Protein AF-0000000085120329 (afdb_homodimer)

Nearest PDB structures (foldseek):
  2om6-assembly1_B  TM=6.936E-01  e=6.995E-10  Pyrococcus horikoshii OT3
  3k1z-assembly1_A  TM=6.853E-01  e=3.406E-09  Homo sapiens
  2b0c-assembly1_A  TM=6.893E-01  e=9.785E-09  Escherichia coli K-12
  4rn3-assembly1_A  TM=6.408E-01  e=1.312E-08  Geobacter sulfurreducens PCA
  2mu1-assembly1_A  TM=8.321E-01  e=1.230E-04  Streptococcus pneumoniae TIGR4

Secondary structure (DSSP, 8-state):
---EEEEEE-TBTTTEEE-TTHHHHHHHHHHHHHHHTT----HHHHHHHHTT--S-SSB---HHHHHHHHHHHTT----HHHHHHHHHHHHHHHHHTEEEPTTHHHHHHHHHHTT-EEEEEE--S-HHHHHHHHHHTT-GGG-SEEEEHHHHSB-TTSHHHHHHHHHHTTEEEEEEEEEESSHHHHHHHHHTT-SEEEE--SS-GGGGHHHHHHHHHT-/---EEEEEE-TBTTTEEE-TTHHHHHHHHHHHHHHHTT----HHHHHHHHTT--S-SSB---HHHHHHHHHHHTT----HHHHHHHHHHHHHHHHHTEEEPTTHHHHHHHHHHTT-EEEEEE--S-HHHHHHHHHHTT-GGG-SEEEEHHHHSB-TTSHHHHHHHHHHTTEEEEEEEEEESSHHHHHHHHHTT-SEEEE--SS-GGGGHHHHHHHHHT-

Structure (mmCIF, N/CA/C/O backbone):
data_AF-0000000085120329-model_v1
#
loop_
_entity.id
_entity.type
_entity.pdbx_description
1 polymer 'HAD-superfamily hydrolase, subfamily IA, variant 3'
#
loop_
_atom_site.group_PDB
_atom_site.id
_atom_site.type_symbol
_atom_site.label_atom_id
_atom_site.label_alt_id
_atom_site.label_comp_id
_atom_site.label_asym_id
_atom_site.label_entity_id
_atom_site.label_seq_id
_atom_site.pdbx_PDB_ins_code
_atom_site.Cartn_x
_atom_site.Cartn_y
_atom_site.Cartn_z
_atom_site.occupancy
_atom_site.B_iso_or_equiv
_atom_site.auth_seq_id
_atom_site.auth_comp_id
_atom_site.auth_asym_id
_atom_site.auth_atom_id
_atom_site.pdbx_PDB_model_num
ATOM 1 N N . MET A 1 1 ? 16.156 -18.688 -20.391 1 40.5 1 MET A N 1
ATOM 2 C CA . MET A 1 1 ? 15.805 -19.328 -19.125 1 40.5 1 MET A CA 1
ATOM 3 C C . MET A 1 1 ? 14.461 -20.047 -19.219 1 40.5 1 MET A C 1
ATOM 5 O O . MET A 1 1 ? 13.555 -19.578 -19.938 1 40.5 1 MET A O 1
ATOM 9 N N . PRO A 1 2 ? 14.539 -21.297 -18.922 1 48.72 2 PRO A N 1
ATOM 10 C CA . PRO A 1 2 ? 13.32 -22.047 -19.25 1 48.72 2 PRO A CA 1
ATOM 11 C C . PRO A 1 2 ? 12.055 -21.359 -18.734 1 48.72 2 PRO A C 1
ATOM 13 O O . PRO A 1 2 ? 12.086 -20.703 -17.688 1 48.72 2 PRO A O 1
ATOM 16 N N . ARG A 1 3 ? 11.336 -20.703 -19.531 1 63.19 3 ARG A N 1
ATOM 17 C CA . ARG A 1 3 ? 10.078 -20.031 -19.219 1 63.19 3 ARG A CA 1
ATOM 18 C C . ARG A 1 3 ? 9.078 -21 -18.609 1 63.19 3 ARG A C 1
ATOM 20 O O . ARG A 1 3 ? 8.906 -22.125 -19.094 1 63.19 3 ARG A O 1
ATOM 27 N N . ASN A 1 4 ? 8.734 -20.859 -17.281 1 83.81 4 ASN A N 1
ATOM 28 C CA . ASN A 1 4 ? 7.957 -21.688 -16.375 1 83.81 4 ASN A CA 1
ATOM 29 C C . ASN A 1 4 ? 6.469 -21.641 -16.703 1 83.81 4 ASN A C 1
ATOM 31 O O . ASN A 1 4 ? 5.91 -20.562 -16.938 1 83.81 4 ASN A O 1
ATOM 35 N N . PRO A 1 5 ? 5.953 -22.891 -17.031 1 93.69 5 PRO A N 1
ATOM 36 C CA . PRO A 1 5 ? 4.488 -22.859 -17.047 1 93.69 5 PRO A CA 1
ATOM 37 C C . PRO A 1 5 ? 3.891 -22.172 -15.828 1 93.69 5 PRO A C 1
ATOM 39 O O . PRO A 1 5 ? 4.352 -22.391 -14.703 1 93.69 5 PRO A O 1
ATOM 42 N N . THR A 1 6 ? 2.998 -21.25 -16.062 1 98.12 6 THR A N 1
ATOM 43 C CA . THR A 1 6 ? 2.494 -20.406 -14.992 1 98.12 6 THR A CA 1
ATOM 44 C C . THR A 1 6 ? 0.972 -20.312 -15.047 1 98.12 6 THR A C 1
ATOM 46 O O . THR A 1 6 ? 0.391 -20.219 -16.141 1 98.12 6 THR A O 1
ATOM 49 N N . LEU A 1 7 ? 0.375 -20.438 -13.906 1 98.81 7 LEU A N 1
ATOM 50 C CA . LEU A 1 7 ? -1.057 -20.234 -13.727 1 98.81 7 LEU A CA 1
ATOM 51 C C . LEU A 1 7 ? -1.32 -19.031 -12.812 1 98.81 7 LEU A C 1
ATOM 53 O O . LEU A 1 7 ? -0.962 -19.062 -11.633 1 98.81 7 LEU A O 1
ATOM 57 N N . LEU A 1 8 ? -1.875 -17.984 -13.383 1 98.94 8 LEU A N 1
ATOM 58 C C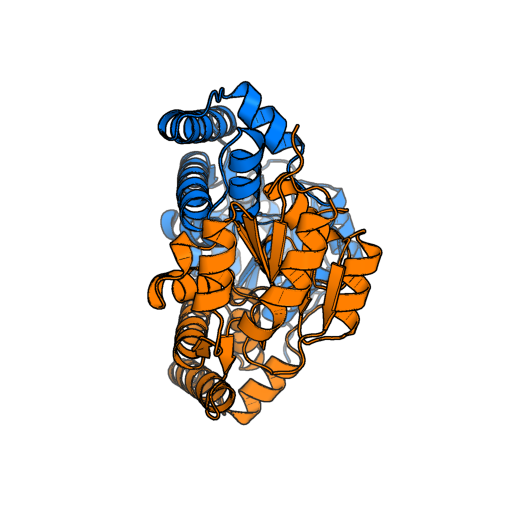A . LEU A 1 8 ? -2.318 -16.828 -12.602 1 98.94 8 LEU A CA 1
ATOM 59 C C . LEU A 1 8 ? -3.805 -16.938 -12.281 1 98.94 8 LEU A C 1
ATOM 61 O O . LEU A 1 8 ? -4.598 -17.375 -13.117 1 98.94 8 LEU A O 1
ATOM 65 N N . LEU A 1 9 ? -4.18 -16.547 -11.062 1 98.94 9 LEU A N 1
ATOM 66 C CA . LEU A 1 9 ? -5.562 -16.625 -10.594 1 98.94 9 LEU A CA 1
ATOM 67 C C . LEU A 1 9 ? -5.98 -15.32 -9.93 1 98.94 9 LEU A C 1
ATOM 69 O O . LEU A 1 9 ? -5.207 -14.727 -9.172 1 98.94 9 LEU A O 1
ATOM 73 N N . ASP A 1 10 ? -7.188 -14.867 -10.281 1 98.88 10 ASP A N 1
ATOM 74 C CA . ASP A 1 10 ? -7.828 -13.867 -9.43 1 98.88 10 ASP A CA 1
ATOM 75 C C . ASP A 1 10 ? -8.133 -14.438 -8.047 1 98.88 10 ASP A C 1
ATOM 77 O O . ASP A 1 10 ? -8.07 -15.648 -7.844 1 98.88 10 ASP A O 1
ATOM 81 N N . LEU A 1 11 ? -8.391 -13.547 -7.113 1 98.69 11 LEU A N 1
ATOM 82 C CA . LEU A 1 11 ? -8.672 -13.961 -5.742 1 98.69 11 LEU A CA 1
ATOM 83 C C . LEU A 1 11 ? -10.18 -13.969 -5.48 1 98.69 11 LEU A C 1
ATOM 85 O O . LEU A 1 11 ? -10.781 -15.031 -5.336 1 98.69 11 LEU A O 1
ATOM 89 N N . GLY A 1 12 ? -10.742 -12.75 -5.48 1 97.88 12 GLY A N 1
ATOM 90 C CA . GLY A 1 12 ? -12.156 -12.617 -5.168 1 97.88 12 GLY A CA 1
ATOM 91 C C . GLY A 1 12 ? -13.062 -13.195 -6.234 1 97.88 12 GLY A C 1
ATOM 92 O O . GLY A 1 12 ? -12.953 -12.844 -7.41 1 97.88 12 GLY A O 1
ATOM 93 N N . GLY A 1 13 ? -14 -14.023 -5.844 1 97.88 13 GLY A N 1
ATOM 94 C CA . GLY A 1 13 ? -14.922 -14.656 -6.777 1 97.88 13 GLY A CA 1
ATOM 95 C C . GLY A 1 13 ? -14.32 -15.859 -7.473 1 97.88 13 GLY A C 1
ATOM 96 O O . GLY A 1 13 ? -15.008 -16.547 -8.234 1 97.88 13 GLY A O 1
ATOM 97 N N . VAL A 1 14 ? -13.031 -16.125 -7.242 1 98.75 14 VAL A N 1
ATOM 98 C CA . VAL A 1 14 ? -12.336 -17.234 -7.895 1 98.75 14 VAL A CA 1
ATOM 99 C C . VAL A 1 14 ? -11.758 -18.172 -6.836 1 98.75 14 VAL A C 1
ATOM 101 O O . VAL A 1 14 ? -12.32 -19.234 -6.574 1 98.75 14 VAL A O 1
ATOM 104 N N . ILE A 1 15 ? -10.781 -17.75 -6.008 1 98.75 15 ILE A N 1
ATOM 105 C CA . ILE A 1 15 ? -10.188 -18.562 -4.957 1 98.75 15 ILE A CA 1
ATOM 106 C C . ILE A 1 15 ? -11.016 -18.453 -3.682 1 98.75 15 ILE A C 1
ATOM 108 O O . ILE A 1 15 ? -11.148 -19.422 -2.932 1 98.75 15 ILE A O 1
ATOM 112 N N . TYR A 1 16 ? -11.484 -17.234 -3.482 1 98.56 16 TYR A N 1
ATOM 113 C CA . TYR A 1 16 ? -12.312 -16.984 -2.305 1 98.56 16 TYR A CA 1
ATOM 114 C C . TYR A 1 16 ? -13.688 -16.453 -2.703 1 98.56 16 TYR A C 1
ATOM 116 O O . TYR A 1 16 ? -13.805 -15.648 -3.625 1 98.56 16 TYR A O 1
ATOM 124 N N . LEU A 1 17 ? -14.664 -16.859 -2.02 1 98.12 17 LEU A N 1
ATOM 125 C CA . LEU A 1 17 ? -16.031 -16.344 -2.094 1 98.12 17 LEU A CA 1
ATOM 126 C C . LEU A 1 17 ? -16.391 -15.602 -0.812 1 98.12 17 LEU A C 1
ATOM 128 O O . LEU A 1 17 ? -15.742 -15.773 0.22 1 98.12 17 LEU A O 1
ATOM 132 N N . THR A 1 18 ? -17.359 -14.758 -0.905 1 96.44 18 THR A N 1
ATOM 133 C CA . THR A 1 18 ? -17.828 -14.016 0.262 1 96.44 18 THR A CA 1
ATOM 134 C C . THR A 1 18 ? -19.109 -14.641 0.815 1 96.44 18 THR A C 1
ATOM 136 O O . THR A 1 18 ? -19.953 -15.125 0.055 1 96.44 18 THR A O 1
ATOM 139 N N . ASN A 1 19 ? -19.25 -14.633 2.098 1 95.38 19 ASN A N 1
ATOM 140 C CA . ASN A 1 19 ? -20.5 -15.094 2.689 1 95.38 19 ASN A CA 1
ATOM 141 C C . ASN A 1 19 ? -21.578 -14.016 2.617 1 95.38 19 ASN A C 1
ATOM 143 O O . ASN A 1 19 ? -21.312 -12.891 2.205 1 95.38 19 ASN A O 1
ATOM 147 N N . GLU A 1 20 ? -22.781 -14.359 2.945 1 93.75 20 GLU A N 1
ATOM 148 C CA . GLU A 1 20 ? -23.938 -13.469 2.766 1 93.75 20 GLU A CA 1
ATOM 149 C C . GLU A 1 20 ? -23.875 -12.289 3.729 1 93.75 20 GLU A C 1
ATOM 151 O O . GLU A 1 20 ? -24.562 -11.281 3.529 1 93.75 20 GLU A O 1
ATOM 156 N N . TRP A 1 21 ? -23.094 -12.344 4.734 1 93.44 21 TRP A N 1
ATOM 157 C CA . TRP A 1 21 ? -23.062 -11.312 5.766 1 93.44 21 TRP A CA 1
ATOM 158 C C . TRP A 1 21 ? -21.844 -10.422 5.602 1 93.44 21 TRP A C 1
ATOM 160 O O . TRP A 1 21 ? -21.609 -9.516 6.41 1 93.44 21 TRP A O 1
ATOM 170 N N . TYR A 1 22 ? -21.109 -10.609 4.578 1 94.94 22 TYR A N 1
ATOM 171 C CA . TYR A 1 22 ? -19.812 -9.961 4.406 1 94.94 22 TYR A CA 1
ATOM 172 C C . TYR A 1 22 ? -19.938 -8.445 4.516 1 94.94 22 TYR A C 1
ATOM 174 O O . TYR A 1 22 ? -19.328 -7.82 5.383 1 94.94 22 TYR A O 1
ATOM 182 N N . GLU A 1 23 ? -20.75 -7.832 3.668 1 94.44 23 GLU A N 1
ATOM 183 C CA . GLU A 1 23 ? -20.875 -6.379 3.625 1 94.44 23 GLU A CA 1
ATOM 184 C C . GLU A 1 23 ? -21.469 -5.84 4.93 1 94.44 23 GLU A C 1
ATOM 186 O O . GLU A 1 23 ? -20.953 -4.855 5.477 1 94.44 23 GLU A O 1
ATOM 191 N N . GLU A 1 24 ? -22.5 -6.477 5.387 1 94.19 24 GLU A N 1
ATOM 192 C CA . GLU A 1 24 ? -23.141 -6.043 6.625 1 94.19 24 GLU A CA 1
ATOM 193 C C . GLU A 1 24 ? -22.156 -6.055 7.789 1 94.19 24 GLU A C 1
ATOM 195 O O . GLU A 1 24 ? -22.109 -5.117 8.586 1 94.19 24 GLU A O 1
ATOM 200 N N . THR A 1 25 ? -21.391 -7.105 7.855 1 95.81 25 THR A N 1
ATOM 201 C CA . THR A 1 25 ? -20.406 -7.23 8.93 1 95.81 25 THR A CA 1
ATOM 202 C C . THR A 1 25 ? -19.328 -6.156 8.805 1 95.81 25 THR A C 1
ATOM 204 O O . THR A 1 25 ? -18.953 -5.543 9.797 1 95.81 25 THR A O 1
ATOM 207 N N . LEU A 1 26 ? -18.875 -5.949 7.605 1 97.19 26 LEU A N 1
ATOM 208 C CA . LEU A 1 26 ? -17.844 -4.941 7.352 1 97.19 26 LEU A CA 1
ATOM 209 C C . LEU A 1 26 ? -18.328 -3.559 7.773 1 97.19 26 LEU A C 1
ATOM 211 O O . LEU A 1 26 ? -17.641 -2.865 8.531 1 97.19 26 LEU A O 1
ATOM 215 N N . TYR A 1 27 ? -19.516 -3.154 7.336 1 97.94 27 TYR A N 1
ATOM 216 C CA . TYR A 1 27 ? -20.031 -1.817 7.59 1 97.94 27 TYR A CA 1
ATOM 217 C C . TYR A 1 27 ? -20.391 -1.645 9.062 1 97.94 27 TYR A C 1
ATOM 219 O O . TYR A 1 27 ? -20.125 -0.596 9.656 1 97.94 27 TYR A O 1
ATOM 227 N N . GLU A 1 28 ? -20.953 -2.674 9.633 1 97.88 28 GLU A N 1
ATOM 228 C CA . GLU A 1 28 ? -21.328 -2.592 11.039 1 97.88 28 GLU A CA 1
ATOM 229 C C . GLU A 1 28 ? -20.094 -2.488 11.938 1 97.88 28 GLU A C 1
ATOM 231 O O . GLU A 1 28 ? -20.094 -1.715 12.898 1 97.88 28 GLU A O 1
ATOM 236 N N . THR A 1 29 ? -19.141 -3.266 11.672 1 98.06 29 THR A N 1
ATOM 237 C CA . THR A 1 29 ? -17.922 -3.248 12.477 1 98.06 29 THR A CA 1
ATOM 238 C C . THR A 1 29 ? -17.219 -1.895 12.375 1 98.06 29 THR A C 1
ATOM 240 O O . THR A 1 29 ? -16.766 -1.351 13.383 1 98.06 29 THR A O 1
ATOM 243 N N . ALA A 1 30 ? -17.156 -1.364 11.188 1 98.56 30 ALA A N 1
ATOM 244 C CA . ALA A 1 30 ? -16.562 -0.042 11 1 98.56 30 ALA A CA 1
ATOM 245 C C . ALA A 1 30 ? -17.359 1.027 11.742 1 98.56 30 ALA A C 1
ATOM 247 O O . ALA A 1 30 ? -16.781 1.871 12.43 1 98.56 30 ALA A O 1
ATOM 248 N N . ALA A 1 31 ? -18.688 0.964 11.641 1 98.81 31 ALA A N 1
ATOM 249 C CA . ALA A 1 31 ? -19.562 1.938 12.297 1 98.81 31 ALA A CA 1
ATOM 250 C C . ALA A 1 31 ? -19.391 1.894 13.812 1 98.81 31 ALA A C 1
ATOM 252 O O . ALA A 1 31 ? -19.312 2.938 14.461 1 98.81 31 ALA A O 1
ATOM 253 N N . ARG A 1 32 ? -19.328 0.718 14.328 1 98.75 32 ARG A N 1
ATOM 254 C CA . ARG A 1 32 ? -19.156 0.542 15.766 1 98.75 32 ARG A CA 1
ATOM 255 C C . ARG A 1 32 ? -17.859 1.174 16.25 1 98.75 32 ARG A C 1
ATOM 257 O O . ARG A 1 32 ? -17.828 1.844 17.281 1 98.75 32 ARG A O 1
ATOM 264 N N . HIS A 1 33 ? -16.812 0.949 15.484 1 98.81 33 HIS A N 1
ATOM 265 C CA . HIS A 1 33 ? -15.516 1.532 15.836 1 98.81 33 HIS A CA 1
ATOM 266 C C . HIS A 1 33 ? -15.578 3.057 15.812 1 98.81 33 HIS A C 1
ATOM 268 O O . HIS A 1 33 ? -15.062 3.713 16.719 1 98.81 33 HIS A O 1
ATOM 274 N N . LEU A 1 34 ? -16.188 3.604 14.781 1 98.88 34 LEU A N 1
ATOM 275 C CA . LEU A 1 34 ? -16.297 5.051 14.633 1 98.88 34 LEU A CA 1
ATOM 276 C C . LEU A 1 34 ? -17.141 5.641 15.766 1 98.88 34 LEU A C 1
ATOM 278 O O . LEU A 1 34 ? -16.797 6.691 16.312 1 98.88 34 LEU A O 1
ATOM 282 N N . ARG A 1 35 ? -18.203 4.973 16.172 1 98.81 35 ARG A N 1
ATOM 283 C CA . ARG A 1 35 ? -19.047 5.422 17.281 1 98.81 35 ARG A CA 1
ATOM 284 C C . ARG A 1 35 ? -18.266 5.422 18.594 1 98.81 35 ARG A C 1
ATOM 286 O O . ARG A 1 35 ? -18.438 6.312 19.422 1 98.81 35 ARG A O 1
ATOM 293 N N . ALA A 1 36 ? -17.422 4.449 18.719 1 98.75 36 ALA A N 1
ATOM 294 C CA . ALA A 1 36 ? -16.609 4.367 19.922 1 98.75 36 ALA A CA 1
ATOM 295 C C . ALA A 1 36 ? -15.664 5.562 20.031 1 98.75 36 ALA A C 1
ATOM 297 O O . ALA A 1 36 ? -15.227 5.918 21.125 1 98.75 36 ALA A O 1
ATOM 298 N N . LEU A 1 37 ? -15.375 6.168 18.938 1 98.31 37 LEU A N 1
ATOM 299 C CA . LEU A 1 37 ? -14.492 7.332 18.906 1 98.31 37 LEU A CA 1
ATOM 300 C C . LEU A 1 37 ? -15.297 8.625 18.984 1 98.31 37 LEU A C 1
ATOM 302 O O . LEU A 1 37 ? -14.742 9.719 18.875 1 98.31 37 LEU A O 1
ATOM 306 N N . GLY A 1 38 ? -16.594 8.516 19.062 1 98.12 38 GLY A N 1
ATOM 307 C CA . GLY A 1 38 ? -17.438 9.672 19.281 1 98.12 38 GLY A CA 1
ATOM 308 C C . GLY A 1 38 ? -18.156 10.141 18.031 1 98.12 38 GLY A C 1
ATOM 309 O O . GLY A 1 38 ? -18.812 11.18 18.031 1 98.12 38 GLY A O 1
ATOM 310 N N . ALA A 1 39 ? -18.047 9.422 16.922 1 98.38 39 ALA A N 1
ATOM 311 C CA . ALA A 1 39 ? -18.703 9.812 15.672 1 98.38 39 ALA A CA 1
ATOM 312 C C . ALA A 1 39 ? -20.125 9.289 15.609 1 98.38 39 ALA A C 1
ATOM 314 O O . ALA A 1 39 ? -20.469 8.305 16.281 1 98.38 39 ALA A O 1
ATOM 315 N N . ASP A 1 40 ? -20.953 9.984 14.875 1 97.94 40 ASP A N 1
ATOM 316 C CA . ASP A 1 40 ? -22.281 9.492 14.555 1 97.94 40 ASP A CA 1
ATOM 317 C C . ASP A 1 40 ? -22.266 8.641 13.281 1 97.94 40 ASP A C 1
ATOM 319 O O . ASP A 1 40 ? -22.594 9.125 12.203 1 97.94 40 ASP A O 1
ATOM 323 N N . ALA A 1 41 ? -21.906 7.418 13.438 1 98.56 41 ALA A N 1
ATOM 324 C CA . ALA A 1 41 ? -21.734 6.539 12.281 1 98.56 41 ALA A CA 1
ATOM 325 C C . ALA A 1 41 ? -22.766 5.418 12.281 1 98.56 41 ALA A C 1
ATOM 327 O O . ALA A 1 41 ? -23.062 4.836 13.328 1 98.56 41 ALA A O 1
ATOM 328 N N . THR A 1 42 ? -23.359 5.125 11.117 1 98.56 42 THR A N 1
ATOM 329 C CA . THR A 1 42 ? -24.234 3.988 10.859 1 98.56 42 THR A CA 1
ATOM 330 C C . THR A 1 42 ? -23.672 3.121 9.734 1 98.56 42 THR A C 1
ATOM 332 O O . THR A 1 42 ? -22.812 3.562 8.969 1 98.56 42 THR A O 1
ATOM 335 N N . PRO A 1 43 ? -24.125 1.906 9.734 1 98.19 43 PRO A N 1
ATOM 336 C CA . PRO A 1 43 ? -23.703 1.088 8.594 1 98.19 43 PRO A CA 1
ATOM 337 C C . PRO A 1 43 ? -24 1.75 7.254 1 98.19 43 PRO A C 1
ATOM 339 O O . PRO A 1 43 ? -23.188 1.656 6.324 1 98.19 43 PRO A O 1
ATOM 342 N N . ASP A 1 44 ? -25.047 2.5 7.176 1 98.06 44 ASP A N 1
ATOM 343 C CA . ASP A 1 44 ? -25.422 3.176 5.938 1 98.06 44 ASP A CA 1
ATOM 344 C C . ASP A 1 44 ? -24.438 4.309 5.617 1 98.06 44 ASP A C 1
ATOM 346 O O . ASP A 1 44 ? -24.078 4.508 4.461 1 98.06 44 ASP A O 1
ATOM 350 N N . SER A 1 45 ? -24.078 5.039 6.641 1 98.12 45 SER A N 1
ATOM 351 C CA . SER A 1 45 ? -23.125 6.117 6.402 1 98.12 45 SER A CA 1
ATOM 352 C C . SER A 1 45 ? -21.766 5.57 5.996 1 98.12 45 SER A C 1
ATOM 354 O O . SER A 1 45 ? -21.078 6.164 5.16 1 98.12 45 SER A O 1
ATOM 356 N N . VAL A 1 46 ? -21.359 4.473 6.578 1 98.44 46 VAL A N 1
ATOM 357 C CA . VAL A 1 46 ? -20.109 3.818 6.207 1 98.44 46 VAL A CA 1
ATOM 358 C C . VAL A 1 46 ? -20.188 3.34 4.762 1 98.44 46 VAL A C 1
ATOM 360 O O . VAL A 1 46 ? -19.266 3.576 3.973 1 98.44 46 VAL A O 1
ATOM 363 N N . ARG A 1 47 ? -21.25 2.678 4.387 1 97.75 47 ARG A N 1
ATOM 364 C CA . ARG A 1 47 ? -21.438 2.188 3.027 1 97.75 47 ARG A CA 1
ATOM 365 C C . ARG A 1 47 ? -21.328 3.32 2.014 1 97.75 47 ARG A C 1
ATOM 367 O O . ARG A 1 47 ? -20.688 3.16 0.967 1 97.75 47 ARG A O 1
ATOM 374 N N . ARG A 1 48 ? -21.938 4.477 2.314 1 97.06 48 ARG A N 1
ATOM 375 C CA . ARG A 1 48 ? -21.875 5.629 1.418 1 97.06 48 ARG A CA 1
ATOM 376 C C . ARG A 1 48 ? -20.438 6.062 1.161 1 97.06 48 ARG A C 1
ATOM 378 O O . ARG A 1 48 ? -20.078 6.355 0.023 1 97.06 48 ARG A O 1
ATOM 385 N N . VAL A 1 49 ? -19.656 6.07 2.221 1 96.62 49 VAL A N 1
ATOM 386 C CA . VAL A 1 49 ? -18.266 6.453 2.09 1 96.62 49 VAL A CA 1
ATOM 387 C C . VAL A 1 49 ? -17.5 5.391 1.297 1 96.62 49 VAL A C 1
ATOM 389 O O . VAL A 1 49 ? -16.734 5.715 0.394 1 96.62 49 VAL A O 1
ATOM 392 N N . MET A 1 50 ? -17.781 4.117 1.603 1 95 50 MET A N 1
ATOM 393 C CA . MET A 1 50 ? -17.078 3.01 0.973 1 95 50 MET A CA 1
ATOM 394 C C . MET A 1 50 ? -17.375 2.945 -0.521 1 95 50 MET A C 1
ATOM 396 O O . MET A 1 50 ? -16.547 2.477 -1.306 1 95 50 MET A O 1
ATOM 400 N N . ASP A 1 51 ? -18.453 3.498 -0.931 1 92.75 51 ASP A N 1
ATOM 401 C CA . ASP A 1 51 ? -18.844 3.512 -2.338 1 92.75 51 ASP A CA 1
ATOM 402 C C . ASP A 1 51 ? -18.125 4.633 -3.092 1 92.75 51 ASP A C 1
ATOM 404 O O . ASP A 1 51 ? -18.078 4.625 -4.324 1 92.75 51 ASP A O 1
ATOM 408 N N . THR A 1 52 ? -17.438 5.629 -2.305 1 89.31 52 THR A N 1
ATOM 409 C CA . THR A 1 52 ? -16.953 6.824 -2.975 1 89.31 52 THR A CA 1
ATOM 410 C C . THR A 1 52 ? -15.539 7.172 -2.492 1 89.31 52 THR A C 1
ATOM 412 O O . THR A 1 52 ? -15.008 8.234 -2.826 1 89.31 52 THR A O 1
ATOM 415 N N . TRP A 1 53 ? -14.898 6.289 -1.749 1 86.62 53 TRP A N 1
ATOM 416 C CA . TRP A 1 53 ? -13.672 6.625 -1.035 1 86.62 53 TRP A CA 1
ATOM 417 C C . TRP A 1 53 ? -12.492 6.703 -1.992 1 86.62 53 TRP A C 1
ATOM 419 O O . TRP A 1 53 ? -11.469 7.312 -1.676 1 86.62 53 TRP A O 1
ATOM 429 N N . ARG A 1 54 ? -12.586 6.16 -3.119 1 86.56 54 ARG A N 1
ATOM 430 C CA . ARG A 1 54 ? -11.461 6.062 -4.039 1 86.56 54 ARG A CA 1
ATOM 431 C C . ARG A 1 54 ? -11.203 7.395 -4.734 1 86.56 54 ARG A C 1
ATOM 433 O O . ARG A 1 54 ? -12.141 8.039 -5.211 1 86.56 54 ARG A O 1
ATOM 440 N N . LEU A 1 55 ? -9.93 7.719 -4.785 1 83.31 55 LEU A N 1
ATOM 441 C CA . LEU A 1 55 ? -9.5 8.93 -5.48 1 83.31 55 LEU A CA 1
ATOM 442 C C . LEU A 1 55 ? -9.594 8.742 -6.992 1 83.31 55 LEU A C 1
ATOM 444 O O . LEU A 1 55 ? -9.844 9.711 -7.719 1 83.31 55 LEU A O 1
ATOM 448 N N . ASP A 1 56 ? -9.359 7.551 -7.473 1 82.88 56 ASP A N 1
ATOM 449 C CA . ASP A 1 56 ? -9.297 7.141 -8.875 1 82.88 56 ASP A CA 1
ATOM 450 C C . ASP A 1 56 ? -9.5 5.633 -9.008 1 82.88 56 ASP A C 1
ATOM 452 O O . ASP A 1 56 ? -8.945 4.852 -8.234 1 82.88 56 ASP A O 1
ATOM 456 N N . VAL A 1 57 ? -10.156 5.297 -9.992 1 79.12 57 VAL A N 1
ATOM 457 C CA . VAL A 1 57 ? -10.508 3.889 -10.133 1 79.12 57 VAL A CA 1
ATOM 458 C C . VAL A 1 57 ? -9.336 3.123 -10.742 1 79.12 57 VAL A C 1
ATOM 460 O O . VAL A 1 57 ? -9.258 1.897 -10.625 1 79.12 57 VAL A O 1
ATOM 463 N N . SER A 1 58 ? -8.484 3.812 -11.398 1 81.81 58 SER A N 1
ATOM 464 C CA . SER A 1 58 ? -7.391 3.152 -12.109 1 81.81 58 SER A CA 1
ATOM 465 C C . SER A 1 58 ? -6.215 2.877 -11.18 1 81.81 58 SER A C 1
ATOM 467 O O . SER A 1 58 ? -5.32 2.094 -11.508 1 81.81 58 SER A O 1
ATOM 469 N N . VAL A 1 59 ? -6.211 3.588 -10.062 1 86.38 59 VAL A N 1
ATOM 470 C CA . VAL A 1 59 ? -5.133 3.447 -9.086 1 86.38 59 VAL A CA 1
ATOM 471 C C . VAL A 1 59 ? -5.703 2.967 -7.754 1 86.38 59 VAL A C 1
ATOM 473 O O . VAL A 1 59 ? -6.715 3.486 -7.281 1 86.38 59 VAL A O 1
ATOM 476 N N . GLN A 1 60 ? -5.027 2.041 -7.227 1 90.38 60 GLN A N 1
ATOM 477 C CA . GLN A 1 60 ? -5.562 1.438 -6.012 1 90.38 60 GLN A CA 1
ATOM 478 C C . GLN A 1 60 ? -5.125 2.217 -4.773 1 90.38 60 GLN A C 1
ATOM 480 O O . GLN A 1 60 ? -3.938 2.48 -4.586 1 90.38 60 GLN A O 1
ATOM 485 N N . GLN A 1 61 ? -6.105 2.527 -3.977 1 95.06 61 GLN A N 1
ATOM 486 C CA . GLN A 1 61 ? -5.824 3.025 -2.633 1 95.06 61 GLN A CA 1
ATOM 487 C C . GLN A 1 61 ? -5.895 1.899 -1.604 1 95.06 61 GLN A C 1
ATOM 489 O O . GLN A 1 61 ? -6.66 0.95 -1.767 1 95.06 61 GLN A O 1
ATOM 494 N N . SER A 1 62 ? -5.164 1.95 -0.582 1 97.19 62 SER A N 1
ATOM 495 C CA . SER A 1 62 ? -5.035 0.879 0.402 1 97.19 62 SER A CA 1
ATOM 496 C C . SER A 1 62 ? -6.16 0.937 1.431 1 97.19 62 SER A C 1
ATOM 498 O O . SER A 1 62 ? -6.891 1.929 1.506 1 97.19 62 SER A O 1
ATOM 500 N N . ILE A 1 63 ? -6.152 -0.038 2.25 1 97.56 63 ILE A N 1
ATOM 501 C CA . ILE A 1 63 ? -7.129 -0.15 3.326 1 97.56 63 ILE A CA 1
ATOM 502 C C . ILE A 1 63 ? -6.879 0.94 4.367 1 97.56 63 ILE A C 1
ATOM 504 O O . ILE A 1 63 ? -7.82 1.447 4.984 1 97.56 63 ILE A O 1
ATOM 508 N N . VAL A 1 64 ? -5.645 1.36 4.539 1 98.06 64 VAL A N 1
ATOM 509 C CA . VAL A 1 64 ? -5.316 2.41 5.5 1 98.06 64 VAL A CA 1
ATOM 510 C C . VAL A 1 64 ? -5.867 3.748 5.008 1 98.06 64 VAL A C 1
ATOM 512 O O . VAL A 1 64 ? -6.395 4.535 5.797 1 98.06 64 VAL A O 1
ATOM 515 N N . TYR A 1 65 ? -5.727 3.963 3.768 1 97.94 65 TYR A N 1
ATOM 516 C CA . TYR A 1 65 ? -6.305 5.184 3.217 1 97.94 65 TYR A CA 1
ATOM 517 C C . TYR A 1 65 ? -7.824 5.172 3.34 1 97.94 65 TYR A C 1
ATOM 519 O O . TYR A 1 65 ? -8.43 6.18 3.703 1 97.94 65 TYR A O 1
ATOM 527 N N . ALA A 1 66 ? -8.414 4.055 3.021 1 97.56 66 ALA A N 1
ATOM 528 C CA . ALA A 1 66 ? -9.859 3.928 3.189 1 97.56 66 ALA A CA 1
ATOM 529 C C . ALA A 1 66 ? -10.273 4.242 4.625 1 97.56 66 ALA A C 1
ATOM 531 O O . ALA A 1 66 ? -11.266 4.941 4.852 1 97.56 66 ALA A O 1
ATOM 532 N N . ALA A 1 67 ? -9.516 3.732 5.551 1 98.56 67 ALA A N 1
ATOM 533 C CA . ALA A 1 67 ? -9.781 3.979 6.969 1 98.56 67 ALA A CA 1
ATOM 534 C C . ALA A 1 67 ? -9.68 5.465 7.297 1 98.56 67 ALA A C 1
ATOM 536 O O . ALA A 1 67 ? -10.531 6.008 8.008 1 98.56 67 ALA A O 1
ATOM 537 N N . ALA A 1 68 ? -8.672 6.082 6.754 1 98.56 68 ALA A N 1
ATOM 538 C CA . ALA A 1 68 ? -8.492 7.516 6.977 1 98.56 68 ALA A CA 1
ATOM 539 C C . ALA A 1 68 ? -9.664 8.312 6.418 1 98.56 68 ALA A C 1
ATOM 541 O O . ALA A 1 68 ? -10.148 9.25 7.055 1 98.56 68 ALA A O 1
ATOM 542 N N . VAL A 1 69 ? -10.125 7.938 5.273 1 98.31 69 VAL A N 1
ATOM 543 C CA . VAL A 1 69 ? -11.258 8.609 4.641 1 98.31 69 VAL A CA 1
ATOM 544 C C . VAL A 1 69 ? -12.516 8.422 5.492 1 98.31 69 VAL A C 1
ATOM 546 O O . VAL A 1 69 ? -13.273 9.367 5.703 1 98.31 69 VAL A O 1
ATOM 549 N N . LEU A 1 70 ? -12.711 7.23 5.949 1 98.69 70 LEU A N 1
ATOM 550 C CA . LEU A 1 70 ? -13.859 6.953 6.797 1 98.69 70 LEU A CA 1
ATOM 551 C C . LEU A 1 70 ? -13.844 7.836 8.039 1 98.69 70 LEU A C 1
ATOM 553 O O . LEU A 1 70 ? -14.867 8.406 8.422 1 98.69 70 LEU A O 1
ATOM 557 N N . LEU A 1 71 ? -12.703 7.949 8.664 1 98.69 71 LEU A N 1
ATOM 558 C CA . LEU A 1 71 ? -12.562 8.805 9.836 1 98.69 71 LEU A CA 1
ATOM 559 C C . LEU A 1 71 ? -12.906 10.25 9.5 1 98.69 71 LEU A C 1
ATOM 561 O O . LEU A 1 71 ? -13.758 10.859 10.156 1 98.69 71 LEU A O 1
ATOM 565 N N . ALA A 1 72 ? -12.305 10.75 8.469 1 98.06 72 ALA A N 1
ATOM 566 C CA . ALA A 1 72 ? -12.469 12.148 8.078 1 98.06 72 ALA A CA 1
ATOM 567 C C . ALA A 1 72 ? -13.93 12.453 7.746 1 98.06 72 ALA A C 1
ATOM 569 O O . ALA A 1 72 ? -14.477 13.461 8.188 1 98.06 72 ALA A O 1
ATOM 570 N N . GLU A 1 73 ? -14.547 11.578 7.016 1 97.75 73 GLU A N 1
ATOM 571 C CA . GLU A 1 73 ? -15.922 11.773 6.566 1 97.75 73 GLU A CA 1
ATOM 572 C C . GLU A 1 73 ? -16.906 11.703 7.734 1 97.75 73 GLU A C 1
ATOM 574 O O . GLU A 1 73 ? -18.047 12.156 7.617 1 97.75 73 GLU A O 1
ATOM 579 N N . HIS A 1 74 ? -16.469 11.18 8.805 1 98.38 74 HIS A N 1
ATOM 580 C CA . HIS A 1 74 ? -17.344 11.109 9.977 1 98.38 74 HIS A CA 1
ATOM 581 C C . HIS A 1 74 ? -16.891 12.094 11.055 1 98.38 74 HIS A C 1
ATOM 583 O O . HIS A 1 74 ? -17.188 11.914 12.234 1 98.38 74 HIS A O 1
ATOM 589 N N . GLY A 1 75 ? -16.078 13.031 10.656 1 96.75 75 GLY A N 1
ATOM 590 C CA . GLY A 1 75 ? -15.773 14.172 11.5 1 96.75 75 GLY A CA 1
ATOM 591 C C . GLY A 1 75 ? -14.625 13.922 12.461 1 96.75 75 GLY A C 1
ATOM 592 O O . GLY A 1 75 ? -14.438 14.672 13.422 1 96.75 75 GLY A O 1
ATOM 593 N N . LEU A 1 76 ? -13.906 12.852 12.281 1 98 76 LEU A N 1
ATOM 594 C CA . LEU A 1 76 ? -12.766 12.523 13.133 1 98 76 LEU A CA 1
ATOM 595 C C . LEU A 1 76 ? -11.453 12.859 12.438 1 98 76 LEU A C 1
ATOM 597 O O . LEU A 1 76 ? -11.312 12.656 11.227 1 98 76 LEU A O 1
ATOM 601 N N . THR A 1 77 ? -10.453 13.414 13.18 1 96.94 77 THR A N 1
ATOM 602 C CA . THR A 1 77 ? -9.125 13.625 12.625 1 96.94 77 THR A CA 1
ATOM 603 C C . THR A 1 77 ? -8.438 12.289 12.328 1 96.94 77 THR A C 1
ATOM 605 O O . THR A 1 77 ? -8.289 11.453 13.227 1 96.94 77 THR A O 1
ATOM 608 N N . PRO A 1 78 ? -8.039 12.094 11.133 1 98.25 78 PRO A N 1
ATOM 609 C CA . PRO A 1 78 ? -7.473 10.797 10.758 1 98.25 78 PRO A CA 1
ATOM 610 C C . PRO A 1 78 ? -5.984 10.688 11.086 1 98.25 78 PRO A C 1
ATOM 612 O O . PRO A 1 78 ? -5.168 10.461 10.195 1 98.25 78 PRO A O 1
ATOM 615 N N . THR A 1 79 ? -5.648 10.703 12.359 1 97.88 79 THR A N 1
ATOM 616 C CA . THR A 1 79 ? -4.266 10.492 12.773 1 97.88 79 THR A CA 1
ATOM 617 C C . THR A 1 79 ? -3.781 9.109 12.344 1 97.88 79 THR A C 1
ATOM 619 O O . THR A 1 79 ? -4.59 8.211 12.102 1 97.88 79 THR A O 1
ATOM 622 N N . PRO A 1 80 ? -2.498 8.953 12.258 1 96.62 80 PRO A N 1
ATOM 623 C CA . PRO A 1 80 ? -1.978 7.641 11.844 1 96.62 80 PRO A CA 1
ATOM 624 C C . PRO A 1 80 ? -2.436 6.512 12.766 1 96.62 80 PRO A C 1
ATOM 626 O O . PRO A 1 80 ? -2.764 5.422 12.297 1 96.62 80 PRO A O 1
ATOM 629 N N . SER A 1 81 ? -2.506 6.777 14.031 1 96.75 81 SER A N 1
ATOM 630 C CA . SER A 1 81 ? -2.918 5.75 14.984 1 96.75 81 SER A CA 1
ATOM 631 C C . SER A 1 81 ? -4.383 5.371 14.781 1 96.75 81 SER A C 1
ATOM 633 O O . SER A 1 81 ? -4.734 4.188 14.82 1 96.75 81 SER A O 1
ATOM 635 N N . ARG A 1 82 ? -5.227 6.355 14.57 1 98.12 82 ARG A N 1
ATOM 636 C CA . ARG A 1 82 ? -6.645 6.078 14.367 1 98.12 82 ARG A CA 1
ATOM 637 C C . ARG A 1 82 ? -6.871 5.324 13.062 1 98.12 82 ARG A C 1
ATOM 639 O O . ARG A 1 82 ? -7.656 4.375 13.016 1 98.12 82 ARG A O 1
ATOM 646 N N . ALA A 1 83 ? -6.195 5.777 12.016 1 98.44 83 ALA A N 1
ATOM 647 C CA . ALA A 1 83 ? -6.344 5.137 10.711 1 98.44 83 ALA A CA 1
ATOM 648 C C . ALA A 1 83 ? -5.895 3.682 10.758 1 98.44 83 ALA A C 1
ATOM 650 O O . ALA A 1 83 ? -6.574 2.797 10.234 1 98.44 83 ALA A O 1
ATOM 651 N N . GLU A 1 84 ? -4.766 3.453 11.375 1 98 84 GLU A N 1
ATOM 652 C CA . GLU A 1 84 ? -4.254 2.092 11.508 1 98 84 GLU A CA 1
ATOM 653 C C . GLU A 1 84 ? -5.219 1.212 12.297 1 98 84 GLU A C 1
ATOM 655 O O . GLU A 1 84 ? -5.453 0.058 11.93 1 98 84 GLU A O 1
ATOM 660 N N . ALA A 1 85 ? -5.703 1.728 13.391 1 98.38 85 ALA A N 1
ATOM 661 C CA . ALA A 1 85 ? -6.625 0.96 14.227 1 98.38 85 ALA A CA 1
ATOM 662 C C . ALA A 1 85 ? -7.883 0.584 13.438 1 98.38 85 ALA A C 1
ATOM 664 O O . ALA A 1 85 ? -8.336 -0.562 13.492 1 98.38 85 ALA A O 1
ATOM 665 N N . LEU A 1 86 ? -8.414 1.555 12.734 1 98.75 86 LEU A N 1
ATOM 666 C CA . LEU A 1 86 ? -9.617 1.269 11.953 1 98.75 86 LEU A CA 1
ATOM 667 C C . LEU A 1 86 ? -9.297 0.317 10.805 1 98.75 86 LEU A C 1
ATOM 669 O O . LEU A 1 86 ? -10.109 -0.55 10.469 1 98.75 86 LEU A O 1
ATOM 673 N N . ALA A 1 87 ? -8.164 0.476 10.172 1 98.5 87 ALA A N 1
ATOM 674 C CA . ALA A 1 87 ? -7.738 -0.45 9.125 1 98.5 87 ALA A CA 1
ATOM 675 C C . ALA A 1 87 ? -7.695 -1.885 9.641 1 98.5 87 ALA A C 1
ATOM 677 O O . ALA A 1 87 ? -8.109 -2.814 8.953 1 98.5 87 ALA A O 1
ATOM 678 N N . ARG A 1 88 ? -7.199 -2.082 10.844 1 98.06 88 ARG A N 1
ATOM 679 C CA . ARG A 1 88 ? -7.137 -3.41 11.445 1 98.06 88 ARG A CA 1
ATOM 680 C C . ARG A 1 88 ? -8.531 -3.977 11.68 1 98.06 88 ARG A C 1
ATOM 682 O O . ARG A 1 88 ? -8.758 -5.176 11.516 1 98.06 88 ARG A O 1
ATOM 689 N N . VAL A 1 89 ? -9.367 -3.127 12.086 1 98.12 89 VAL A N 1
ATOM 690 C CA . VAL A 1 89 ? -10.758 -3.521 12.281 1 98.12 89 VAL A CA 1
ATOM 691 C C . VAL A 1 89 ? -11.352 -3.99 10.953 1 98.12 89 VAL A C 1
ATOM 693 O O . VAL A 1 89 ? -11.992 -5.039 10.891 1 98.12 89 VAL A O 1
ATOM 696 N N . LEU A 1 90 ? -11.156 -3.246 9.953 1 97.94 90 LEU A N 1
ATOM 697 C CA . LEU A 1 90 ? -11.641 -3.602 8.625 1 97.94 90 LEU A CA 1
ATOM 698 C C . LEU A 1 90 ? -11.016 -4.91 8.156 1 97.94 90 LEU A C 1
ATOM 700 O O . LEU A 1 90 ? -11.703 -5.762 7.586 1 97.94 90 LEU A O 1
ATOM 704 N N . GLN A 1 91 ? -9.734 -5.055 8.336 1 97.62 91 GLN A N 1
ATOM 705 C CA . GLN A 1 91 ? -9.031 -6.277 7.98 1 97.62 91 GLN A CA 1
ATOM 706 C C . GLN A 1 91 ? -9.68 -7.5 8.625 1 97.62 91 GLN A C 1
ATOM 708 O O . GLN A 1 91 ? -9.922 -8.508 7.961 1 97.62 91 GLN A O 1
ATOM 713 N N . SER A 1 92 ? -9.93 -7.391 9.914 1 97.06 92 SER A N 1
ATOM 714 C CA . SER A 1 92 ? -10.539 -8.492 10.656 1 97.06 92 SER A CA 1
ATOM 715 C C . SER A 1 92 ? -11.906 -8.852 10.086 1 97.06 92 SER A C 1
ATOM 717 O O . SER A 1 92 ? -12.258 -10.031 9.984 1 97.06 92 SER A O 1
ATOM 719 N N . ALA A 1 93 ? -12.641 -7.844 9.734 1 95.88 93 ALA A N 1
ATOM 720 C CA . ALA A 1 93 ? -13.961 -8.062 9.156 1 95.88 93 ALA A CA 1
ATOM 721 C C . ALA A 1 93 ? -13.867 -8.781 7.816 1 95.88 93 ALA A C 1
ATOM 723 O O . ALA A 1 93 ? -14.641 -9.703 7.539 1 95.88 93 ALA A O 1
ATOM 724 N N . VAL A 1 94 ? -12.922 -8.406 7.012 1 94.94 94 VAL A N 1
ATOM 725 C CA . VAL A 1 94 ? -12.711 -9.031 5.707 1 94.94 94 VAL A CA 1
ATOM 726 C C . VAL A 1 94 ? -12.367 -10.508 5.891 1 94.94 94 VAL A C 1
ATOM 728 O O . VAL A 1 94 ? -12.945 -11.375 5.23 1 94.94 94 VAL A O 1
ATOM 731 N N . LEU A 1 95 ? -11.461 -10.812 6.773 1 95.62 95 LEU A N 1
ATOM 732 C CA . LEU A 1 95 ? -10.977 -12.172 7.004 1 95.62 95 LEU A CA 1
ATOM 733 C C . LEU A 1 95 ? -12.117 -13.078 7.453 1 95.62 95 LEU A C 1
ATOM 735 O O . LEU A 1 95 ? -12.148 -14.258 7.105 1 95.62 95 LEU A O 1
ATOM 739 N N . SER A 1 96 ? -13.047 -12.508 8.148 1 94.88 96 SER A N 1
ATOM 740 C CA . SER A 1 96 ? -14.117 -13.312 8.719 1 94.88 96 SER A CA 1
ATOM 741 C C . SER A 1 96 ? -15.227 -13.555 7.695 1 94.88 96 SER A C 1
ATOM 743 O O . SER A 1 96 ? -16.078 -14.438 7.887 1 94.88 96 SER A O 1
ATOM 745 N N . GLY A 1 97 ? -15.211 -12.883 6.621 1 95.62 97 GLY A N 1
ATOM 746 C CA . GLY A 1 97 ? -16.359 -12.898 5.727 1 95.62 97 GLY A CA 1
ATOM 747 C C . GLY A 1 97 ? -16.094 -13.664 4.438 1 95.62 97 GLY A C 1
ATOM 748 O O . GLY A 1 97 ? -16.922 -13.656 3.529 1 95.62 97 GLY A O 1
ATOM 749 N N . VAL A 1 98 ? -14.953 -14.344 4.379 1 97.44 98 VAL A N 1
ATOM 750 C CA . VAL A 1 98 ? -14.633 -15.016 3.125 1 97.44 98 VAL A CA 1
ATOM 751 C C . VAL A 1 98 ? -14.297 -16.484 3.395 1 97.44 98 VAL A C 1
ATOM 753 O O . VAL A 1 98 ? -13.914 -16.844 4.512 1 97.44 98 VAL A O 1
ATOM 756 N N . TYR A 1 99 ? -14.5 -17.344 2.414 1 97.62 99 TYR A N 1
ATOM 757 C CA . TYR A 1 99 ? -14.18 -18.766 2.506 1 97.62 99 TYR A CA 1
ATOM 758 C C . TYR A 1 99 ? -13.648 -19.297 1.179 1 97.62 99 TYR A C 1
ATOM 760 O O . TYR A 1 99 ? -13.859 -18.672 0.13 1 97.62 99 TYR A O 1
ATOM 768 N N . VAL A 1 100 ? -12.953 -20.422 1.187 1 98.69 100 VAL A N 1
ATOM 769 C CA . VAL A 1 100 ? -12.289 -20.984 0.013 1 98.69 100 VAL A CA 1
ATOM 770 C C . VAL A 1 100 ? -13.328 -21.531 -0.957 1 98.69 100 VAL A C 1
ATOM 772 O O . VAL A 1 100 ? -14.219 -22.297 -0.556 1 98.69 100 VAL A O 1
ATOM 775 N N . ALA A 1 101 ? -13.203 -21.156 -2.195 1 98.69 101 ALA A N 1
ATOM 776 C CA . ALA A 1 101 ? -14.117 -21.609 -3.236 1 98.69 101 ALA A CA 1
ATOM 777 C C . ALA A 1 101 ? -13.914 -23.109 -3.518 1 98.69 101 ALA A C 1
ATOM 779 O O . ALA A 1 101 ? -12.797 -23.609 -3.426 1 98.69 101 ALA A O 1
ATOM 780 N N . PRO A 1 102 ? -14.977 -23.781 -3.932 1 98.5 102 PRO A N 1
ATOM 781 C CA . PRO A 1 102 ? -14.852 -25.203 -4.27 1 98.5 102 PRO A CA 1
ATOM 782 C C . PRO A 1 102 ? -13.836 -25.469 -5.375 1 98.5 102 PRO A C 1
ATOM 784 O O . PRO A 1 102 ? -13.734 -24.688 -6.328 1 98.5 102 PRO A O 1
ATOM 787 N N . GLY A 1 103 ? -13.047 -26.531 -5.219 1 98.81 103 GLY A N 1
ATOM 788 C CA . GLY A 1 103 ? -12.117 -26.953 -6.254 1 98.81 103 GLY A CA 1
ATOM 789 C C . GLY A 1 103 ? -10.773 -26.25 -6.172 1 98.81 103 GLY A C 1
ATOM 790 O O . GLY A 1 103 ? -9.844 -26.578 -6.914 1 98.81 103 GLY A O 1
ATOM 791 N N . THR A 1 104 ? -10.633 -25.25 -5.277 1 98.88 104 THR A N 1
ATOM 792 C CA . THR A 1 104 ? -9.406 -24.469 -5.164 1 98.88 104 THR A CA 1
ATOM 793 C C . THR A 1 104 ? -8.227 -25.359 -4.777 1 98.88 104 THR A C 1
ATOM 795 O O . THR A 1 104 ? -7.188 -25.344 -5.434 1 98.88 104 THR A O 1
ATOM 798 N N . TYR A 1 105 ? -8.414 -26.156 -3.748 1 98.81 105 TYR A N 1
ATOM 799 C CA . TYR A 1 105 ? -7.344 -27.031 -3.289 1 98.81 105 TYR A CA 1
ATOM 800 C C . TYR A 1 105 ? -6.93 -28.016 -4.383 1 98.81 105 TYR A C 1
ATOM 802 O O . TYR A 1 105 ? -5.738 -28.219 -4.629 1 98.81 105 TYR A O 1
ATOM 810 N N . GLU A 1 106 ? -7.918 -28.594 -5.047 1 98.81 106 GLU A N 1
ATOM 811 C CA . GLU A 1 106 ? -7.664 -29.562 -6.105 1 98.81 106 GLU A CA 1
ATOM 812 C C . GLU A 1 106 ? -6.863 -28.938 -7.246 1 98.81 106 GLU A C 1
ATOM 814 O O . GLU A 1 106 ? -5.879 -29.516 -7.711 1 98.81 106 GLU A O 1
ATOM 819 N N . LEU A 1 107 ? -7.219 -27.75 -7.66 1 98.88 107 LEU A N 1
ATOM 820 C CA . LEU A 1 107 ? -6.531 -27.094 -8.758 1 98.88 107 LEU A CA 1
ATOM 821 C C . LEU A 1 107 ? -5.102 -26.734 -8.367 1 98.88 107 LEU A C 1
ATOM 823 O O . LEU A 1 107 ? -4.164 -26.953 -9.133 1 98.88 107 LEU A O 1
ATOM 827 N N . LEU A 1 108 ? -4.945 -26.172 -7.199 1 98.88 108 LEU A N 1
ATOM 828 C CA . LEU A 1 108 ? -3.627 -25.703 -6.781 1 98.88 108 LEU A CA 1
ATOM 829 C C . LEU A 1 108 ? -2.691 -26.891 -6.543 1 98.88 108 LEU A C 1
ATOM 831 O O . LEU A 1 108 ? -1.502 -26.812 -6.863 1 98.88 108 LEU A O 1
ATOM 835 N N . ARG A 1 109 ? -3.193 -27.953 -5.965 1 98.75 109 ARG A N 1
ATOM 836 C CA . ARG A 1 109 ? -2.385 -29.156 -5.773 1 98.75 109 ARG A CA 1
ATOM 837 C C . ARG A 1 109 ? -1.991 -29.766 -7.117 1 98.75 109 ARG A C 1
ATOM 839 O O . ARG A 1 109 ? -0.865 -30.234 -7.281 1 98.75 109 ARG A O 1
ATOM 846 N N . TRP A 1 110 ? -2.936 -29.781 -8.031 1 98.62 110 TRP A N 1
ATOM 847 C CA . TRP A 1 110 ? -2.637 -30.25 -9.375 1 98.62 110 TRP A CA 1
ATOM 848 C C . TRP A 1 110 ? -1.507 -29.438 -10 1 98.62 110 TRP A C 1
ATOM 850 O O . TRP A 1 110 ? -0.569 -30 -10.57 1 98.62 110 TRP A O 1
ATOM 860 N N . ALA A 1 111 ? -1.586 -28.109 -9.914 1 98.44 111 ALA A N 1
ATOM 861 C CA . ALA A 1 111 ? -0.545 -27.25 -10.461 1 98.44 111 ALA A CA 1
ATOM 862 C C . ALA A 1 111 ? 0.817 -27.578 -9.852 1 98.44 111 ALA A C 1
ATOM 864 O O . ALA A 1 111 ? 1.806 -27.719 -10.578 1 98.44 111 ALA A O 1
ATOM 865 N N . LYS A 1 112 ? 0.812 -27.688 -8.539 1 97.56 112 LYS A N 1
ATOM 866 C CA . LYS A 1 112 ? 2.051 -28 -7.832 1 97.56 112 LYS A CA 1
ATOM 867 C C . LYS A 1 112 ? 2.635 -29.328 -8.305 1 97.56 112 LYS A C 1
ATOM 869 O O . LYS A 1 112 ? 3.832 -29.438 -8.578 1 97.56 112 LYS A O 1
ATOM 874 N N . ARG A 1 113 ? 1.822 -30.328 -8.453 1 97.25 113 ARG A N 1
ATOM 875 C CA . ARG A 1 113 ? 2.254 -31.656 -8.859 1 97.25 113 ARG A CA 1
ATOM 876 C C . ARG A 1 113 ? 2.832 -31.641 -10.266 1 97.25 113 ARG A C 1
ATOM 878 O O . ARG A 1 113 ? 3.715 -32.438 -10.594 1 97.25 113 ARG A O 1
ATOM 885 N N . ASN A 1 114 ? 2.398 -30.734 -11.055 1 96.5 114 ASN A N 1
ATOM 886 C CA . ASN A 1 114 ? 2.814 -30.703 -12.453 1 96.5 114 ASN A CA 1
ATOM 887 C C . ASN A 1 114 ? 3.883 -29.656 -12.703 1 96.5 114 ASN A C 1
ATOM 889 O O . ASN A 1 114 ? 4.168 -29.312 -13.852 1 96.5 114 ASN A O 1
ATOM 893 N N . GLY A 1 115 ? 4.387 -29.062 -11.609 1 95.44 115 GLY A N 1
ATOM 894 C CA . GLY A 1 115 ? 5.48 -28.109 -11.727 1 95.44 115 GLY A CA 1
ATOM 895 C C . GLY A 1 115 ? 5.055 -26.766 -12.297 1 95.44 115 GLY A C 1
ATOM 896 O O . GLY A 1 115 ? 5.863 -26.047 -12.891 1 95.44 115 GLY A O 1
ATOM 897 N N . ILE A 1 116 ? 3.762 -26.453 -12.258 1 97.12 116 ILE A N 1
ATOM 898 C CA . ILE A 1 116 ? 3.223 -25.188 -12.727 1 97.12 116 ILE A CA 1
ATOM 899 C C . ILE A 1 116 ? 3.289 -24.141 -11.609 1 97.12 116 ILE A C 1
ATOM 901 O O . ILE A 1 116 ? 2.775 -24.375 -10.508 1 97.12 116 ILE A O 1
ATOM 905 N N . LEU A 1 117 ? 3.916 -23 -11.82 1 97.94 117 LEU A N 1
ATOM 906 C CA . LEU A 1 117 ? 3.967 -21.922 -10.828 1 97.94 117 LEU A CA 1
ATOM 907 C C . LEU A 1 117 ? 2.621 -21.219 -10.734 1 97.94 117 LEU A C 1
ATOM 909 O O . LEU A 1 117 ? 1.968 -20.969 -11.75 1 97.94 117 LEU A O 1
ATOM 913 N N . VAL A 1 118 ? 2.264 -20.938 -9.523 1 98.75 118 VAL A N 1
ATOM 914 C CA . VAL A 1 118 ? 0.966 -20.312 -9.289 1 98.75 118 VAL A CA 1
ATOM 915 C C . VAL A 1 118 ? 1.16 -18.891 -8.758 1 98.75 118 VAL A C 1
ATOM 917 O O . VAL A 1 118 ? 1.883 -18.688 -7.777 1 98.75 118 VAL A O 1
ATOM 920 N N . GLY A 1 119 ? 0.548 -17.938 -9.375 1 98.81 119 GLY A N 1
ATOM 921 C CA . GLY A 1 119 ? 0.483 -16.562 -8.898 1 98.81 119 GLY A CA 1
ATOM 922 C C . GLY A 1 119 ? -0.937 -16.062 -8.695 1 98.81 119 GLY A C 1
ATOM 923 O O . GLY A 1 119 ? -1.83 -16.391 -9.484 1 98.81 119 GLY A O 1
ATOM 924 N N . ILE A 1 120 ? -1.132 -15.305 -7.684 1 98.88 120 ILE A N 1
ATOM 925 C CA . ILE A 1 120 ? -2.396 -14.609 -7.473 1 98.88 120 ILE A CA 1
ATOM 926 C C . ILE A 1 120 ? -2.279 -13.164 -7.949 1 98.88 120 ILE A C 1
ATOM 928 O O . ILE A 1 120 ? -1.311 -12.469 -7.625 1 98.88 120 ILE A O 1
ATOM 932 N N . VAL A 1 121 ? -3.201 -12.711 -8.75 1 98.81 121 VAL A N 1
ATOM 933 C CA . VAL A 1 121 ? -3.307 -11.336 -9.234 1 98.81 121 VAL A CA 1
ATOM 934 C C . VAL A 1 121 ? -4.684 -10.773 -8.891 1 98.81 121 VAL A C 1
ATOM 936 O O . VAL A 1 121 ? -5.695 -11.195 -9.453 1 98.81 121 VAL A O 1
ATOM 939 N N . SER A 1 122 ? -4.723 -9.773 -8.023 1 98.38 122 SER A N 1
ATOM 940 C CA . SER A 1 122 ? -6.016 -9.367 -7.488 1 98.38 122 SER A CA 1
ATOM 941 C C . SER A 1 122 ? -6.086 -7.852 -7.309 1 98.38 122 SER A C 1
ATOM 943 O O . SER A 1 122 ? -5.137 -7.234 -6.82 1 98.38 122 SER A O 1
ATOM 945 N N . ASN A 1 123 ? -7.164 -7.227 -7.871 1 97.12 123 ASN A N 1
ATOM 946 C CA . ASN A 1 123 ? -7.508 -5.914 -7.34 1 97.12 123 ASN A CA 1
ATOM 947 C C . ASN A 1 123 ? -7.902 -5.988 -5.867 1 97.12 123 ASN A C 1
ATOM 949 O O . ASN A 1 123 ? -8.93 -6.578 -5.527 1 97.12 123 ASN A O 1
ATOM 953 N N . ASN A 1 124 ? -7.051 -5.488 -5.051 1 96.88 124 ASN A N 1
ATOM 954 C CA . ASN A 1 124 ? -7.227 -5.637 -3.609 1 96.88 124 ASN A CA 1
ATOM 955 C C . ASN A 1 124 ? -6.547 -4.504 -2.844 1 96.88 124 ASN A C 1
ATOM 957 O O . ASN A 1 124 ? -5.414 -4.133 -3.154 1 96.88 124 ASN A O 1
ATOM 961 N N . TRP A 1 125 ? -7.23 -4.008 -1.862 1 96.12 125 TRP A N 1
ATOM 962 C CA . TRP A 1 125 ? -6.738 -2.852 -1.12 1 96.12 125 TRP A CA 1
ATOM 963 C C . TRP A 1 125 ? -5.895 -3.289 0.072 1 96.12 125 TRP A C 1
ATOM 965 O O . TRP A 1 125 ? -5.457 -2.457 0.87 1 96.12 125 TRP A O 1
ATOM 975 N N . CYS A 1 126 ? -5.664 -4.586 0.238 1 97.19 126 CYS A N 1
ATOM 976 C CA . CYS A 1 126 ? -4.965 -5.086 1.418 1 97.19 126 CYS A CA 1
ATOM 977 C C . CYS A 1 126 ? -4.203 -6.367 1.099 1 97.19 126 CYS A C 1
ATOM 979 O O . CYS A 1 126 ? -4.73 -7.469 1.269 1 97.19 126 CYS A O 1
ATOM 981 N N . TYR A 1 127 ? -2.945 -6.246 0.738 1 97.88 127 TYR A N 1
ATOM 982 C CA . TYR A 1 127 ? -2.07 -7.387 0.489 1 97.88 127 TYR A CA 1
ATOM 983 C C . TYR A 1 127 ? -1.991 -8.289 1.713 1 97.88 127 TYR A C 1
ATOM 985 O O . TYR A 1 127 ? -2.033 -9.516 1.591 1 97.88 127 TYR A O 1
ATOM 993 N N . GLU A 1 128 ? -1.899 -7.695 2.895 1 96.69 128 GLU A N 1
ATOM 994 C CA . GLU A 1 128 ? -1.77 -8.445 4.145 1 96.69 128 GLU A CA 1
ATOM 995 C C . GLU A 1 128 ? -2.984 -9.336 4.383 1 96.69 128 GLU A C 1
ATOM 997 O O . GLU A 1 128 ? -2.855 -10.438 4.922 1 96.69 128 GLU A O 1
ATOM 1002 N N . CYS A 1 129 ? -4.145 -8.883 3.994 1 97.44 129 CYS A N 1
ATOM 1003 C CA . CYS A 1 129 ? -5.336 -9.719 4.102 1 97.44 129 CYS A CA 1
ATOM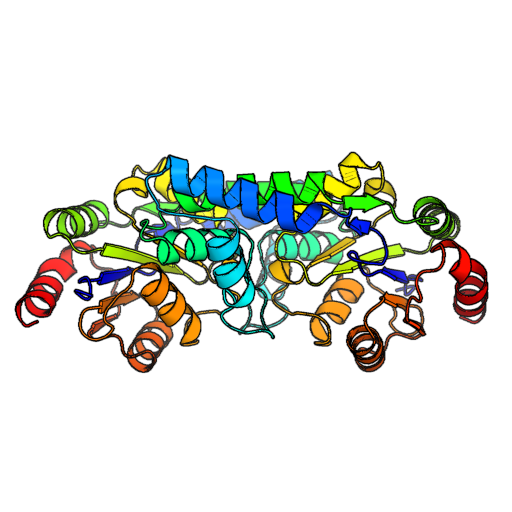 1004 C C . CYS A 1 129 ? -5.18 -10.992 3.289 1 97.44 129 CYS A C 1
ATOM 1006 O O . CYS A 1 129 ? -5.527 -12.078 3.76 1 97.44 129 CYS A O 1
ATOM 1008 N N . VAL A 1 130 ? -4.633 -10.828 2.102 1 98.25 130 VAL A N 1
ATOM 1009 C CA . VAL A 1 130 ? -4.477 -11.977 1.205 1 98.25 130 VAL A CA 1
ATOM 1010 C C . VAL A 1 130 ? -3.484 -12.969 1.802 1 98.25 130 VAL A C 1
ATOM 1012 O O . VAL A 1 130 ? -3.754 -14.172 1.85 1 98.25 130 VAL A O 1
ATOM 1015 N N . ARG A 1 131 ? -2.387 -12.461 2.244 1 97.44 131 ARG A N 1
ATOM 1016 C CA . ARG A 1 131 ? -1.372 -13.312 2.859 1 97.44 131 ARG A CA 1
ATOM 1017 C C . ARG A 1 131 ? -1.95 -14.094 4.035 1 97.44 131 ARG A C 1
ATOM 1019 O O . ARG A 1 131 ? -1.768 -15.305 4.133 1 97.44 131 ARG A O 1
ATOM 1026 N N . LEU A 1 132 ? -2.666 -13.43 4.883 1 97.31 132 LEU A N 1
ATOM 1027 C CA . LEU A 1 132 ? -3.232 -14.039 6.082 1 97.31 132 LEU A CA 1
ATOM 1028 C C . LEU A 1 132 ? -4.281 -15.086 5.719 1 97.31 132 LEU A C 1
ATOM 1030 O O . LEU A 1 132 ? -4.363 -16.141 6.359 1 97.31 132 LEU A O 1
ATOM 1034 N N . LEU A 1 133 ? -5.062 -14.797 4.727 1 98.19 133 LEU A N 1
ATOM 1035 C CA . LEU A 1 133 ? -6.07 -15.75 4.27 1 98.19 133 LEU A CA 1
ATOM 1036 C C . LEU A 1 133 ? -5.414 -17.031 3.775 1 98.19 133 LEU A C 1
ATOM 1038 O O . LEU A 1 133 ? -5.859 -18.141 4.109 1 98.19 133 LEU A O 1
ATOM 1042 N N . LEU A 1 134 ? -4.379 -16.891 2.979 1 98.44 134 LEU A N 1
ATOM 1043 C CA . LEU A 1 134 ? -3.678 -18.047 2.441 1 98.44 134 LEU A CA 1
ATOM 1044 C C . LEU A 1 134 ? -3.092 -18.891 3.566 1 98.44 134 LEU A C 1
ATOM 1046 O O . LEU A 1 134 ? -3.121 -20.125 3.5 1 98.44 134 LEU A O 1
ATOM 1050 N N . GLU A 1 135 ? -2.566 -18.234 4.59 1 97.56 135 GLU A N 1
ATOM 1051 C CA . GLU A 1 135 ? -2.027 -18.953 5.742 1 97.56 135 GLU A CA 1
ATOM 1052 C C . GLU A 1 135 ? -3.135 -19.641 6.531 1 97.56 135 GLU A C 1
ATOM 1054 O O . GLU A 1 135 ? -3.018 -20.828 6.871 1 97.56 135 GLU A O 1
ATOM 1059 N N . ARG A 1 136 ? -4.148 -18.922 6.766 1 97.44 136 ARG A N 1
ATOM 1060 C CA . ARG A 1 136 ? -5.281 -19.438 7.523 1 97.44 136 ARG A CA 1
ATOM 1061 C C . ARG A 1 136 ? -5.836 -20.703 6.887 1 97.44 136 ARG A C 1
ATOM 1063 O O . ARG A 1 136 ? -6.176 -21.656 7.586 1 97.44 136 ARG A O 1
ATOM 1070 N N . ASP A 1 137 ? -5.91 -20.734 5.586 1 98.31 137 ASP A N 1
ATOM 1071 C CA . ASP A 1 137 ? -6.613 -21.797 4.883 1 98.31 137 ASP A CA 1
ATOM 1072 C C . ASP A 1 137 ? -5.629 -22.812 4.297 1 98.31 137 ASP A C 1
ATOM 1074 O O . ASP A 1 137 ? -5.992 -23.609 3.422 1 98.31 137 ASP A O 1
ATOM 1078 N N . ASP A 1 138 ? -4.293 -22.75 4.73 1 98.12 138 ASP A N 1
ATOM 1079 C CA . ASP A 1 138 ? -3.238 -23.688 4.352 1 98.12 138 ASP A CA 1
ATOM 1080 C C . ASP A 1 138 ? -3.039 -23.703 2.836 1 98.12 138 ASP A C 1
ATOM 1082 O O . ASP A 1 138 ? -2.955 -24.766 2.229 1 98.12 138 ASP A O 1
ATOM 1086 N N . LEU A 1 139 ? -3.082 -22.516 2.232 1 98.5 139 LEU A N 1
ATOM 1087 C CA . LEU A 1 139 ? -2.887 -22.391 0.792 1 98.5 139 LEU A CA 1
ATOM 1088 C C . LEU A 1 139 ? -1.54 -21.75 0.485 1 98.5 139 LEU A C 1
ATOM 1090 O O . LEU A 1 139 ? -1.083 -21.766 -0.66 1 98.5 139 LEU A O 1
ATOM 1094 N N . ALA A 1 140 ? -0.875 -21.203 1.491 1 97.94 140 ALA A N 1
ATOM 1095 C CA . ALA A 1 140 ? 0.324 -20.391 1.315 1 97.94 140 ALA A CA 1
ATOM 1096 C C . ALA A 1 140 ? 1.418 -21.172 0.593 1 97.94 140 A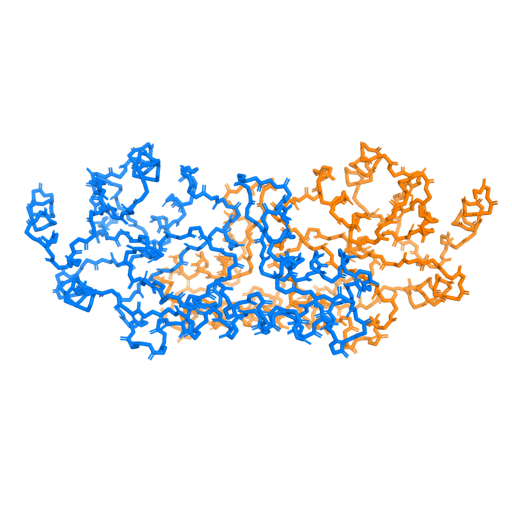LA A C 1
ATOM 1098 O O . ALA A 1 140 ? 2.123 -20.625 -0.258 1 97.94 140 ALA A O 1
ATOM 1099 N N . HIS A 1 141 ? 1.551 -22.453 0.869 1 97.12 141 HIS A N 1
ATOM 1100 C CA . HIS A 1 141 ? 2.625 -23.281 0.313 1 97.12 141 HIS A CA 1
ATOM 1101 C C . HIS A 1 141 ? 2.332 -23.656 -1.132 1 97.12 141 HIS A C 1
ATOM 1103 O O . HIS A 1 141 ? 3.209 -24.172 -1.833 1 97.12 141 HIS A O 1
ATOM 1109 N N . LEU A 1 142 ? 1.132 -23.375 -1.604 1 98.25 142 LEU A N 1
ATOM 1110 C CA . LEU A 1 142 ? 0.727 -23.734 -2.959 1 98.25 142 LEU A CA 1
ATOM 1111 C C . LEU A 1 142 ? 0.806 -22.531 -3.889 1 98.25 142 LEU A C 1
ATOM 1113 O O . LEU A 1 142 ? 0.588 -22.656 -5.098 1 98.25 142 LEU A O 1
ATOM 1117 N N . VAL A 1 143 ? 1.13 -21.359 -3.344 1 98.69 143 VAL A N 1
ATOM 1118 C CA . VAL A 1 143 ? 1.159 -20.109 -4.105 1 98.69 143 VAL A CA 1
ATOM 1119 C C . VAL A 1 143 ? 2.592 -19.594 -4.184 1 98.69 143 VAL A C 1
ATOM 1121 O O . VAL A 1 143 ? 3.266 -19.453 -3.158 1 98.69 143 VAL A O 1
ATOM 1124 N N . ASP A 1 144 ? 2.996 -19.234 -5.34 1 98.5 144 ASP A N 1
ATOM 1125 C CA . ASP A 1 144 ? 4.395 -18.875 -5.555 1 98.5 144 ASP A CA 1
ATOM 1126 C C . ASP A 1 144 ? 4.582 -17.359 -5.504 1 98.5 144 ASP A C 1
ATOM 1128 O O . ASP A 1 144 ? 5.691 -16.875 -5.277 1 98.5 144 ASP A O 1
ATOM 1132 N N . THR A 1 145 ? 3.545 -16.594 -5.781 1 98.56 145 THR A N 1
ATOM 1133 C CA . THR A 1 145 ? 3.598 -15.148 -5.633 1 98.56 145 THR A CA 1
ATOM 1134 C C . THR A 1 145 ? 2.193 -14.57 -5.496 1 98.56 145 THR A C 1
ATOM 1136 O O . THR A 1 145 ? 1.213 -15.195 -5.902 1 98.56 145 THR A O 1
ATOM 1139 N N . VAL A 1 146 ? 2.098 -13.461 -4.852 1 98.81 146 VAL A N 1
ATOM 1140 C CA . VAL A 1 146 ? 0.87 -12.68 -4.738 1 98.81 146 VAL A CA 1
ATOM 1141 C C . VAL A 1 146 ? 1.126 -11.25 -5.199 1 98.81 146 VAL A C 1
ATOM 1143 O O . VAL A 1 146 ? 2.039 -10.586 -4.699 1 98.81 146 VAL A O 1
ATOM 1146 N N . VAL A 1 147 ? 0.369 -10.859 -6.129 1 98.38 147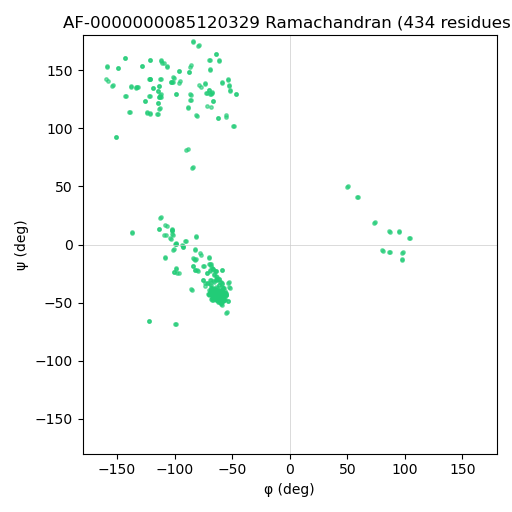 VAL A N 1
ATOM 1147 C CA . VAL A 1 147 ? 0.388 -9.477 -6.605 1 98.38 147 VAL A CA 1
ATOM 1148 C C . VAL A 1 147 ? -1 -8.859 -6.453 1 98.38 147 VAL A C 1
ATOM 1150 O O . VAL A 1 147 ? -1.951 -9.281 -7.113 1 98.38 147 VAL A O 1
ATOM 1153 N N . THR A 1 148 ? -1.064 -7.879 -5.566 1 98.31 148 THR A N 1
ATOM 1154 C CA . THR A 1 148 ? -2.297 -7.113 -5.418 1 98.31 148 THR A CA 1
ATOM 1155 C C . THR A 1 148 ? -2.109 -5.688 -5.922 1 98.31 148 THR A C 1
ATOM 1157 O O . THR A 1 148 ? -0.985 -5.184 -5.977 1 98.31 148 THR A O 1
ATOM 1160 N N . SER A 1 149 ? -3.207 -5.09 -6.293 1 97.25 149 SER A N 1
ATOM 1161 C CA . SER A 1 149 ? -3.156 -3.738 -6.848 1 97.25 149 SER A CA 1
ATOM 1162 C C . SER A 1 149 ? -2.588 -2.748 -5.836 1 97.25 149 SER A C 1
ATOM 1164 O O . SER A 1 149 ? -1.937 -1.772 -6.215 1 97.25 149 SER A O 1
ATOM 1166 N N . ASP A 1 150 ? -2.762 -2.973 -4.555 1 96.06 150 ASP A N 1
ATOM 1167 C CA . ASP A 1 150 ? -2.305 -2.008 -3.559 1 96.06 150 ASP A CA 1
ATOM 1168 C C . ASP A 1 150 ? -0.781 -2.004 -3.457 1 96.06 150 ASP A C 1
ATOM 1170 O O . ASP A 1 150 ? -0.181 -0.994 -3.084 1 96.06 150 ASP A O 1
ATOM 1174 N N . ILE A 1 151 ? -0.139 -3.127 -3.844 1 96.31 151 ILE A N 1
ATOM 1175 C CA . ILE A 1 151 ? 1.308 -3.111 -3.65 1 96.31 151 ILE A CA 1
ATOM 1176 C C . ILE A 1 151 ? 2 -2.77 -4.969 1 96.31 151 ILE A C 1
ATOM 1178 O O . ILE A 1 151 ? 3.125 -2.266 -4.973 1 96.31 151 ILE A O 1
ATOM 1182 N N . VAL A 1 152 ? 1.294 -2.967 -6.117 1 95.81 152 VAL A N 1
ATOM 1183 C CA . VAL A 1 152 ? 1.944 -2.674 -7.391 1 95.81 152 VAL A CA 1
ATOM 1184 C C . VAL A 1 152 ? 1.474 -1.316 -7.91 1 95.81 152 VAL A C 1
ATOM 1186 O O . VAL A 1 152 ? 2.105 -0.729 -8.789 1 95.81 152 VAL A O 1
ATOM 1189 N N . GLY A 1 153 ? 0.285 -0.896 -7.461 1 93.19 153 GLY A N 1
ATOM 1190 C CA . GLY A 1 153 ? -0.218 0.423 -7.809 1 93.19 153 GLY A CA 1
ATOM 1191 C C . GLY A 1 153 ? -1.188 0.404 -8.977 1 93.19 153 GLY A C 1
ATOM 1192 O O . GLY A 1 153 ? -1.921 1.37 -9.195 1 93.19 153 GLY A O 1
ATOM 1193 N N . PHE A 1 154 ? -1.268 -0.679 -9.711 1 93.31 154 PHE A N 1
ATOM 1194 C CA . PHE A 1 154 ? -2.135 -0.794 -10.883 1 93.31 154 PHE A CA 1
ATOM 1195 C C . PHE A 1 154 ? -3.26 -1.789 -10.617 1 93.31 154 PHE A C 1
ATOM 1197 O O . PHE A 1 154 ? -3.047 -2.826 -9.992 1 93.31 154 PHE A O 1
ATOM 1204 N N . CYS A 1 155 ? -4.406 -1.442 -11.148 1 95.81 155 CYS A N 1
ATOM 1205 C CA . CYS A 1 155 ? -5.559 -2.332 -11.062 1 95.81 155 CYS A CA 1
ATOM 1206 C C . CYS A 1 155 ? -5.797 -3.049 -12.391 1 95.81 155 CYS A C 1
ATOM 1208 O O . CYS A 1 155 ? -5.625 -2.459 -13.461 1 95.81 155 CYS A O 1
ATOM 1210 N N . LYS A 1 156 ? -6.168 -4.391 -12.219 1 97.5 156 LYS A N 1
ATOM 1211 C CA . LYS A 1 156 ? -6.773 -5.004 -13.398 1 97.5 156 LYS A CA 1
ATOM 1212 C C . LYS A 1 156 ? -7.926 -4.156 -13.93 1 97.5 156 LYS A C 1
ATOM 1214 O O . LYS A 1 156 ? -8.695 -3.586 -13.156 1 97.5 156 LYS A O 1
ATOM 1219 N N . PRO A 1 157 ? -7.988 -3.891 -15.273 1 97.5 157 PRO A N 1
ATOM 1220 C CA . PRO A 1 157 ? -7.344 -4.668 -16.328 1 97.5 157 PRO A CA 1
ATOM 1221 C C . PRO A 1 157 ? -6.074 -4.008 -16.859 1 97.5 157 PRO A C 1
ATOM 1223 O O . PRO A 1 157 ? -5.59 -4.363 -17.938 1 97.5 157 PRO A O 1
ATOM 1226 N N . HIS A 1 158 ? -5.566 -3 -16.188 1 95.38 158 HIS A N 1
ATOM 1227 C CA . HIS A 1 158 ? -4.309 -2.439 -16.672 1 95.38 158 HIS A CA 1
ATOM 1228 C C . HIS A 1 158 ? -3.252 -3.527 -16.844 1 95.38 158 HIS A C 1
ATOM 1230 O O . HIS A 1 158 ? -3.047 -4.348 -15.945 1 95.38 158 HIS A O 1
ATOM 1236 N N . THR A 1 159 ? -2.48 -3.529 -17.922 1 96.56 159 THR A N 1
ATOM 1237 C CA . THR A 1 159 ? -1.622 -4.648 -18.297 1 96.56 159 THR A CA 1
ATOM 1238 C C . THR A 1 159 ? -0.456 -4.785 -17.312 1 96.56 159 THR A C 1
ATOM 1240 O O . THR A 1 159 ? 0.068 -5.879 -17.125 1 96.56 159 THR A O 1
ATOM 1243 N N . LYS A 1 160 ? -0.132 -3.77 -16.656 1 95.31 160 LYS A N 1
ATOM 1244 C CA . LYS A 1 160 ? 1.063 -3.738 -15.812 1 95.31 160 LYS A CA 1
ATOM 1245 C C . LYS A 1 160 ? 0.933 -4.699 -14.641 1 95.31 160 LYS A C 1
ATOM 1247 O O . LYS A 1 160 ? 1.927 -5.266 -14.18 1 95.31 160 LYS A O 1
ATOM 1252 N N . ILE A 1 161 ? -0.262 -4.883 -14.172 1 97.12 161 ILE A N 1
ATOM 1253 C CA . ILE A 1 161 ? -0.412 -5.746 -13.008 1 97.12 161 ILE A CA 1
ATOM 1254 C C . ILE A 1 161 ? -0.177 -7.203 -13.406 1 97.12 161 ILE A C 1
ATOM 1256 O O . ILE A 1 161 ? 0.416 -7.973 -12.648 1 97.12 161 ILE A O 1
ATOM 1260 N N . TYR A 1 162 ? -0.542 -7.57 -14.625 1 98.12 162 TYR A N 1
ATOM 1261 C CA . TYR A 1 162 ? -0.255 -8.906 -15.133 1 98.12 162 TYR A CA 1
ATOM 1262 C C . TYR A 1 162 ? 1.235 -9.086 -15.391 1 98.12 162 TYR A C 1
ATOM 1264 O O . TYR A 1 162 ? 1.818 -10.109 -15.039 1 98.12 162 TYR A O 1
ATOM 1272 N N . GLU A 1 163 ? 1.796 -8.078 -15.977 1 97.19 163 GLU A N 1
ATOM 1273 C CA . GLU A 1 163 ? 3.225 -8.078 -16.281 1 97.19 163 GLU A CA 1
ATOM 1274 C C . GLU A 1 163 ? 4.055 -8.227 -15 1 97.19 163 GLU A C 1
ATOM 1276 O O . GLU A 1 163 ? 5.051 -8.953 -14.984 1 97.19 163 GLU A O 1
ATOM 1281 N N . ALA A 1 164 ? 3.654 -7.551 -13.992 1 97.31 164 ALA A N 1
ATOM 1282 C CA . ALA A 1 164 ? 4.348 -7.629 -12.711 1 97.31 164 ALA A CA 1
ATOM 1283 C C . ALA A 1 164 ? 4.383 -9.062 -12.195 1 97.31 164 ALA A C 1
ATOM 1285 O O . ALA A 1 164 ? 5.438 -9.555 -11.773 1 97.31 164 ALA A O 1
ATOM 1286 N N . ALA A 1 165 ? 3.227 -9.703 -12.219 1 98.12 165 ALA A N 1
ATOM 1287 C CA . ALA A 1 165 ? 3.146 -11.078 -11.734 1 98.12 165 ALA A CA 1
ATOM 1288 C C . ALA A 1 165 ? 4.02 -12 -12.57 1 98.12 165 ALA A C 1
ATOM 1290 O O . ALA A 1 165 ? 4.738 -12.844 -12.031 1 98.12 165 ALA A O 1
ATOM 1291 N N . MET A 1 166 ? 3.975 -11.812 -13.875 1 97.38 166 MET A N 1
ATOM 1292 C CA . MET A 1 166 ? 4.758 -12.656 -14.773 1 97.38 166 MET A CA 1
ATOM 1293 C C . MET A 1 166 ? 6.25 -12.422 -14.578 1 97.38 166 MET A C 1
ATOM 1295 O O . MET A 1 166 ? 7.043 -13.367 -14.609 1 97.38 166 MET A O 1
ATOM 1299 N N . GLN A 1 167 ? 6.633 -11.203 -14.367 1 95.81 167 GLN A N 1
ATOM 1300 C CA . GLN A 1 167 ? 8.031 -10.883 -14.117 1 95.81 167 GLN A CA 1
ATOM 1301 C C . GLN A 1 167 ? 8.531 -11.531 -12.828 1 95.81 167 GLN A C 1
ATOM 1303 O O . GLN A 1 167 ? 9.617 -12.109 -12.805 1 95.81 167 GLN A O 1
ATOM 1308 N N . LEU A 1 168 ? 7.742 -11.492 -11.805 1 97.5 168 LEU A N 1
ATOM 1309 C CA . LEU A 1 168 ? 8.125 -12.062 -10.516 1 97.5 168 LEU A CA 1
ATOM 1310 C C . LEU A 1 168 ? 8.328 -13.57 -10.625 1 97.5 168 LEU A C 1
ATOM 1312 O O . LEU A 1 168 ? 9.164 -14.141 -9.922 1 97.5 168 LEU A O 1
ATOM 1316 N N . LEU A 1 169 ? 7.562 -14.164 -11.539 1 97.44 169 LEU A N 1
ATOM 1317 C CA . LEU A 1 169 ? 7.629 -15.617 -11.688 1 97.44 169 LEU A CA 1
ATOM 1318 C C . LEU A 1 169 ? 8.523 -16 -12.859 1 97.44 169 LEU A C 1
ATOM 1320 O O . LEU A 1 169 ? 8.633 -17.188 -13.195 1 97.44 169 LEU A O 1
ATOM 1324 N N . ARG A 1 170 ? 9.094 -15.055 -13.508 1 95.19 170 ARG A N 1
ATOM 1325 C CA . ARG A 1 170 ? 9.859 -15.297 -14.727 1 95.19 170 ARG A CA 1
ATOM 1326 C C . ARG A 1 170 ? 9.078 -16.156 -15.711 1 95.19 170 ARG A C 1
ATOM 1328 O O . ARG A 1 170 ? 9.602 -17.125 -16.25 1 95.19 170 ARG A O 1
ATOM 1335 N N . ALA A 1 171 ? 7.867 -15.734 -15.922 1 95.88 171 ALA A N 1
ATOM 1336 C CA . ALA A 1 171 ? 6.922 -16.5 -16.734 1 95.88 171 ALA A CA 1
ATOM 1337 C C . ALA A 1 171 ? 7.055 -16.156 -18.203 1 95.88 171 ALA A C 1
ATOM 1339 O O . ALA A 1 171 ? 7.434 -15.031 -18.562 1 95.88 171 ALA A O 1
ATOM 1340 N N . ASP A 1 172 ? 6.781 -17.141 -19.062 1 94.25 172 ASP A N 1
ATOM 1341 C CA . ASP A 1 172 ? 6.531 -16.922 -20.484 1 94.25 172 ASP A CA 1
ATOM 1342 C C . ASP A 1 172 ? 5.055 -16.656 -20.734 1 94.25 172 ASP A C 1
ATOM 1344 O O . ASP A 1 172 ? 4.199 -17.5 -20.484 1 94.25 172 ASP A O 1
ATOM 1348 N N . PRO A 1 173 ? 4.793 -15.461 -21.25 1 96.06 173 PRO A N 1
ATOM 1349 C CA . PRO A 1 173 ? 3.379 -15.148 -21.484 1 96.06 173 PRO A CA 1
ATOM 1350 C C . PRO A 1 173 ? 2.66 -16.219 -22.297 1 96.06 173 PRO A C 1
ATOM 1352 O O . PRO A 1 173 ? 1.502 -16.547 -22.016 1 96.06 173 PRO A O 1
ATOM 1355 N N . ALA A 1 174 ? 3.32 -16.797 -23.266 1 94.88 174 ALA A N 1
ATOM 1356 C CA . ALA A 1 174 ? 2.719 -17.812 -24.141 1 94.88 174 ALA A CA 1
ATOM 1357 C C . ALA A 1 174 ? 2.408 -19.078 -23.359 1 94.88 174 ALA A C 1
ATOM 1359 O O . ALA A 1 174 ? 1.581 -19.891 -23.781 1 94.88 174 ALA A O 1
ATOM 1360 N N . LYS A 1 175 ? 3.039 -19.312 -22.219 1 96.44 175 LYS A N 1
ATOM 1361 C CA . LYS A 1 175 ? 2.834 -20.469 -21.359 1 96.44 175 LYS A CA 1
ATOM 1362 C C . LYS A 1 175 ? 2.18 -20.078 -20.047 1 96.44 175 LYS A C 1
ATOM 1364 O O . LYS A 1 175 ? 2.412 -20.719 -19.016 1 96.44 175 LYS A O 1
ATOM 1369 N N . THR A 1 176 ? 1.503 -19 -20.031 1 98.06 176 THR A N 1
ATOM 1370 C CA . THR A 1 176 ? 0.787 -18.516 -18.859 1 98.06 176 THR A CA 1
ATOM 1371 C C . THR A 1 176 ? -0.721 -18.562 -19.094 1 98.06 176 THR A C 1
ATOM 1373 O O . THR A 1 176 ? -1.205 -18.172 -20.156 1 98.06 176 THR A O 1
ATOM 1376 N N . ALA A 1 177 ? -1.412 -19.156 -18.172 1 98.75 177 ALA A N 1
ATOM 1377 C CA . ALA A 1 177 ? -2.871 -19.094 -18.125 1 98.75 177 ALA A CA 1
ATOM 1378 C C . ALA A 1 177 ? -3.354 -18.188 -17 1 98.75 177 ALA A C 1
ATOM 1380 O O . ALA A 1 177 ? -2.643 -17.969 -16.016 1 98.75 177 ALA A O 1
ATOM 1381 N N . PHE A 1 178 ? -4.543 -17.656 -17.266 1 98.88 178 PHE A N 1
ATOM 1382 C CA . PHE A 1 178 ? -5.156 -16.766 -16.281 1 98.88 178 PHE A CA 1
ATOM 1383 C C . PHE A 1 178 ? -6.645 -17.062 -16.141 1 98.88 178 PHE A C 1
ATOM 1385 O O . PHE A 1 178 ? -7.336 -17.266 -17.141 1 98.88 178 PHE A O 1
ATOM 1392 N N . ILE A 1 179 ? -7.113 -17.094 -14.836 1 98.94 179 ILE A N 1
ATOM 1393 C CA . ILE A 1 179 ? -8.531 -17.312 -14.562 1 98.94 179 ILE A CA 1
ATOM 1394 C C . ILE A 1 179 ? -9.078 -16.141 -13.742 1 98.94 179 ILE A C 1
ATOM 1396 O O . ILE A 1 179 ? -8.508 -15.781 -12.711 1 98.94 179 ILE A O 1
ATOM 1400 N N . ASP A 1 180 ? -10.117 -15.555 -14.164 1 98.88 180 ASP A N 1
ATOM 1401 C CA . ASP A 1 180 ? -10.781 -14.43 -13.516 1 98.88 180 ASP A CA 1
ATOM 1402 C C . ASP A 1 180 ? -12.289 -14.453 -13.781 1 98.88 180 ASP A C 1
ATOM 1404 O O . ASP A 1 180 ? -12.727 -14.875 -14.852 1 98.88 180 ASP A O 1
ATOM 1408 N N . ASP A 1 181 ? -13.094 -13.906 -12.875 1 98.62 181 ASP A N 1
ATOM 1409 C CA . ASP A 1 181 ? -14.547 -13.977 -13.039 1 98.62 181 ASP A CA 1
ATOM 1410 C C . ASP A 1 181 ? -15.102 -12.68 -13.617 1 98.62 181 ASP A C 1
ATOM 1412 O O . ASP A 1 181 ? -16.312 -12.523 -13.742 1 98.62 181 ASP A O 1
ATOM 1416 N N . TYR A 1 182 ? -14.234 -11.703 -13.891 1 98.19 182 TYR A N 1
ATOM 1417 C CA . TYR A 1 182 ? -14.641 -10.43 -14.477 1 98.19 182 TYR A CA 1
ATOM 1418 C C . TYR A 1 182 ? -14.086 -10.273 -15.883 1 98.19 182 TYR A C 1
ATOM 1420 O O . TYR A 1 182 ? -12.867 -10.18 -16.078 1 98.19 182 TYR A O 1
ATOM 1428 N N . GLU A 1 183 ? -14.914 -10.18 -16.891 1 98.12 183 GLU A N 1
ATOM 1429 C CA . GLU A 1 183 ? -14.555 -10.258 -18.297 1 98.12 183 GLU A CA 1
ATOM 1430 C C . GLU A 1 183 ? -13.531 -9.188 -18.672 1 98.12 183 GLU A C 1
ATOM 1432 O O . GLU A 1 183 ? -12.562 -9.469 -19.375 1 98.12 183 GLU A O 1
ATOM 1437 N N . PRO A 1 184 ? -13.719 -8 -18.203 1 97.94 184 PRO A N 1
ATOM 1438 C CA . PRO A 1 184 ? -12.703 -6.996 -18.531 1 97.94 184 PRO A CA 1
ATOM 1439 C C . PRO A 1 184 ? -11.305 -7.395 -18.047 1 97.94 184 PRO A C 1
ATOM 1441 O O . PRO A 1 184 ? -10.312 -7.074 -18.703 1 97.94 184 PRO A O 1
ATOM 1444 N N . ASN A 1 185 ? -11.227 -8.062 -16.953 1 98.56 185 ASN A N 1
ATOM 1445 C CA . ASN A 1 185 ? -9.938 -8.547 -16.484 1 98.56 185 ASN A CA 1
ATOM 1446 C C . ASN A 1 185 ? -9.375 -9.641 -17.391 1 98.56 185 ASN A C 1
ATOM 1448 O O . ASN A 1 185 ? -8.164 -9.703 -17.609 1 98.56 185 ASN A O 1
ATOM 1452 N N . VAL A 1 186 ? -10.227 -10.453 -17.875 1 98.81 186 VAL A N 1
ATOM 1453 C CA . VAL A 1 186 ? -9.836 -11.5 -18.812 1 98.81 186 VAL A CA 1
ATOM 1454 C C . VAL A 1 186 ? -9.289 -10.867 -20.094 1 98.81 186 VAL A C 1
ATOM 1456 O O . VAL A 1 186 ? -8.234 -11.273 -20.594 1 98.81 186 VAL A O 1
ATOM 1459 N N . GLU A 1 187 ? -9.961 -9.867 -20.547 1 98.5 187 GLU A N 1
ATOM 1460 C CA . GLU A 1 187 ? -9.508 -9.156 -21.734 1 98.5 187 GLU A CA 1
ATOM 1461 C C . GLU A 1 187 ? -8.164 -8.469 -21.484 1 98.5 187 GLU A C 1
ATOM 1463 O O . GLU A 1 187 ? -7.309 -8.43 -22.375 1 98.5 187 GLU A O 1
ATOM 1468 N N . GLY A 1 188 ? -8.023 -7.898 -20.266 1 98.38 188 GLY A N 1
ATOM 1469 C CA . GLY A 1 188 ? -6.746 -7.305 -19.891 1 98.38 188 GLY A CA 1
ATOM 1470 C C . GLY A 1 188 ? -5.598 -8.289 -19.938 1 98.38 188 GLY A C 1
ATOM 1471 O O . GLY A 1 188 ? -4.496 -7.953 -20.375 1 98.38 188 GLY A O 1
ATOM 1472 N N . ALA A 1 189 ? -5.883 -9.484 -19.516 1 98.69 189 ALA A N 1
ATOM 1473 C CA . ALA A 1 189 ? -4.871 -10.531 -19.547 1 98.69 189 ALA A CA 1
ATOM 1474 C C . ALA A 1 189 ? -4.465 -10.867 -20.969 1 98.69 189 ALA A C 1
ATOM 1476 O O . ALA A 1 189 ? -3.279 -11.062 -21.25 1 98.69 189 ALA A O 1
ATOM 1477 N N . ARG A 1 190 ? -5.402 -10.898 -21.859 1 98.44 190 ARG A N 1
ATOM 1478 C CA . ARG A 1 190 ? -5.109 -11.141 -23.266 1 98.44 190 ARG A CA 1
ATOM 1479 C C . ARG A 1 190 ? -4.238 -10.031 -23.844 1 98.44 190 ARG A C 1
ATOM 1481 O O . ARG A 1 190 ? -3.281 -10.297 -24.562 1 98.44 190 ARG A O 1
ATOM 1488 N N . ARG A 1 191 ? -4.566 -8.836 -23.469 1 98.38 191 ARG A N 1
ATOM 1489 C CA . ARG A 1 191 ? -3.795 -7.691 -23.938 1 98.38 191 ARG A CA 1
ATOM 1490 C C . ARG A 1 191 ? -2.371 -7.727 -23.391 1 98.38 191 ARG A C 1
ATOM 1492 O O . ARG A 1 191 ? -1.449 -7.191 -24.016 1 98.38 191 ARG A O 1
ATOM 1499 N N . ALA A 1 192 ? -2.215 -8.352 -22.297 1 97.88 192 ALA A N 1
ATOM 1500 C CA . ALA A 1 192 ? -0.899 -8.469 -21.672 1 97.88 192 ALA A CA 1
ATOM 1501 C C . ALA A 1 192 ? -0.09 -9.602 -22.297 1 97.88 192 ALA A C 1
ATOM 1503 O O . ALA A 1 192 ? 1.048 -9.852 -21.891 1 97.88 192 ALA A O 1
ATOM 1504 N N . GLY A 1 193 ? -0.699 -10.344 -23.219 1 97.75 193 GLY A N 1
ATOM 1505 C CA . GLY A 1 193 ? 0.021 -11.375 -23.953 1 97.75 193 GLY A CA 1
ATOM 1506 C C . GLY A 1 193 ? -0.122 -12.758 -23.328 1 97.75 193 GLY A C 1
ATOM 1507 O O . GLY A 1 193 ? 0.573 -13.695 -23.719 1 97.75 193 GLY A O 1
ATOM 1508 N N . ILE A 1 194 ? -0.991 -12.945 -22.406 1 98.12 194 ILE A N 1
ATOM 1509 C CA . ILE A 1 194 ? -1.187 -14.227 -21.734 1 98.12 194 ILE A CA 1
ATOM 1510 C C . ILE A 1 194 ? -1.818 -15.227 -22.703 1 98.12 194 ILE A C 1
ATOM 1512 O O . ILE A 1 194 ? -2.801 -14.906 -23.375 1 98.12 194 ILE A O 1
ATOM 1516 N N . GLY A 1 195 ? -1.288 -16.359 -22.75 1 97.44 195 GLY A N 1
ATOM 1517 C CA . GLY A 1 195 ? -1.601 -17.344 -23.781 1 97.44 195 GLY A CA 1
ATOM 1518 C C . GLY A 1 195 ? -3.008 -17.891 -23.656 1 97.44 195 GLY A C 1
ATOM 1519 O O . GLY A 1 195 ? -3.631 -18.234 -24.672 1 97.44 195 GLY A O 1
ATOM 1520 N N . LEU A 1 196 ? -3.494 -18.047 -22.422 1 98.31 196 LEU A N 1
ATOM 1521 C CA . LEU A 1 196 ? -4.84 -18.547 -22.172 1 98.31 196 LEU A CA 1
ATOM 1522 C C . LEU A 1 196 ? -5.52 -17.781 -21.047 1 98.31 196 LEU A C 1
ATOM 1524 O O . LEU A 1 196 ? -5.082 -17.828 -19.906 1 98.31 196 LEU A O 1
ATOM 1528 N N . ALA A 1 197 ? -6.527 -17.094 -21.375 1 98.69 197 ALA A N 1
ATOM 1529 C CA . ALA A 1 197 ? -7.324 -16.359 -20.391 1 98.69 197 ALA A CA 1
ATOM 1530 C C . ALA A 1 197 ? -8.734 -16.922 -20.297 1 98.69 197 ALA A C 1
ATOM 1532 O O . ALA A 1 197 ? -9.477 -16.938 -21.281 1 98.69 197 ALA A O 1
ATOM 1533 N N . ILE A 1 198 ? -9.102 -17.344 -19.125 1 98.69 198 ILE A N 1
ATOM 1534 C CA . ILE A 1 198 ? -10.352 -18.047 -18.906 1 98.69 198 ILE A CA 1
ATOM 1535 C C . ILE A 1 198 ? -11.297 -17.188 -18.078 1 98.69 198 ILE A C 1
ATOM 1537 O O . ILE A 1 198 ? -10.906 -16.688 -17.016 1 98.69 198 ILE A O 1
ATOM 1541 N N . HIS A 1 199 ? -12.484 -17 -18.578 1 98.56 199 HIS A N 1
ATOM 1542 C CA . HIS A 1 199 ? -13.539 -16.375 -17.766 1 98.56 199 HIS A CA 1
ATOM 1543 C C . HIS A 1 199 ? -14.188 -17.406 -16.844 1 98.56 199 HIS A C 1
ATOM 1545 O O . HIS A 1 199 ? -14.844 -18.344 -17.297 1 98.56 199 HIS A O 1
ATOM 1551 N N . HIS A 1 200 ? -13.93 -17.219 -15.547 1 98 200 HIS A N 1
ATOM 1552 C CA . HIS A 1 200 ? -14.484 -18.109 -14.547 1 98 200 HIS A CA 1
ATOM 1553 C C . HIS A 1 200 ? -16 -17.969 -14.453 1 98 200 HIS A C 1
ATOM 1555 O O . HIS A 1 200 ? -16.516 -16.859 -14.281 1 98 200 HIS A O 1
ATOM 1561 N N . ASP A 1 201 ? -16.734 -19.062 -14.484 1 96.06 201 ASP A N 1
ATOM 1562 C CA . ASP A 1 201 ? -18.188 -19 -14.609 1 96.06 201 ASP A CA 1
ATOM 1563 C C . ASP A 1 201 ? -18.859 -19.516 -13.336 1 96.06 201 ASP A C 1
ATOM 1565 O O . ASP A 1 201 ? -20.062 -19.812 -13.344 1 96.06 201 ASP A O 1
ATOM 1569 N N . GLY A 1 202 ? -18.141 -19.656 -12.312 1 95.81 202 GLY A N 1
ATOM 1570 C CA . GLY A 1 202 ? -18.75 -20.016 -11.039 1 95.81 202 GLY A CA 1
ATOM 1571 C C . GLY A 1 202 ? -18.656 -21.5 -10.734 1 95.81 202 GLY A C 1
ATOM 1572 O O . GLY A 1 202 ? -18.953 -21.938 -9.625 1 95.81 202 GLY A O 1
ATOM 1573 N N . LYS A 1 203 ? -18.172 -22.391 -11.664 1 96.94 203 LYS A N 1
ATOM 1574 C CA . LYS A 1 203 ? -17.938 -23.812 -11.414 1 96.94 203 LYS A CA 1
ATOM 1575 C C . LYS A 1 203 ? -16.766 -24.016 -10.461 1 96.94 203 LYS A C 1
ATOM 1577 O O . LYS A 1 203 ? -15.953 -23.109 -10.266 1 96.94 203 LYS A O 1
ATOM 1582 N N . PRO A 1 204 ? -16.812 -25.234 -9.859 1 98.31 204 PRO A N 1
ATOM 1583 C CA . PRO A 1 204 ? -15.609 -25.516 -9.07 1 98.31 204 PRO A CA 1
ATOM 1584 C C . PRO A 1 204 ? -14.328 -25.359 -9.875 1 98.31 204 PRO A C 1
ATOM 1586 O O . PRO A 1 204 ? -14.289 -25.688 -11.062 1 98.31 204 PRO A O 1
ATOM 1589 N N . LEU A 1 205 ? -13.289 -24.828 -9.25 1 98.44 205 LEU A N 1
ATOM 1590 C CA . LEU A 1 205 ? -12.094 -24.406 -9.961 1 98.44 205 LEU A CA 1
ATOM 1591 C C . LEU A 1 205 ? -11.406 -25.594 -10.633 1 98.44 205 LEU A C 1
ATOM 1593 O O . LEU A 1 205 ? -10.766 -25.422 -11.672 1 98.44 205 LEU A O 1
ATOM 1597 N N . ASP A 1 206 ? -11.547 -26.75 -10.047 1 98.31 206 ASP A N 1
ATOM 1598 C CA . ASP A 1 206 ? -10.883 -27.922 -10.617 1 98.31 206 ASP A CA 1
ATOM 1599 C C . ASP A 1 206 ? -11.539 -28.328 -11.93 1 98.31 206 ASP A C 1
ATOM 1601 O O . ASP A 1 206 ? -10.992 -29.156 -12.672 1 98.31 206 ASP A O 1
ATOM 1605 N N . HIS A 1 207 ? -12.68 -27.766 -12.234 1 98.31 207 HIS A N 1
ATOM 1606 C CA . HIS A 1 207 ? -13.336 -27.984 -13.516 1 98.31 207 HIS A CA 1
ATOM 1607 C C . HIS A 1 207 ? -12.445 -27.562 -14.672 1 98.31 207 HIS A C 1
ATOM 1609 O O . HIS A 1 207 ? -12.578 -28.078 -15.789 1 98.31 207 HIS A O 1
ATOM 1615 N N . TYR A 1 208 ? -11.477 -26.703 -14.461 1 98.5 208 TYR A N 1
ATOM 1616 C CA . TYR A 1 208 ? -10.672 -26.125 -15.531 1 98.5 208 TYR A CA 1
ATOM 1617 C C . TYR A 1 208 ? -9.406 -26.938 -15.766 1 98.5 208 TYR A C 1
ATOM 1619 O O . TYR A 1 208 ? -8.641 -26.656 -16.688 1 98.5 208 TYR A O 1
ATOM 1627 N N . ILE A 1 209 ? -9.156 -28 -14.992 1 98.56 209 ILE A N 1
ATOM 1628 C CA . ILE A 1 209 ? -7.922 -28.766 -15.07 1 98.56 209 ILE A CA 1
ATOM 1629 C C . ILE A 1 209 ? -7.773 -29.375 -16.469 1 98.56 209 ILE A C 1
ATOM 1631 O O . ILE A 1 209 ? -6.715 -29.266 -17.094 1 98.56 209 ILE A O 1
ATOM 1635 N N . PRO A 1 210 ? -8.867 -29.953 -17.094 1 98.25 210 PRO A N 1
ATOM 1636 C CA . PRO A 1 210 ? -8.695 -30.531 -18.438 1 98.25 210 PRO A CA 1
ATOM 1637 C C . PRO A 1 210 ? -8.281 -29.5 -19.469 1 98.25 210 PRO A C 1
ATOM 1639 O O . PRO A 1 210 ? -7.434 -29.781 -20.328 1 98.25 210 PRO A O 1
ATOM 1642 N N . VAL A 1 211 ? -8.844 -28.328 -19.438 1 97.94 211 VAL A N 1
ATOM 1643 C CA . VAL A 1 211 ? -8.5 -27.281 -20.391 1 97.94 211 VAL A CA 1
ATOM 1644 C C . VAL A 1 211 ? -7.059 -26.828 -20.156 1 97.94 211 VAL A C 1
ATOM 1646 O O . VAL A 1 211 ? -6.316 -26.578 -21.109 1 97.94 211 VAL A O 1
ATOM 1649 N N . LEU A 1 212 ? -6.641 -26.703 -18.922 1 98.31 212 LEU A N 1
ATOM 1650 C CA . LEU A 1 212 ? -5.277 -26.312 -18.578 1 98.31 212 LEU A CA 1
ATOM 1651 C C . LEU A 1 212 ? -4.277 -27.391 -19 1 98.31 212 LEU A C 1
ATOM 1653 O O . LEU A 1 212 ? -3.193 -27.062 -19.484 1 98.31 212 LEU A O 1
ATOM 1657 N N . GLU A 1 213 ? -4.645 -28.656 -18.844 1 97.44 213 GLU A N 1
ATOM 1658 C CA . GLU A 1 213 ? -3.791 -29.75 -19.281 1 97.44 213 GLU A CA 1
ATOM 1659 C C . GLU A 1 213 ? -3.521 -29.672 -20.781 1 97.44 213 GLU A C 1
ATOM 1661 O O . GLU A 1 213 ? -2.383 -29.828 -21.234 1 97.44 213 GLU A O 1
ATOM 1666 N N . ARG A 1 214 ? -4.555 -29.422 -21.516 1 97.25 214 ARG A N 1
ATOM 1667 C CA . ARG A 1 214 ? -4.406 -29.297 -22.969 1 97.25 214 ARG A CA 1
ATOM 1668 C C . ARG A 1 214 ? -3.514 -28.125 -23.328 1 97.25 214 ARG A C 1
ATOM 1670 O O . ARG A 1 214 ? -2.666 -28.219 -24.219 1 97.25 214 ARG A O 1
ATOM 1677 N N . PHE A 1 215 ? -3.691 -27.047 -22.625 1 97.44 215 PHE A N 1
ATOM 1678 C CA . PHE A 1 215 ? -2.932 -25.828 -22.875 1 97.44 215 PHE A CA 1
ATOM 1679 C C . PHE A 1 215 ? -1.447 -26.062 -22.609 1 97.44 215 PHE A C 1
ATOM 1681 O O . PHE A 1 215 ? -0.606 -25.688 -23.438 1 97.44 215 PHE A O 1
ATOM 1688 N N . TYR A 1 216 ? -1.069 -26.688 -21.484 1 95.31 216 TYR A N 1
ATOM 1689 C CA . TYR A 1 216 ? 0.327 -26.828 -21.078 1 95.31 216 TYR A CA 1
ATOM 1690 C C . TYR A 1 216 ? 1.002 -27.969 -21.828 1 95.31 216 TYR A C 1
ATOM 1692 O O . TYR A 1 216 ? 2.227 -27.984 -21.969 1 95.31 216 TYR A O 1
ATOM 1700 N N . SER A 1 217 ? 0.226 -28.938 -22.344 1 91.94 217 SER A N 1
ATOM 1701 C CA . SER A 1 217 ? 0.786 -30.047 -23.094 1 91.94 217 SER A CA 1
ATOM 1702 C C . SER A 1 217 ? 1.202 -29.609 -24.5 1 91.94 217 SER A C 1
ATOM 1704 O O . SER A 1 217 ? 2.107 -30.188 -25.094 1 91.94 217 SER A O 1
ATOM 1706 N N . SER A 1 218 ? 0.541 -28.656 -25.047 1 81.19 218 SER A N 1
ATOM 1707 C CA . SER A 1 218 ? 0.808 -28.188 -26.406 1 81.19 218 SER A CA 1
ATOM 1708 C C . SER A 1 218 ? 1.991 -27.234 -26.438 1 81.19 218 SER A C 1
ATOM 1710 O O . SER A 1 218 ? 2.398 -26.766 -27.5 1 81.19 218 SER A O 1
ATOM 1712 N N . ARG A 1 219 ? 2.607 -27.078 -25.422 1 69.94 219 ARG A N 1
ATOM 1713 C CA . ARG A 1 219 ? 3.65 -26.062 -25.328 1 69.94 219 ARG A CA 1
ATOM 1714 C C . ARG A 1 219 ? 4.855 -26.578 -24.547 1 69.94 219 ARG A C 1
ATOM 1716 O O . ARG A 1 219 ? 4.707 -27.391 -23.641 1 69.94 219 ARG A O 1
ATOM 1723 N N . MET B 1 1 ? -17.844 25.125 6.105 1 40.22 1 MET B N 1
ATOM 1724 C CA . MET B 1 1 ? -17.141 24.609 7.27 1 40.22 1 MET B CA 1
ATOM 1725 C C . MET B 1 1 ? -15.773 25.266 7.43 1 40.22 1 MET B C 1
ATOM 1727 O O . MET B 1 1 ? -15.125 25.609 6.438 1 40.22 1 MET B O 1
ATOM 1731 N N . PRO B 1 2 ? -15.625 25.812 8.594 1 48.28 2 PRO B N 1
ATOM 1732 C CA . PRO B 1 2 ? -14.43 26.656 8.68 1 48.28 2 PRO B CA 1
ATOM 1733 C C . PRO B 1 2 ? -13.172 25.953 8.156 1 48.28 2 PRO B C 1
ATOM 1735 O O . PRO B 1 2 ? -13.047 24.734 8.289 1 48.28 2 PRO B O 1
ATOM 1738 N N . ARG B 1 3 ? -12.734 26.234 7.008 1 62.81 3 ARG B N 1
ATOM 1739 C CA . ARG B 1 3 ? -11.539 25.688 6.371 1 62.81 3 ARG B CA 1
ATOM 1740 C C . ARG B 1 3 ? -10.305 25.906 7.242 1 62.81 3 ARG B C 1
ATOM 1742 O O . ARG B 1 3 ? -10.109 27 7.777 1 62.81 3 ARG B O 1
ATOM 1749 N N . ASN B 1 4 ? -9.727 24.828 7.848 1 83.06 4 ASN B N 1
ATOM 1750 C CA . ASN B 1 4 ? -8.656 24.703 8.828 1 83.06 4 ASN B CA 1
ATOM 1751 C C . ASN B 1 4 ? -7.305 25.109 8.242 1 83.06 4 ASN B C 1
ATOM 1753 O O . ASN B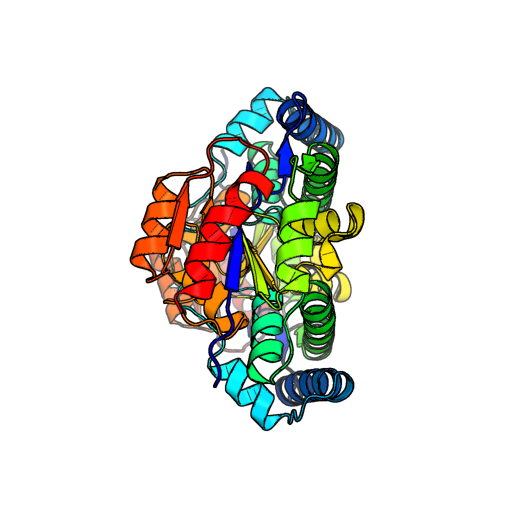 1 4 ? -6.949 24.688 7.141 1 83.06 4 ASN B O 1
ATOM 1757 N N . PRO B 1 5 ? -6.738 26.203 8.891 1 93.44 5 PRO B N 1
ATOM 1758 C CA . PRO B 1 5 ? -5.336 26.375 8.508 1 93.44 5 PRO B CA 1
ATOM 1759 C C . PRO B 1 5 ? -4.547 25.062 8.547 1 93.44 5 PRO B C 1
ATOM 1761 O O . PRO B 1 5 ? -4.695 24.281 9.492 1 93.44 5 PRO B O 1
ATOM 1764 N N . THR B 1 6 ? -3.859 24.797 7.469 1 98.12 6 THR B N 1
ATOM 1765 C CA . THR B 1 6 ? -3.217 23.484 7.32 1 98.12 6 THR B CA 1
ATOM 1766 C C . THR B 1 6 ? -1.775 23.656 6.844 1 98.12 6 THR B C 1
ATOM 1768 O O . THR B 1 6 ? -1.487 24.5 5.996 1 98.12 6 THR B O 1
ATOM 1771 N N . LEU B 1 7 ? -0.917 22.922 7.488 1 98.81 7 LEU B N 1
ATOM 1772 C CA . LEU B 1 7 ? 0.48 22.812 7.082 1 98.81 7 LEU B CA 1
ATOM 1773 C C . LEU B 1 7 ? 0.813 21.406 6.629 1 98.81 7 LEU B C 1
ATOM 1775 O O . LEU B 1 7 ? 0.746 20.453 7.418 1 98.81 7 LEU B O 1
ATOM 1779 N N . LEU B 1 8 ? 1.098 21.25 5.344 1 98.94 8 LEU B N 1
ATOM 1780 C CA . LEU B 1 8 ? 1.575 19.984 4.797 1 98.94 8 LEU B CA 1
ATOM 1781 C C . LEU B 1 8 ? 3.098 19.969 4.711 1 98.94 8 LEU B C 1
ATOM 1783 O O . LEU B 1 8 ? 3.715 20.984 4.375 1 98.94 8 LEU B O 1
ATOM 1787 N N . LEU B 1 9 ? 3.701 18.844 5.047 1 98.94 9 LEU B N 1
ATOM 1788 C CA . LEU B 1 9 ? 5.152 18.688 5.039 1 98.94 9 LEU B CA 1
ATOM 1789 C C . LEU B 1 9 ? 5.559 17.406 4.316 1 98.94 9 LEU B C 1
ATOM 1791 O O . LEU B 1 9 ? 4.926 16.359 4.492 1 98.94 9 LEU B O 1
ATOM 1795 N N . ASP B 1 10 ? 6.586 17.531 3.475 1 98.88 10 ASP B N 1
ATOM 1796 C CA . ASP B 1 10 ? 7.293 16.328 3.043 1 98.88 10 ASP B CA 1
ATOM 1797 C C . ASP B 1 10 ? 7.984 15.641 4.219 1 98.88 10 ASP B C 1
ATOM 1799 O O . ASP B 1 10 ? 8.102 16.219 5.301 1 98.88 10 ASP B O 1
ATOM 1803 N N . LEU B 1 11 ? 8.352 14.398 4.004 1 98.69 11 LEU B N 1
ATOM 1804 C CA . LEU B 1 11 ? 9 13.625 5.059 1 98.69 11 LEU B CA 1
ATOM 1805 C C . LEU B 1 11 ? 10.516 13.609 4.863 1 98.69 11 LEU B C 1
ATOM 1807 O O . LEU B 1 11 ? 11.25 14.234 5.625 1 98.69 11 LEU B O 1
ATOM 1811 N N . GLY B 1 12 ? 10.93 12.914 3.785 1 97.94 12 GLY B N 1
ATOM 1812 C CA . GLY B 1 12 ? 12.352 12.75 3.529 1 97.94 12 GLY B CA 1
ATOM 1813 C C . GLY B 1 12 ? 13.039 14.047 3.127 1 97.94 12 GLY B C 1
ATOM 1814 O O . GLY B 1 12 ? 12.609 14.711 2.184 1 97.94 12 GLY B O 1
ATOM 1815 N N . GLY B 1 13 ? 14.125 14.367 3.77 1 97.94 13 GLY B N 1
ATOM 1816 C CA . GLY B 1 13 ? 14.852 15.594 3.486 1 97.94 13 GLY B CA 1
ATOM 1817 C C . GLY B 1 13 ? 14.25 16.812 4.152 1 97.94 13 GLY B C 1
ATOM 1818 O O . GLY B 1 13 ? 14.805 17.922 4.066 1 97.94 13 GLY B O 1
ATOM 1819 N N . VAL B 1 14 ? 13.094 16.641 4.809 1 98.75 14 VAL B N 1
ATOM 1820 C CA . VAL B 1 14 ? 12.398 17.75 5.453 1 98.75 14 VAL B CA 1
ATOM 1821 C C . VAL B 1 14 ? 12.203 17.453 6.938 1 98.75 14 VAL B C 1
ATOM 1823 O O . VAL B 1 14 ? 12.938 17.969 7.785 1 98.75 14 VAL B O 1
ATOM 1826 N N . ILE B 1 15 ? 11.406 16.438 7.324 1 98.75 15 ILE B N 1
ATOM 1827 C CA . ILE B 1 15 ? 11.18 16.047 8.711 1 98.75 15 ILE B CA 1
ATOM 1828 C C . ILE B 1 15 ? 12.281 15.094 9.172 1 98.75 15 ILE B C 1
ATOM 1830 O O . ILE B 1 15 ? 12.695 15.125 10.328 1 98.75 15 ILE B O 1
ATOM 1834 N N . TYR B 1 16 ? 12.641 14.234 8.242 1 98.56 16 TYR B N 1
ATOM 1835 C CA . TYR B 1 16 ? 13.688 13.258 8.539 1 98.56 16 TYR B CA 1
ATOM 1836 C C . TYR B 1 16 ? 14.852 13.398 7.566 1 98.56 16 TYR B C 1
ATOM 1838 O O . TYR B 1 16 ? 14.648 13.633 6.371 1 98.56 16 TYR B O 1
ATOM 1846 N N . LEU B 1 17 ? 16 13.234 8.047 1 98.12 17 LEU B N 1
ATOM 1847 C CA . LEU B 1 17 ? 17.234 13.125 7.277 1 98.12 17 LEU B CA 1
ATOM 1848 C C . LEU B 1 17 ? 17.812 11.719 7.363 1 98.12 17 LEU B C 1
ATOM 1850 O O . LEU B 1 17 ? 17.453 10.953 8.258 1 98.12 17 LEU B O 1
ATOM 1854 N N . THR B 1 18 ? 18.609 11.375 6.422 1 96.5 18 THR B N 1
ATOM 1855 C CA . THR B 1 18 ? 19.266 10.07 6.418 1 96.5 18 THR B CA 1
ATOM 1856 C C . THR B 1 18 ? 20.703 10.18 6.906 1 96.5 18 THR B C 1
ATOM 1858 O O . THR B 1 18 ? 21.391 11.164 6.633 1 96.5 18 THR B O 1
ATOM 1861 N N . ASN B 1 19 ? 21.156 9.211 7.621 1 95.44 19 ASN B N 1
ATOM 1862 C CA . ASN B 1 19 ? 22.562 9.188 8.016 1 95.44 19 ASN B CA 1
ATOM 1863 C C . ASN B 1 19 ? 23.453 8.703 6.879 1 95.44 19 ASN B C 1
ATOM 1865 O O . ASN B 1 19 ? 22.953 8.281 5.828 1 95.44 19 ASN B O 1
ATOM 1869 N N . GLU B 1 20 ? 24.734 8.789 7.043 1 93.69 20 GLU B N 1
ATOM 1870 C CA . GLU B 1 20 ? 25.688 8.516 5.973 1 93.69 20 GLU B CA 1
ATOM 1871 C C . GLU B 1 20 ? 25.719 7.027 5.637 1 93.69 20 GLU B C 1
ATOM 1873 O O . GLU B 1 20 ? 26.219 6.637 4.574 1 93.69 20 GLU B O 1
ATOM 1878 N N . TRP B 1 21 ? 25.234 6.191 6.457 1 93.44 21 TRP B N 1
ATOM 1879 C CA . TRP B 1 21 ? 25.328 4.75 6.27 1 93.44 21 TRP B CA 1
ATOM 1880 C C . TRP B 1 21 ? 24 4.176 5.777 1 93.44 21 TRP B C 1
ATOM 1882 O O . TRP B 1 21 ? 23.859 2.963 5.609 1 93.44 21 TRP B O 1
ATOM 1892 N N . TYR B 1 22 ? 23.062 5 5.508 1 94.94 22 TYR B N 1
ATOM 1893 C CA . TYR B 1 22 ? 21.703 4.578 5.215 1 94.94 22 TYR B CA 1
ATOM 1894 C C . TYR B 1 22 ? 21.672 3.566 4.074 1 94.94 22 TYR B C 1
ATOM 1896 O O . TYR B 1 22 ? 21.219 2.436 4.25 1 94.94 22 TYR B O 1
ATOM 1904 N N . GLU B 1 23 ? 22.188 3.938 2.906 1 94.44 23 GLU B N 1
ATOM 1905 C CA . GLU B 1 23 ? 22.125 3.082 1.726 1 94.44 23 GLU B CA 1
ATOM 1906 C C . GLU B 1 23 ? 22.938 1.805 1.93 1 94.44 23 GLU B C 1
ATOM 1908 O O . GLU B 1 23 ? 22.469 0.71 1.609 1 94.44 23 GLU B O 1
ATOM 1913 N N . GLU B 1 24 ? 24.125 1.97 2.441 1 94.25 24 GLU B N 1
ATOM 1914 C CA . GLU B 1 24 ? 24.984 0.817 2.68 1 94.25 24 GLU B CA 1
ATOM 1915 C C . GLU B 1 24 ? 24.312 -0.193 3.607 1 94.25 24 GLU B C 1
ATOM 1917 O O . GLU B 1 24 ? 24.359 -1.398 3.355 1 94.25 24 GLU B O 1
ATOM 1922 N N . THR B 1 25 ? 23.734 0.317 4.645 1 95.94 25 THR B N 1
ATOM 1923 C CA . THR B 1 25 ? 23.062 -0.551 5.605 1 95.94 25 THR B CA 1
ATOM 1924 C C . THR B 1 25 ? 21.859 -1.248 4.961 1 95.94 25 THR B C 1
ATOM 1926 O O . THR B 1 25 ? 21.656 -2.447 5.156 1 95.94 25 THR B O 1
ATOM 1929 N N . LEU B 1 26 ? 21.109 -0.505 4.207 1 97.25 26 LEU B N 1
ATOM 1930 C CA . LEU B 1 26 ? 19.938 -1.055 3.527 1 97.25 26 LEU B CA 1
ATOM 1931 C C . LEU B 1 26 ? 20.344 -2.188 2.586 1 97.25 26 LEU B C 1
ATOM 1933 O O . LEU B 1 26 ? 19.781 -3.285 2.656 1 97.25 26 LEU B O 1
ATOM 1937 N N . TYR B 1 27 ? 21.328 -1.958 1.729 1 97.94 27 TYR B N 1
ATOM 1938 C CA . TYR B 1 27 ? 21.734 -2.928 0.719 1 97.94 27 TYR B CA 1
ATOM 1939 C C . TYR B 1 27 ? 22.406 -4.133 1.361 1 97.94 27 TYR B C 1
ATOM 1941 O O . TYR B 1 27 ? 22.156 -5.273 0.96 1 97.94 27 TYR B O 1
ATOM 1949 N N . GLU B 1 28 ? 23.203 -3.865 2.355 1 97.94 28 GLU B N 1
ATOM 1950 C CA . GLU B 1 28 ? 23.891 -4.961 3.025 1 97.94 28 GLU B CA 1
ATOM 1951 C C . GLU B 1 28 ? 22.922 -5.867 3.764 1 97.94 28 GLU B C 1
ATOM 1953 O O . GLU B 1 28 ? 23.047 -7.094 3.727 1 97.94 28 GLU B O 1
ATOM 1958 N N . THR B 1 29 ? 22.016 -5.289 4.441 1 98.06 29 THR B N 1
ATOM 1959 C CA . THR B 1 29 ? 21.031 -6.066 5.191 1 98.06 29 THR B CA 1
ATOM 1960 C C . THR B 1 29 ? 20.188 -6.91 4.25 1 98.06 29 THR B C 1
ATOM 1962 O O . THR B 1 29 ? 19.922 -8.086 4.527 1 98.06 29 THR B O 1
ATOM 1965 N N . ALA B 1 30 ? 19.75 -6.34 3.162 1 98.56 30 ALA B N 1
ATOM 1966 C CA . ALA B 1 30 ? 18.984 -7.082 2.166 1 98.56 30 ALA B CA 1
ATOM 1967 C C . ALA B 1 30 ? 19.812 -8.234 1.584 1 98.56 30 ALA B C 1
ATOM 1969 O O . ALA B 1 30 ? 19.328 -9.359 1.474 1 98.56 30 ALA B O 1
ATOM 1970 N N . ALA B 1 31 ? 21.078 -7.945 1.252 1 98.81 31 ALA B N 1
ATOM 1971 C CA . ALA B 1 31 ? 21.953 -8.953 0.673 1 98.81 31 ALA B CA 1
ATOM 1972 C C . ALA B 1 31 ? 22.156 -10.117 1.637 1 98.81 31 ALA B C 1
ATOM 1974 O O . ALA B 1 31 ? 22.125 -11.281 1.231 1 98.81 31 ALA B O 1
ATOM 1975 N N . ARG B 1 32 ? 22.375 -9.797 2.859 1 98.75 32 ARG B N 1
ATOM 1976 C CA . ARG B 1 32 ? 22.578 -10.82 3.879 1 98.75 32 ARG B CA 1
ATOM 1977 C C . ARG B 1 32 ? 21.359 -11.734 3.984 1 98.75 32 ARG B C 1
ATOM 1979 O O . ARG B 1 32 ? 21.5 -12.953 4.078 1 98.75 32 ARG B O 1
ATOM 1986 N N . HIS B 1 33 ? 20.203 -11.148 3.967 1 98.81 33 HIS B N 1
ATOM 1987 C CA . HIS B 1 33 ? 18.969 -11.93 4.031 1 98.81 33 HIS B CA 1
ATOM 1988 C C . HIS B 1 33 ? 18.844 -12.852 2.824 1 98.81 33 HIS B C 1
ATOM 1990 O O . HIS B 1 33 ? 18.484 -14.023 2.971 1 98.81 33 HIS B O 1
ATOM 1996 N N . LEU B 1 34 ? 19.094 -12.32 1.648 1 98.88 34 LEU B N 1
ATOM 1997 C CA . LEU B 1 34 ? 19.016 -13.094 0.416 1 98.88 34 LEU B CA 1
ATOM 1998 C C . LEU B 1 34 ? 20.016 -14.234 0.422 1 98.88 34 LEU B C 1
ATOM 2000 O O . LEU B 1 34 ? 19.703 -15.352 0.01 1 98.88 34 LEU B O 1
ATOM 2004 N N . ARG B 1 35 ? 21.234 -14 0.913 1 98.75 35 ARG B N 1
ATOM 2005 C CA . ARG B 1 35 ? 22.25 -15.039 1.014 1 98.75 35 ARG B CA 1
ATOM 2006 C C . ARG B 1 35 ? 21.812 -16.141 1.966 1 98.75 35 ARG B C 1
ATOM 2008 O O . ARG B 1 35 ? 22.078 -17.328 1.72 1 98.75 35 ARG B O 1
ATOM 2015 N N . ALA B 1 36 ? 21.156 -15.742 3.004 1 98.69 36 ALA B N 1
ATOM 2016 C CA . ALA B 1 36 ? 20.672 -16.719 3.971 1 98.69 36 ALA B CA 1
ATOM 2017 C C . ALA B 1 36 ? 19.641 -17.656 3.334 1 98.69 36 ALA B C 1
ATOM 2019 O O . ALA B 1 36 ? 19.438 -18.781 3.805 1 98.69 36 ALA B O 1
ATOM 2020 N N . LEU B 1 37 ? 19.016 -17.234 2.297 1 98.31 37 LEU B N 1
ATOM 2021 C CA . LEU B 1 37 ? 18.031 -18.031 1.593 1 98.31 37 LEU B CA 1
ATOM 2022 C C . LEU B 1 37 ? 18.672 -18.812 0.443 1 98.31 37 LEU B C 1
ATOM 2024 O O . LEU B 1 37 ? 17.969 -19.469 -0.333 1 98.31 37 LEU B O 1
ATOM 2028 N N . GLY B 1 38 ? 19.953 -18.641 0.258 1 98.12 38 GLY B N 1
ATOM 2029 C CA . GLY B 1 38 ? 20.688 -19.438 -0.711 1 98.12 38 GLY B CA 1
ATOM 2030 C C . GLY B 1 38 ? 21.016 -18.672 -1.982 1 98.12 38 GLY B C 1
ATOM 2031 O O . GLY B 1 38 ? 21.531 -19.25 -2.943 1 98.12 38 GLY B O 1
ATOM 2032 N N . ALA B 1 39 ? 20.719 -17.391 -2.043 1 98.38 39 ALA B N 1
ATOM 2033 C CA . ALA B 1 39 ? 21 -16.594 -3.236 1 98.38 39 ALA B CA 1
ATOM 2034 C C . ALA B 1 39 ? 22.438 -16.047 -3.207 1 98.38 39 ALA B C 1
ATOM 2036 O O . ALA B 1 39 ? 23.031 -15.898 -2.137 1 98.38 39 ALA B O 1
ATOM 2037 N N . ASP B 1 40 ? 22.969 -15.789 -4.371 1 97.88 40 ASP B N 1
ATOM 2038 C CA . ASP B 1 40 ? 24.234 -15.086 -4.496 1 97.88 40 ASP B CA 1
ATOM 2039 C C . ASP B 1 40 ? 24.016 -13.578 -4.578 1 97.88 40 ASP B C 1
ATOM 2041 O O . ASP B 1 40 ? 24.016 -13 -5.668 1 97.88 40 ASP B O 1
ATOM 2045 N N . ALA B 1 41 ? 23.844 -12.984 -3.461 1 98.56 41 ALA B N 1
ATOM 2046 C CA . ALA B 1 41 ? 23.5 -11.57 -3.408 1 98.56 41 ALA B CA 1
ATOM 2047 C C . ALA B 1 41 ? 24.625 -10.75 -2.789 1 98.56 41 ALA B C 1
ATOM 2049 O O . ALA B 1 41 ? 25.219 -11.164 -1.793 1 98.56 41 ALA B O 1
ATOM 2050 N N . THR B 1 42 ? 24.953 -9.602 -3.381 1 98.56 42 THR B N 1
ATOM 2051 C CA . THR B 1 42 ? 25.875 -8.594 -2.861 1 98.56 42 THR B CA 1
ATOM 2052 C C . THR B 1 42 ? 25.172 -7.242 -2.717 1 98.56 42 THR B C 1
ATOM 2054 O O . THR B 1 42 ? 24.109 -7.027 -3.299 1 98.56 42 THR B O 1
ATOM 2057 N N . PRO B 1 43 ? 25.75 -6.445 -1.895 1 98.12 43 PRO B N 1
ATOM 2058 C CA . PRO B 1 43 ? 25.172 -5.102 -1.826 1 98.12 43 PRO B CA 1
ATOM 2059 C C . PRO B 1 43 ? 25.062 -4.441 -3.197 1 98.12 43 PRO B C 1
ATOM 2061 O O . PRO B 1 43 ? 24.062 -3.756 -3.473 1 98.12 43 PRO B O 1
ATOM 2064 N N . ASP B 1 44 ? 25.969 -4.719 -4.062 1 98.06 44 ASP B N 1
ATOM 2065 C CA . ASP B 1 44 ? 25.953 -4.133 -5.398 1 98.06 44 ASP B CA 1
ATOM 2066 C C . ASP B 1 44 ? 24.797 -4.703 -6.23 1 98.06 44 ASP B C 1
ATOM 2068 O O . ASP B 1 44 ? 24.156 -3.973 -6.977 1 98.06 44 ASP B O 1
ATOM 2072 N N . SER B 1 45 ? 24.625 -5.988 -6.117 1 98.12 45 SER B N 1
ATOM 2073 C CA . SER B 1 45 ? 23.516 -6.586 -6.863 1 98.12 45 SER B CA 1
ATOM 2074 C C . SER B 1 45 ? 22.172 -6.086 -6.355 1 98.12 45 SER B C 1
ATOM 2076 O O . SER B 1 45 ? 21.234 -5.891 -7.137 1 98.12 45 SER B O 1
ATOM 2078 N N . VAL B 1 46 ? 22.047 -5.906 -5.062 1 98.44 46 VAL B N 1
ATOM 2079 C CA . VAL B 1 46 ? 20.828 -5.355 -4.473 1 98.44 46 VAL B CA 1
ATOM 2080 C C . VAL B 1 46 ? 20.609 -3.926 -4.969 1 98.44 46 VAL B C 1
ATOM 2082 O O . VAL B 1 46 ? 19.5 -3.57 -5.395 1 98.44 46 VAL B O 1
ATOM 2085 N N . ARG B 1 47 ? 21.625 -3.107 -4.922 1 97.75 47 ARG B N 1
ATOM 2086 C CA . ARG B 1 47 ? 21.531 -1.726 -5.383 1 97.75 47 ARG B CA 1
ATOM 2087 C C . ARG B 1 47 ? 21.047 -1.66 -6.828 1 97.75 47 ARG B C 1
ATOM 2089 O O . ARG B 1 47 ? 20.219 -0.821 -7.168 1 97.75 47 ARG B O 1
ATOM 2096 N N . ARG B 1 48 ? 21.562 -2.543 -7.695 1 97.06 48 ARG B N 1
ATOM 2097 C CA . ARG B 1 48 ? 21.172 -2.568 -9.102 1 97.06 48 ARG B CA 1
ATOM 2098 C C . ARG B 1 48 ? 19.672 -2.803 -9.242 1 97.06 48 ARG B C 1
ATOM 2100 O O . ARG B 1 48 ? 19.016 -2.15 -10.055 1 97.06 48 ARG B O 1
ATOM 2107 N N . VAL B 1 49 ? 19.172 -3.719 -8.438 1 96.62 49 VAL B N 1
ATOM 2108 C CA . VAL B 1 49 ? 17.75 -4.016 -8.477 1 96.62 49 VAL B CA 1
ATOM 2109 C C . VAL B 1 49 ? 16.953 -2.822 -7.941 1 96.62 49 VAL B C 1
ATOM 2111 O O . VAL B 1 49 ? 15.953 -2.416 -8.539 1 96.62 49 VAL B O 1
ATOM 2114 N N . MET B 1 50 ? 17.453 -2.23 -6.848 1 94.94 50 MET B N 1
ATOM 2115 C CA . MET B 1 50 ? 16.75 -1.133 -6.191 1 94.94 50 MET B CA 1
ATOM 2116 C C . MET B 1 50 ? 16.703 0.098 -7.09 1 94.94 50 MET B C 1
ATOM 2118 O O . MET B 1 50 ? 15.781 0.919 -6.977 1 94.94 50 MET B O 1
ATOM 2122 N N . ASP B 1 51 ? 17.562 0.176 -8.023 1 92.88 51 ASP B N 1
ATOM 2123 C CA . ASP B 1 51 ? 17.609 1.295 -8.961 1 92.88 51 ASP B CA 1
ATOM 2124 C C . ASP B 1 51 ? 16.594 1.095 -10.094 1 92.88 51 ASP B C 1
ATOM 2126 O O . ASP B 1 51 ? 16.266 2.041 -10.812 1 92.88 51 ASP B O 1
ATOM 2130 N N . THR B 1 52 ? 16 -0.213 -10.242 1 89.69 52 THR B N 1
ATOM 2131 C CA . THR B 1 52 ? 15.219 -0.502 -11.438 1 89.69 52 THR B CA 1
ATOM 2132 C C . THR B 1 52 ? 13.945 -1.263 -11.078 1 89.69 52 THR B C 1
ATOM 2134 O O . THR B 1 52 ? 13.227 -1.735 -11.969 1 89.69 52 THR B O 1
ATOM 2137 N N . TRP B 1 53 ? 13.633 -1.354 -9.812 1 86.56 53 TRP B N 1
ATOM 2138 C CA . TRP B 1 53 ? 12.586 -2.264 -9.344 1 86.56 53 TRP B CA 1
ATOM 2139 C C . TRP B 1 53 ? 11.203 -1.729 -9.695 1 86.56 53 TRP B C 1
ATOM 2141 O O . TRP B 1 53 ? 10.234 -2.488 -9.75 1 86.56 53 TRP B O 1
ATOM 2151 N N . ARG B 1 54 ? 11.078 -0.49 -9.977 1 86.38 54 ARG B N 1
ATOM 2152 C CA . ARG B 1 54 ? 9.773 0.136 -10.156 1 86.38 54 ARG B CA 1
ATOM 2153 C C . ARG B 1 54 ? 9.203 -0.17 -11.539 1 86.38 54 ARG B C 1
ATOM 2155 O O . ARG B 1 54 ? 9.922 -0.107 -12.539 1 86.38 54 ARG B O 1
ATOM 2162 N N . LEU B 1 55 ? 7.918 -0.466 -11.508 1 82.31 55 LEU B N 1
ATOM 2163 C CA . LEU B 1 55 ? 7.188 -0.708 -12.75 1 82.31 55 LEU B CA 1
ATOM 2164 C C . LEU B 1 55 ? 6.949 0.595 -13.508 1 82.31 55 LEU B C 1
ATOM 2166 O O . LEU B 1 55 ? 6.922 0.608 -14.734 1 82.31 55 LEU B O 1
ATOM 2170 N N . ASP B 1 56 ? 6.723 1.667 -12.789 1 82.5 56 ASP B N 1
ATOM 2171 C CA . ASP B 1 56 ? 6.375 3.004 -13.266 1 82.5 56 ASP B CA 1
ATOM 2172 C C . ASP B 1 56 ? 6.715 4.059 -12.211 1 82.5 56 ASP B C 1
ATOM 2174 O O . ASP B 1 56 ? 6.438 3.875 -11.023 1 82.5 56 ASP B O 1
ATOM 2178 N N . VAL B 1 57 ? 7.176 5.102 -12.648 1 79 57 VAL B N 1
ATOM 2179 C CA . VAL B 1 57 ? 7.648 6.113 -11.711 1 79 57 VAL B CA 1
ATOM 2180 C C . VAL B 1 57 ? 6.465 6.938 -11.203 1 79 57 VAL B C 1
ATOM 2182 O O . VAL B 1 57 ? 6.555 7.594 -10.164 1 79 57 VAL B O 1
ATOM 2185 N N . SER B 1 58 ? 5.422 6.938 -11.938 1 81.94 58 SER B N 1
ATOM 2186 C CA . SER B 1 58 ? 4.281 7.781 -11.586 1 81.94 58 SER B CA 1
ATOM 2187 C C . SER B 1 58 ? 3.383 7.094 -10.562 1 81.94 58 SER B C 1
ATOM 2189 O O . SER B 1 58 ? 2.533 7.742 -9.945 1 81.94 58 SER B O 1
ATOM 2191 N N . VAL B 1 59 ? 3.549 5.793 -10.469 1 86.56 59 VAL B N 1
ATOM 2192 C CA . VAL B 1 59 ? 2.748 5 -9.539 1 86.56 59 VAL B CA 1
ATOM 2193 C C . VAL B 1 59 ? 3.66 4.328 -8.516 1 86.56 59 VAL B C 1
ATOM 2195 O O . VAL B 1 59 ? 4.684 3.74 -8.883 1 86.56 59 VAL B O 1
ATOM 2198 N N . GLN B 1 60 ? 3.242 4.426 -7.328 1 90.5 60 GLN B N 1
ATOM 2199 C CA . GLN B 1 60 ? 4.117 3.922 -6.277 1 90.5 60 GLN B CA 1
ATOM 2200 C C . GLN B 1 60 ? 3.904 2.428 -6.055 1 90.5 60 GLN B C 1
ATOM 2202 O O . GLN B 1 60 ? 2.773 1.981 -5.852 1 90.5 60 GLN B O 1
ATOM 2207 N N . GLN B 1 61 ? 4.996 1.724 -6.078 1 95.06 61 GLN B N 1
ATOM 2208 C CA . GLN B 1 61 ? 4.992 0.341 -5.609 1 95.06 61 GLN B CA 1
ATOM 2209 C C . GLN B 1 61 ? 5.449 0.251 -4.156 1 95.06 61 GLN B C 1
ATOM 2211 O O . GLN B 1 61 ? 6.258 1.064 -3.701 1 95.06 61 GLN B O 1
ATOM 2216 N N . SER B 1 62 ? 4.992 -0.667 -3.42 1 97.25 62 SER B N 1
ATOM 2217 C CA . SER B 1 62 ? 5.23 -0.775 -1.985 1 97.25 62 SER B CA 1
ATOM 2218 C C . SER B 1 62 ? 6.551 -1.477 -1.695 1 97.25 62 SER B C 1
ATOM 2220 O O . SER B 1 62 ? 7.16 -2.062 -2.594 1 97.25 62 SER B O 1
ATOM 2222 N N . ILE B 1 63 ? 6.855 -1.496 -0.452 1 97.56 63 ILE B N 1
ATOM 2223 C CA . ILE B 1 63 ? 8.07 -2.146 0.03 1 97.56 63 ILE B CA 1
ATOM 2224 C C . ILE B 1 63 ? 7.949 -3.658 -0.145 1 97.56 63 ILE B C 1
ATOM 2226 O O . ILE B 1 63 ? 8.945 -4.34 -0.402 1 97.56 63 ILE B O 1
ATOM 2230 N N . VAL B 1 64 ? 6.754 -4.207 -0.073 1 98.06 64 VAL B N 1
ATOM 2231 C CA . VAL B 1 64 ? 6.547 -5.641 -0.248 1 98.06 64 VAL B CA 1
ATOM 2232 C C . VAL B 1 64 ? 6.801 -6.027 -1.702 1 98.06 64 VAL B C 1
ATOM 2234 O O . VAL B 1 64 ? 7.406 -7.066 -1.978 1 98.06 64 VAL B O 1
ATOM 2237 N N . TYR B 1 65 ? 6.34 -5.211 -2.566 1 98 65 TYR B N 1
ATOM 2238 C CA . TYR B 1 65 ? 6.621 -5.473 -3.973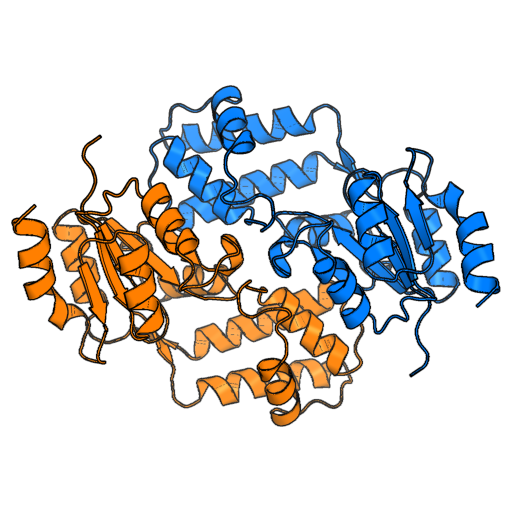 1 98 65 TYR B CA 1
ATOM 2239 C C . TYR B 1 65 ? 8.117 -5.383 -4.254 1 98 65 TYR B C 1
ATOM 2241 O O . TYR B 1 65 ? 8.672 -6.223 -4.969 1 98 65 TYR B O 1
ATOM 2249 N N . ALA B 1 66 ? 8.75 -4.375 -3.717 1 97.62 66 ALA B N 1
ATOM 2250 C CA . ALA B 1 66 ? 10.195 -4.258 -3.865 1 97.62 66 ALA B CA 1
ATOM 2251 C C . ALA B 1 66 ? 10.898 -5.516 -3.369 1 97.62 66 ALA B C 1
ATOM 2253 O O . ALA B 1 66 ? 11.828 -6.012 -4.016 1 97.62 66 ALA B O 1
ATOM 2254 N N . ALA B 1 67 ? 10.453 -6.012 -2.244 1 98.62 67 ALA B N 1
ATOM 2255 C CA . ALA B 1 67 ? 11.016 -7.23 -1.67 1 98.62 67 ALA B CA 1
ATOM 2256 C C . ALA B 1 67 ? 10.82 -8.422 -2.605 1 98.62 67 ALA B C 1
ATOM 2258 O O . ALA B 1 67 ? 11.742 -9.211 -2.814 1 98.62 67 ALA B O 1
ATOM 2259 N N . ALA B 1 68 ? 9.648 -8.508 -3.16 1 98.56 68 ALA B N 1
ATOM 2260 C CA . ALA B 1 68 ? 9.359 -9.594 -4.094 1 98.56 68 ALA B CA 1
ATOM 2261 C C . ALA B 1 68 ? 10.266 -9.516 -5.32 1 98.56 68 ALA B C 1
ATOM 2263 O O . ALA B 1 68 ? 10.773 -10.539 -5.789 1 98.56 68 ALA B O 1
ATOM 2264 N N . VAL B 1 69 ? 10.477 -8.352 -5.812 1 98.31 69 VAL B N 1
ATOM 2265 C CA . VAL B 1 69 ? 11.328 -8.141 -6.977 1 98.31 69 VAL B CA 1
ATOM 2266 C C . VAL B 1 69 ? 12.766 -8.539 -6.637 1 98.31 69 VAL B C 1
ATOM 2268 O O . VAL B 1 69 ? 13.438 -9.203 -7.43 1 98.31 69 VAL B O 1
ATOM 2271 N N . LEU B 1 70 ? 13.211 -8.125 -5.492 1 98.69 70 LEU B N 1
ATOM 2272 C CA . LEU B 1 70 ? 14.555 -8.477 -5.059 1 98.69 70 LEU B CA 1
ATOM 2273 C C . LEU B 1 70 ? 14.734 -9.992 -5.008 1 98.69 70 LEU B C 1
ATOM 2275 O O . LEU B 1 70 ? 15.75 -10.523 -5.477 1 98.69 70 LEU B O 1
ATOM 2279 N N . LEU B 1 71 ? 13.773 -10.688 -4.453 1 98.69 71 LEU B N 1
ATOM 2280 C CA . LEU B 1 71 ? 13.812 -12.148 -4.395 1 98.69 71 LEU B CA 1
ATOM 2281 C C . LEU B 1 71 ? 13.898 -12.742 -5.797 1 98.69 71 LEU B C 1
ATOM 2283 O O . LEU B 1 71 ? 14.805 -13.523 -6.09 1 98.69 71 LEU B O 1
ATOM 2287 N N . ALA B 1 72 ? 13.008 -12.32 -6.645 1 98.06 72 ALA B N 1
ATOM 2288 C CA . ALA B 1 72 ? 12.914 -12.875 -7.996 1 98.06 72 ALA B CA 1
ATOM 2289 C C . ALA B 1 72 ? 14.203 -12.633 -8.781 1 98.06 72 ALA B C 1
ATOM 2291 O O . ALA B 1 72 ? 14.719 -13.539 -9.43 1 98.06 72 ALA B O 1
ATOM 2292 N N . GLU B 1 73 ? 14.719 -11.445 -8.672 1 97.69 73 GLU B N 1
ATOM 2293 C CA . GLU B 1 73 ? 15.914 -11.055 -9.422 1 97.69 73 GLU B CA 1
ATOM 2294 C C . GLU B 1 73 ? 17.141 -11.812 -8.922 1 97.69 73 GLU B C 1
ATOM 2296 O O . GLU B 1 73 ? 18.172 -11.867 -9.609 1 97.69 73 GLU B O 1
ATOM 2301 N N . HIS B 1 74 ? 17.062 -12.352 -7.781 1 98.38 74 HIS B N 1
ATOM 2302 C CA . HIS B 1 74 ? 18.172 -13.117 -7.246 1 98.38 74 HIS B CA 1
ATOM 2303 C C . HIS B 1 74 ? 17.891 -14.617 -7.273 1 98.38 74 HIS B C 1
ATOM 2305 O O . HIS B 1 74 ? 18.484 -15.383 -6.512 1 98.38 74 HIS B O 1
ATOM 2311 N N . GLY B 1 75 ? 16.891 -14.992 -8.039 1 96.75 75 GLY B N 1
ATOM 2312 C CA . GLY B 1 75 ? 16.672 -16.391 -8.359 1 96.75 75 GLY B CA 1
ATOM 2313 C C . GLY B 1 75 ? 15.828 -17.109 -7.328 1 96.75 75 GLY B C 1
ATOM 2314 O O . GLY B 1 75 ? 15.797 -18.344 -7.297 1 96.75 75 GLY B O 1
ATOM 2315 N N . LEU B 1 76 ? 15.219 -16.391 -6.418 1 98 76 LEU B N 1
ATOM 2316 C CA . LEU B 1 76 ? 14.367 -16.984 -5.391 1 98 76 LEU B CA 1
ATOM 2317 C C . LEU B 1 76 ? 12.891 -16.812 -5.742 1 98 76 LEU B C 1
ATOM 2319 O O . LEU B 1 76 ? 12.492 -15.758 -6.258 1 98 76 LEU B O 1
ATOM 2323 N N . THR B 1 77 ? 12.039 -17.844 -5.5 1 97 77 THR B N 1
ATOM 2324 C CA . THR B 1 77 ? 10.594 -17.688 -5.668 1 97 77 THR B CA 1
ATOM 2325 C C . THR B 1 77 ? 10.023 -16.719 -4.641 1 97 77 THR B C 1
ATOM 2327 O O . THR B 1 77 ? 10.203 -16.906 -3.436 1 97 77 THR B O 1
ATOM 2330 N N . PRO B 1 78 ? 9.383 -15.711 -5.098 1 98.25 78 PRO B N 1
ATOM 2331 C CA . PRO B 1 78 ? 8.898 -14.68 -4.172 1 98.25 78 PRO B CA 1
ATOM 2332 C C . PRO B 1 78 ? 7.555 -15.047 -3.543 1 98.25 78 PRO B C 1
ATOM 2334 O O . PRO B 1 78 ? 6.582 -14.297 -3.686 1 98.25 78 PRO B O 1
ATOM 2337 N N . THR B 1 79 ? 7.531 -16.078 -2.73 1 97.94 79 THR B N 1
ATOM 2338 C CA . THR B 1 79 ? 6.324 -16.422 -1.99 1 97.94 79 THR B CA 1
ATOM 2339 C C . THR B 1 79 ? 5.914 -15.289 -1.055 1 97.94 79 THR B C 1
ATOM 2341 O O . THR B 1 79 ? 6.738 -14.445 -0.697 1 97.94 79 THR B O 1
ATOM 2344 N N . PRO B 1 80 ? 4.668 -15.273 -0.683 1 96.75 80 PRO B N 1
ATOM 2345 C CA . PRO B 1 80 ? 4.223 -14.211 0.214 1 96.75 80 PRO B CA 1
ATOM 2346 C C . PRO B 1 80 ? 5.016 -14.164 1.52 1 96.75 80 PRO B C 1
ATOM 2348 O O . PRO B 1 80 ? 5.344 -13.086 2.012 1 96.75 80 PRO B O 1
ATOM 2351 N N . SER B 1 81 ? 5.355 -15.297 2.023 1 96.75 81 SER B N 1
ATOM 2352 C CA . SER B 1 81 ? 6.102 -15.352 3.277 1 96.75 81 SER B CA 1
ATOM 2353 C C . SER B 1 81 ? 7.508 -14.789 3.105 1 96.75 81 SER B C 1
ATOM 2355 O O . SER B 1 81 ? 7.996 -14.039 3.961 1 96.75 81 SER B O 1
ATOM 2357 N N . ARG B 1 82 ? 8.164 -15.141 2.023 1 98.12 82 ARG B N 1
ATOM 2358 C CA . ARG B 1 82 ? 9.508 -14.641 1.781 1 98.12 82 ARG B CA 1
ATOM 2359 C C . ARG B 1 82 ? 9.508 -13.133 1.544 1 98.12 82 ARG B C 1
ATOM 2361 O O . ARG B 1 82 ? 10.359 -12.414 2.064 1 98.12 82 ARG B O 1
ATOM 2368 N N . ALA B 1 83 ? 8.547 -12.695 0.744 1 98.44 83 ALA B N 1
ATOM 2369 C CA . ALA B 1 83 ? 8.453 -11.266 0.442 1 98.44 83 ALA B CA 1
ATOM 2370 C C . ALA B 1 83 ? 8.195 -10.453 1.708 1 98.44 83 ALA B C 1
ATOM 2372 O O . ALA B 1 83 ? 8.828 -9.414 1.925 1 98.44 83 ALA B O 1
ATOM 2373 N N . GLU B 1 84 ? 7.289 -10.922 2.518 1 98 84 GLU B N 1
ATOM 2374 C CA . GLU B 1 84 ? 6.984 -10.242 3.771 1 98 84 GLU B CA 1
ATOM 2375 C C . GLU B 1 84 ? 8.203 -10.195 4.688 1 98 84 GLU B C 1
ATOM 2377 O O . GLU B 1 84 ? 8.477 -9.164 5.312 1 98 84 GLU B O 1
ATOM 2382 N N . ALA B 1 85 ? 8.875 -11.297 4.812 1 98.31 85 ALA B N 1
ATOM 2383 C CA . ALA B 1 85 ? 10.055 -11.359 5.668 1 98.31 85 ALA B CA 1
ATOM 2384 C C . ALA B 1 85 ? 11.125 -10.375 5.203 1 98.31 85 ALA B C 1
ATOM 2386 O O . ALA B 1 85 ? 11.703 -9.648 6.02 1 98.31 85 ALA B O 1
ATOM 2387 N N . LEU B 1 86 ? 11.359 -10.367 3.914 1 98.75 86 LEU B N 1
ATOM 2388 C CA . LEU B 1 86 ? 12.359 -9.438 3.393 1 98.75 86 LEU B CA 1
ATOM 2389 C C . LEU B 1 86 ? 11.898 -7.996 3.535 1 98.75 86 LEU B C 1
ATOM 2391 O O . LEU B 1 86 ? 12.703 -7.105 3.82 1 98.75 86 LEU B O 1
ATOM 2395 N N . ALA B 1 87 ? 10.625 -7.742 3.312 1 98.5 87 ALA B N 1
ATOM 2396 C CA . ALA B 1 87 ? 10.078 -6.402 3.52 1 98.5 87 ALA B CA 1
ATOM 2397 C C . ALA B 1 87 ? 10.328 -5.922 4.945 1 98.5 87 ALA B C 1
ATOM 2399 O O . ALA B 1 87 ? 10.672 -4.758 5.164 1 98.5 87 ALA B O 1
ATOM 2400 N N . ARG B 1 88 ? 10.156 -6.777 5.918 1 98.06 88 ARG B N 1
ATOM 2401 C CA . ARG B 1 88 ? 10.391 -6.43 7.316 1 98.06 88 ARG B CA 1
ATOM 2402 C C . ARG B 1 88 ? 11.859 -6.094 7.559 1 98.06 88 ARG B C 1
ATOM 2404 O O . ARG B 1 88 ? 12.172 -5.195 8.344 1 98.06 88 ARG B O 1
ATOM 2411 N N . VAL B 1 89 ? 12.672 -6.844 6.941 1 98.12 89 VAL B N 1
ATOM 2412 C CA . VAL B 1 89 ? 14.102 -6.586 7.031 1 98.12 89 VAL B CA 1
ATOM 2413 C C . VAL B 1 89 ? 14.414 -5.195 6.477 1 98.12 89 VAL B C 1
ATOM 2415 O O . VAL B 1 89 ? 15.141 -4.418 7.098 1 98.12 89 VAL B O 1
ATOM 2418 N N . LEU B 1 90 ? 13.898 -4.914 5.367 1 97.94 90 LEU B N 1
ATOM 2419 C CA . LEU B 1 90 ? 14.086 -3.607 4.746 1 97.94 90 LEU B CA 1
ATOM 2420 C C . LEU B 1 90 ? 13.531 -2.5 5.633 1 97.94 90 LEU B C 1
ATOM 2422 O O . LEU B 1 90 ? 14.156 -1.45 5.793 1 97.94 90 LEU B O 1
ATOM 2426 N N . GLN B 1 91 ? 12.359 -2.703 6.156 1 97.62 91 GLN B N 1
ATOM 2427 C CA . GLN B 1 91 ? 11.734 -1.749 7.062 1 97.62 91 GLN B CA 1
ATOM 2428 C C . GLN B 1 91 ? 12.664 -1.415 8.234 1 97.62 91 GLN B C 1
ATOM 2430 O O . GLN B 1 91 ? 12.852 -0.243 8.562 1 97.62 91 GLN B O 1
ATOM 2435 N N . SER B 1 92 ? 13.195 -2.441 8.836 1 97.12 92 SER B N 1
ATOM 2436 C CA . SER B 1 92 ? 14.086 -2.254 9.977 1 97.12 92 SER B CA 1
ATOM 2437 C C . SER B 1 92 ? 15.312 -1.434 9.594 1 97.12 92 SER B C 1
ATOM 2439 O O . SER B 1 92 ? 15.766 -0.583 10.359 1 97.12 92 SER B O 1
ATOM 2441 N N . ALA B 1 93 ? 15.82 -1.706 8.43 1 95.88 93 ALA B N 1
ATOM 2442 C CA . ALA B 1 93 ? 16.984 -0.968 7.945 1 95.88 93 ALA B CA 1
ATOM 2443 C C . ALA B 1 93 ? 16.656 0.508 7.738 1 95.88 93 ALA B C 1
ATOM 2445 O O . ALA B 1 93 ? 17.438 1.384 8.094 1 95.88 93 ALA B O 1
ATOM 2446 N N . VAL B 1 94 ? 15.5 0.78 7.211 1 95 94 VAL B N 1
ATOM 2447 C CA . VAL B 1 94 ? 15.055 2.152 6.98 1 95 94 VAL B CA 1
ATOM 2448 C C . VAL B 1 94 ? 14.945 2.887 8.312 1 95 94 VAL B C 1
ATOM 2450 O O . VAL B 1 94 ? 15.445 4.004 8.461 1 95 94 VAL B O 1
ATOM 2453 N N . LEU B 1 95 ? 14.312 2.295 9.281 1 95.69 95 LEU B N 1
ATOM 2454 C CA . LEU B 1 95 ? 14.07 2.902 10.586 1 95.69 95 LEU B CA 1
ATOM 2455 C C . LEU B 1 95 ? 15.383 3.254 11.273 1 95.69 95 LEU B C 1
ATOM 2457 O O . LEU B 1 95 ? 15.469 4.262 11.977 1 95.69 95 LEU B O 1
ATOM 2461 N N . SER B 1 96 ? 16.375 2.467 11.016 1 94.88 96 SER B N 1
ATOM 2462 C CA . SER B 1 96 ? 17.641 2.66 11.711 1 94.88 96 SER B CA 1
ATOM 2463 C C . SER B 1 96 ? 18.484 3.73 11.031 1 94.88 96 SER B C 1
ATOM 2465 O O . SER B 1 96 ? 19.453 4.234 11.625 1 94.88 96 SER B O 1
ATOM 2467 N N . GLY B 1 97 ? 18.141 4.137 9.883 1 95.75 97 GLY B N 1
ATOM 2468 C CA . GLY B 1 97 ? 19.016 4.977 9.094 1 95.75 97 GLY B CA 1
ATOM 2469 C C . GLY B 1 97 ? 18.547 6.414 9 1 95.75 97 GLY B C 1
ATOM 2470 O O . GLY B 1 97 ? 19.125 7.219 8.266 1 95.75 97 GLY B O 1
ATOM 2471 N N . VAL B 1 98 ? 17.516 6.75 9.773 1 97.44 98 VAL B N 1
ATOM 2472 C CA . VAL B 1 98 ? 16.984 8.102 9.633 1 97.44 98 VAL B CA 1
ATOM 2473 C C . VAL B 1 98 ? 16.906 8.766 11.008 1 97.44 98 VAL B C 1
ATOM 2475 O O . VAL B 1 98 ? 16.844 8.078 12.031 1 97.44 98 VAL B O 1
ATOM 2478 N N . TYR B 1 99 ? 16.969 10.078 11.047 1 97.62 99 TYR B N 1
ATOM 2479 C CA . TYR B 1 99 ? 16.859 10.852 12.281 1 97.62 99 TYR B CA 1
ATOM 2480 C C . TYR B 1 99 ? 16.094 12.148 12.039 1 97.62 99 TYR B C 1
ATOM 2482 O O . TYR B 1 99 ? 15.977 12.602 10.898 1 97.62 99 TYR B O 1
ATOM 2490 N N . VAL B 1 100 ? 15.555 12.766 13.102 1 98.69 100 VAL B N 1
ATOM 2491 C CA . VAL B 1 100 ? 14.695 13.945 13 1 98.69 100 VAL B CA 1
ATOM 2492 C C . VAL B 1 100 ? 15.531 15.164 12.617 1 98.69 100 VAL B C 1
ATOM 2494 O O . VAL B 1 100 ? 16.578 15.422 13.219 1 98.69 100 VAL B O 1
ATOM 2497 N N . ALA B 1 101 ? 15.062 15.867 11.625 1 98.69 101 ALA B N 1
ATOM 2498 C CA . ALA B 1 101 ? 15.75 17.062 11.156 1 98.69 101 ALA B CA 1
ATOM 2499 C C . ALA B 1 101 ? 15.664 18.188 12.195 1 98.69 101 ALA B C 1
ATOM 2501 O O . ALA B 1 101 ? 14.672 18.297 12.914 1 98.69 101 ALA B O 1
ATOM 2502 N N . PRO B 1 102 ? 16.656 19.062 12.227 1 98.5 102 PRO B N 1
ATOM 2503 C CA . PRO B 1 102 ? 16.625 20.188 13.156 1 98.5 102 PRO B CA 1
ATOM 2504 C C . PRO B 1 102 ? 15.406 21.078 12.961 1 98.5 102 PRO B C 1
ATOM 2506 O O . PRO B 1 102 ? 15 21.328 11.82 1 98.5 102 PRO B O 1
ATOM 2509 N N . GLY B 1 103 ? 14.82 21.531 14.062 1 98.81 103 GLY B N 1
ATOM 2510 C CA . GLY B 1 103 ? 13.727 22.484 14.008 1 98.81 103 GLY B CA 1
ATOM 2511 C C . GLY B 1 103 ? 12.367 21.828 13.836 1 98.81 103 GLY B C 1
ATOM 2512 O O . GLY B 1 103 ? 11.336 22.5 13.867 1 98.81 103 GLY B O 1
ATOM 2513 N N . THR B 1 104 ? 12.328 20.484 13.617 1 98.88 104 THR B N 1
ATOM 2514 C CA . THR B 1 104 ? 11.078 19.781 13.375 1 98.88 104 THR B CA 1
ATOM 2515 C C . THR B 1 104 ? 10.141 19.891 14.57 1 98.88 104 THR B C 1
ATOM 2517 O O . THR B 1 104 ? 8.977 20.266 14.422 1 98.88 104 THR B O 1
ATOM 2520 N N . TYR B 1 105 ? 10.664 19.609 15.742 1 98.81 105 TYR B N 1
ATOM 2521 C CA . TYR B 1 105 ? 9.844 19.672 16.953 1 98.81 105 TYR B CA 1
ATOM 2522 C C . TYR B 1 105 ? 9.297 21.078 17.172 1 98.81 105 TYR B C 1
ATOM 2524 O O . TYR B 1 105 ? 8.109 21.266 17.469 1 98.81 105 TYR B O 1
ATOM 2532 N N . GLU B 1 106 ? 10.164 22.078 16.984 1 98.81 106 GLU B N 1
ATOM 2533 C CA . GLU B 1 106 ? 9.773 23.469 17.188 1 98.81 106 GLU B CA 1
ATOM 2534 C C . GLU B 1 106 ? 8.656 23.875 16.219 1 98.81 106 GLU B C 1
ATOM 2536 O O . GLU B 1 106 ? 7.668 24.484 16.641 1 98.81 106 GLU B O 1
ATOM 2541 N N . LEU B 1 107 ? 8.758 23.5 14.984 1 98.88 107 LEU B N 1
ATOM 2542 C CA . LEU B 1 107 ? 7.754 23.859 13.984 1 98.88 107 LEU B CA 1
ATOM 2543 C C . LEU B 1 107 ? 6.43 23.172 14.273 1 98.88 107 LEU B C 1
ATOM 2545 O O . LEU B 1 107 ? 5.371 23.797 14.227 1 98.88 107 LEU B O 1
ATOM 2549 N N . LEU B 1 108 ? 6.492 21.891 14.562 1 98.88 108 LEU B N 1
ATOM 2550 C CA . LEU B 1 108 ? 5.266 21.141 14.766 1 98.88 108 LEU B CA 1
ATOM 2551 C C . LEU B 1 108 ? 4.559 21.578 16.047 1 98.88 108 LEU B C 1
ATOM 2553 O O . LEU B 1 108 ? 3.328 21.641 16.094 1 98.88 108 LEU B O 1
ATOM 2557 N N . ARG B 1 109 ? 5.309 21.844 17.094 1 98.75 109 ARG B N 1
ATOM 2558 C CA . ARG B 1 109 ? 4.715 22.344 18.328 1 98.75 109 ARG B CA 1
ATOM 2559 C C . ARG B 1 109 ? 4.086 23.719 18.109 1 98.75 109 ARG B C 1
ATOM 2561 O O . ARG B 1 109 ? 3.018 24 18.656 1 98.75 109 ARG B O 1
ATOM 2568 N N . TRP B 1 110 ? 4.785 24.547 17.359 1 98.62 110 TRP B N 1
ATOM 2569 C CA . TRP B 1 110 ? 4.227 25.844 17 1 98.62 110 TRP B CA 1
ATOM 2570 C C . TRP B 1 110 ? 2.893 25.688 16.281 1 98.62 110 TRP B C 1
ATOM 2572 O O . TRP B 1 110 ? 1.92 26.375 16.609 1 98.62 110 TRP B O 1
ATOM 2582 N N . ALA B 1 111 ? 2.826 24.797 15.289 1 98.44 111 ALA B N 1
ATOM 2583 C CA . ALA B 1 111 ? 1.589 24.562 14.555 1 98.44 111 ALA B CA 1
ATOM 2584 C C . ALA B 1 111 ? 0.462 24.141 15.492 1 98.44 111 ALA B C 1
ATOM 2586 O O . ALA B 1 111 ? -0.647 24.672 15.422 1 98.44 111 ALA B O 1
ATOM 2587 N N . LYS B 1 112 ? 0.796 23.203 16.359 1 97.56 112 LYS B N 1
ATOM 2588 C CA . LYS B 1 112 ? -0.19 22.703 17.312 1 97.56 112 LYS B CA 1
ATOM 2589 C C . LYS B 1 112 ? -0.709 23.828 18.203 1 97.56 112 LYS B C 1
ATOM 2591 O O . LYS B 1 112 ? -1.918 23.969 18.406 1 97.56 112 LYS B O 1
ATOM 2596 N N . ARG B 1 113 ? 0.162 24.641 18.688 1 97.19 113 ARG B N 1
ATOM 2597 C CA . ARG B 1 113 ? -0.193 25.734 19.578 1 97.19 113 ARG B CA 1
ATOM 2598 C C . ARG B 1 113 ? -1.092 26.75 18.891 1 97.19 113 ARG B C 1
ATOM 2600 O O . ARG B 1 113 ? -1.919 27.406 19.531 1 97.19 113 ARG B O 1
ATOM 2607 N N . ASN B 1 114 ? -0.972 26.859 17.609 1 96.38 114 ASN B N 1
ATOM 2608 C CA . ASN B 1 114 ? -1.711 27.875 16.875 1 96.38 114 ASN B CA 1
ATOM 2609 C C . ASN B 1 114 ? -2.924 27.281 16.156 1 96.38 114 ASN B C 1
ATOM 2611 O O . ASN B 1 114 ? -3.514 27.922 15.289 1 96.38 114 ASN B O 1
ATOM 2615 N N . GLY B 1 115 ? -3.215 26.016 16.469 1 95.31 115 GLY B N 1
ATOM 2616 C CA . GLY B 1 115 ? -4.41 25.375 15.922 1 95.31 115 GLY B CA 1
ATOM 2617 C C . GLY B 1 115 ? -4.289 25.031 14.453 1 95.31 115 GLY B C 1
ATOM 2618 O O . GLY B 1 115 ? -5.297 24.953 13.742 1 95.31 115 GLY B O 1
ATOM 2619 N N . ILE B 1 116 ? -3.07 24.969 13.914 1 97.06 116 ILE B N 1
ATOM 2620 C CA . ILE B 1 116 ? -2.816 24.609 12.531 1 97.06 116 ILE B CA 1
ATOM 2621 C C . ILE B 1 116 ? -2.732 23.094 12.398 1 97.06 116 ILE B C 1
ATOM 2623 O O . ILE B 1 116 ? -1.947 22.438 13.094 1 97.06 116 ILE B O 1
ATOM 2627 N N . LEU B 1 117 ? -3.523 22.469 11.539 1 97.88 117 LEU B N 1
ATOM 2628 C CA . LEU B 1 117 ? -3.459 21.031 11.297 1 97.88 117 LEU B CA 1
ATOM 2629 C C . LEU B 1 117 ? -2.225 20.672 10.477 1 97.88 117 LEU B C 1
ATOM 2631 O O . LEU B 1 117 ? -1.868 21.391 9.539 1 97.88 117 LEU B O 1
ATOM 2635 N N . VAL B 1 118 ? -1.627 19.594 10.883 1 98.75 118 VAL B N 1
ATOM 2636 C CA . VAL B 1 118 ? -0.392 19.188 10.227 1 98.75 118 VAL B CA 1
ATOM 2637 C C . VAL B 1 118 ? -0.619 17.875 9.484 1 98.75 118 VAL B C 1
ATOM 2639 O O . VAL B 1 118 ? -1.11 16.906 10.062 1 98.75 118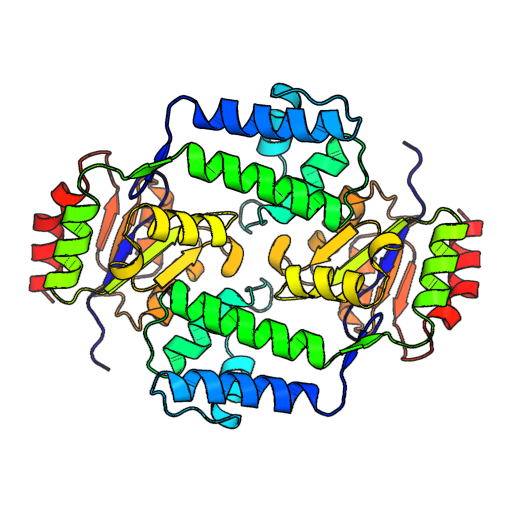 VAL B O 1
ATOM 2642 N N . GLY B 1 119 ? -0.291 17.828 8.227 1 98.81 119 GLY B N 1
ATOM 2643 C CA . GLY B 1 119 ? -0.271 16.609 7.43 1 98.81 119 GLY B CA 1
ATOM 2644 C C . GLY B 1 119 ? 1.088 16.328 6.82 1 98.81 119 GLY B C 1
ATOM 2645 O O . GLY B 1 119 ? 1.8 17.234 6.41 1 98.81 119 GLY B O 1
ATOM 2646 N N . ILE B 1 120 ? 1.429 15.086 6.777 1 98.88 120 ILE B N 1
ATOM 2647 C CA . ILE B 1 120 ? 2.619 14.641 6.062 1 98.88 120 ILE B CA 1
ATOM 2648 C C . ILE B 1 120 ? 2.225 14.094 4.691 1 98.88 120 ILE B C 1
ATOM 2650 O O . ILE B 1 120 ? 1.29 13.297 4.578 1 98.88 120 ILE B O 1
ATOM 2654 N N . VAL B 1 121 ? 2.857 14.539 3.65 1 98.81 121 VAL B N 1
ATOM 2655 C CA . VAL B 1 121 ? 2.682 14.078 2.277 1 98.81 121 VAL B CA 1
ATOM 2656 C C . VAL B 1 121 ? 4.023 13.617 1.711 1 98.81 121 VAL B C 1
ATOM 2658 O O . VAL B 1 121 ? 4.914 14.438 1.468 1 98.81 121 VAL B O 1
ATOM 2661 N N . SER B 1 122 ? 4.152 12.336 1.442 1 98.31 122 SER B N 1
ATOM 2662 C CA . SER B 1 122 ? 5.477 11.812 1.128 1 98.31 122 SER B CA 1
ATOM 2663 C C . SER B 1 122 ? 5.41 10.742 0.042 1 98.31 122 SER B C 1
ATOM 2665 O O . SER B 1 122 ? 4.543 9.867 0.078 1 98.31 122 SER B O 1
ATOM 2667 N N . ASN B 1 123 ? 6.242 10.922 -1.04 1 97.12 123 ASN B N 1
ATOM 2668 C CA . ASN B 1 123 ? 6.551 9.734 -1.828 1 97.12 123 ASN B CA 1
ATOM 2669 C C . ASN B 1 123 ? 7.293 8.688 -1 1 97.12 123 ASN B C 1
ATOM 2671 O O . ASN B 1 123 ? 8.43 8.906 -0.59 1 97.12 123 ASN B O 1
ATOM 2675 N N . ASN B 1 124 ? 6.609 7.633 -0.707 1 96.88 124 ASN B N 1
ATOM 2676 C CA . ASN B 1 124 ? 7.137 6.633 0.211 1 96.88 124 ASN B CA 1
ATOM 2677 C C . ASN B 1 124 ? 6.535 5.254 -0.054 1 96.88 124 ASN B C 1
ATOM 2679 O O . ASN B 1 124 ? 5.324 5.129 -0.248 1 96.88 124 ASN B O 1
ATOM 2683 N N . TRP B 1 125 ? 7.375 4.27 -0.037 1 96.19 125 TRP B N 1
ATOM 2684 C CA . TRP B 1 125 ? 6.941 2.918 -0.376 1 96.19 125 TRP B CA 1
ATOM 2685 C C . TRP B 1 125 ? 6.469 2.17 0.866 1 96.19 125 TRP B C 1
ATOM 2687 O O . TRP B 1 125 ? 6.137 0.983 0.795 1 96.19 125 TRP B O 1
ATOM 2697 N N . CYS B 1 126 ? 6.438 2.809 2.021 1 97.19 126 CYS B N 1
ATOM 2698 C CA . CYS B 1 126 ? 6.117 2.127 3.271 1 97.19 126 CYS B CA 1
ATOM 2699 C C . CYS B 1 126 ? 5.453 3.08 4.258 1 97.19 126 CYS B C 1
ATOM 2701 O O . CYS B 1 126 ? 6.129 3.699 5.082 1 97.19 126 CYS B O 1
ATOM 2703 N N . TYR B 1 127 ? 4.137 3.133 4.254 1 97.88 127 TYR B N 1
ATOM 2704 C CA . TYR B 1 127 ? 3.367 3.932 5.199 1 97.88 127 TYR B CA 1
ATOM 2705 C C . TYR B 1 127 ? 3.688 3.537 6.637 1 97.88 127 TYR B C 1
ATOM 2707 O O . TYR B 1 127 ? 3.844 4.398 7.504 1 97.88 127 TYR B O 1
ATOM 2715 N N . GLU B 1 128 ? 3.812 2.244 6.887 1 96.69 128 GLU B N 1
ATOM 2716 C CA . GLU B 1 128 ? 4.074 1.728 8.227 1 96.69 128 GLU B CA 1
ATOM 2717 C C . GLU B 1 128 ? 5.406 2.24 8.766 1 96.69 128 GLU B C 1
ATOM 2719 O O . GLU B 1 128 ? 5.543 2.496 9.969 1 96.69 128 GLU B O 1
ATOM 2724 N N . CYS B 1 129 ? 6.383 2.398 7.91 1 97.5 129 CYS B N 1
ATOM 2725 C CA . CYS B 1 129 ? 7.656 2.973 8.336 1 97.5 129 CYS B CA 1
ATOM 2726 C C . CYS B 1 129 ? 7.461 4.379 8.891 1 97.5 129 CYS B C 1
ATOM 2728 O O . CYS B 1 129 ? 8.039 4.73 9.914 1 97.5 129 CYS B O 1
ATOM 2730 N N . VAL B 1 130 ? 6.617 5.125 8.203 1 98.25 130 VAL B N 1
ATOM 2731 C CA . VAL B 1 130 ? 6.387 6.508 8.594 1 98.25 130 VAL B CA 1
ATOM 2732 C C . VAL B 1 130 ? 5.691 6.547 9.961 1 98.25 130 VAL B C 1
ATOM 2734 O O . VAL B 1 130 ? 6.105 7.289 10.852 1 98.25 130 VAL B O 1
ATOM 2737 N N . ARG B 1 131 ? 4.68 5.758 10.086 1 97.38 131 ARG B N 1
ATOM 2738 C CA . ARG B 1 131 ? 3.953 5.691 11.344 1 97.38 131 ARG B CA 1
ATOM 2739 C C . ARG B 1 131 ? 4.887 5.328 12.5 1 97.38 131 ARG B C 1
ATOM 2741 O O . ARG B 1 131 ? 4.879 5.984 13.539 1 97.38 131 ARG B O 1
ATOM 2748 N N . LEU B 1 132 ? 5.703 4.348 12.312 1 97.25 132 LEU B N 1
ATOM 2749 C CA . LEU B 1 132 ? 6.613 3.861 13.352 1 97.25 132 LEU B CA 1
ATOM 2750 C C . LEU B 1 132 ? 7.656 4.918 13.695 1 97.25 132 LEU B C 1
ATOM 2752 O O . LEU B 1 132 ? 8.016 5.086 14.859 1 97.25 132 LEU B O 1
ATOM 2756 N N . LEU B 1 133 ? 8.141 5.605 12.703 1 98.12 133 LEU B N 1
ATOM 2757 C CA . LEU B 1 133 ? 9.109 6.668 12.938 1 98.12 133 LEU B CA 1
ATOM 2758 C C . LEU B 1 133 ? 8.516 7.777 13.797 1 98.12 133 LEU B C 1
ATOM 2760 O O . LEU B 1 133 ? 9.156 8.25 14.742 1 98.12 133 LEU B O 1
ATOM 2764 N N . LEU B 1 134 ? 7.305 8.172 13.461 1 98.44 134 LEU B N 1
ATOM 2765 C CA . LEU B 1 134 ? 6.637 9.227 14.211 1 98.44 134 LEU B CA 1
ATOM 2766 C C . LEU B 1 134 ? 6.441 8.82 15.672 1 98.44 134 LEU B C 1
ATOM 2768 O O . LEU B 1 134 ? 6.602 9.641 16.578 1 98.44 134 LEU B O 1
ATOM 2772 N N . GLU B 1 135 ? 6.105 7.566 15.891 1 97.56 135 GLU B N 1
ATOM 2773 C CA . GLU B 1 135 ? 5.945 7.047 17.25 1 97.56 135 GLU B CA 1
ATOM 2774 C C . GLU B 1 135 ? 7.285 7 17.984 1 97.56 135 GLU B C 1
ATOM 2776 O O . GLU B 1 135 ? 7.391 7.457 19.109 1 97.56 135 GLU B O 1
ATOM 2781 N N . ARG B 1 136 ? 8.227 6.48 17.312 1 97.44 136 ARG B N 1
ATOM 2782 C CA . ARG B 1 136 ? 9.562 6.348 17.875 1 97.44 136 ARG B CA 1
ATOM 2783 C C . ARG B 1 136 ? 10.086 7.695 18.359 1 97.44 136 ARG B C 1
ATOM 2785 O O . ARG B 1 136 ? 10.703 7.785 19.422 1 97.44 136 ARG B O 1
ATOM 2792 N N . ASP B 1 137 ? 9.859 8.727 17.594 1 98.31 137 ASP B N 1
ATOM 2793 C CA . ASP B 1 137 ? 10.492 10.016 17.844 1 98.31 137 ASP B CA 1
ATOM 2794 C C . ASP B 1 137 ? 9.523 10.984 18.516 1 98.31 137 ASP B C 1
ATOM 2796 O O . ASP B 1 137 ? 9.758 12.195 18.531 1 98.31 137 ASP B O 1
ATOM 2800 N N . ASP B 1 138 ? 8.336 10.453 19.047 1 98.06 138 ASP B N 1
ATOM 2801 C CA . ASP B 1 138 ? 7.34 11.211 19.797 1 98.06 138 ASP B CA 1
ATOM 2802 C C . ASP B 1 138 ? 6.785 12.367 18.984 1 98.06 138 ASP B C 1
ATOM 2804 O O . ASP B 1 138 ? 6.676 13.492 19.469 1 98.06 138 ASP B O 1
ATOM 2808 N N . LEU B 1 139 ? 6.543 12.102 17.703 1 98.5 139 LEU B N 1
ATOM 2809 C CA . LEU B 1 139 ? 5.992 13.109 16.812 1 98.5 139 LEU B CA 1
ATOM 2810 C C . LEU B 1 139 ? 4.543 12.781 16.453 1 98.5 139 LEU B C 1
ATOM 2812 O O . LEU B 1 139 ? 3.832 13.633 15.906 1 98.5 139 LEU B O 1
ATOM 2816 N N . ALA B 1 140 ? 4.086 11.602 16.781 1 97.94 140 ALA B N 1
ATOM 2817 C CA . ALA B 1 140 ? 2.793 11.086 16.328 1 97.94 140 ALA B CA 1
ATOM 2818 C C . ALA B 1 140 ? 1.656 12 16.781 1 97.94 140 ALA B C 1
ATOM 2820 O O . ALA B 1 140 ? 0.709 12.234 16.016 1 97.94 140 ALA B O 1
ATOM 2821 N N . HIS B 1 141 ? 1.741 12.57 17.969 1 97.12 141 HIS B N 1
ATOM 2822 C CA . HIS B 1 141 ? 0.669 13.383 18.531 1 97.12 141 HIS B CA 1
ATOM 2823 C C . HIS B 1 141 ? 0.651 14.781 17.922 1 97.12 141 HIS B C 1
ATOM 2825 O O . HIS B 1 141 ? -0.302 15.531 18.125 1 97.12 141 HIS B O 1
ATOM 2831 N N . LEU B 1 142 ? 1.657 15.109 17.125 1 98.25 142 LEU B N 1
ATOM 2832 C CA . LEU B 1 142 ? 1.766 16.438 16.516 1 98.25 142 LEU B CA 1
ATOM 2833 C C . LEU B 1 142 ? 1.323 16.391 15.055 1 98.25 142 LEU B C 1
ATOM 2835 O O . LEU B 1 142 ? 1.258 17.438 14.398 1 98.25 142 LEU B O 1
ATOM 2839 N N . VAL B 1 143 ? 1.012 15.195 14.547 1 98.69 143 VAL B N 1
ATOM 2840 C CA . VAL B 1 143 ? 0.653 15.016 13.148 1 98.69 143 VAL B CA 1
ATOM 2841 C C . VAL B 1 143 ? -0.808 14.578 13.039 1 98.69 143 VAL B C 1
ATOM 2843 O O . VAL B 1 143 ? -1.225 13.617 13.688 1 98.69 143 VAL B O 1
ATOM 2846 N N . ASP B 1 144 ? -1.52 15.227 12.188 1 98.44 144 ASP B N 1
ATOM 2847 C CA . ASP B 1 144 ? -2.959 15 12.117 1 98.44 144 ASP B CA 1
ATOM 2848 C C . ASP B 1 144 ? -3.305 13.992 11.023 1 98.44 144 ASP B C 1
ATOM 2850 O O . ASP B 1 144 ? -4.375 13.383 11.039 1 98.44 144 ASP B O 1
ATOM 2854 N N . THR B 1 145 ? -2.471 13.852 10.023 1 98.56 145 THR B N 1
ATOM 2855 C CA . THR B 1 145 ? -2.656 12.828 9 1 98.56 145 THR B CA 1
ATOM 2856 C C . THR B 1 145 ? -1.339 12.531 8.289 1 98.56 145 THR B C 1
ATOM 2858 O O . THR B 1 145 ? -0.42 13.352 8.305 1 98.56 145 THR B O 1
ATOM 2861 N N . VAL B 1 146 ? -1.22 11.359 7.793 1 98.81 146 VAL B N 1
ATOM 2862 C CA . VAL B 1 146 ? -0.103 10.938 6.957 1 98.81 146 VAL B CA 1
ATOM 2863 C C . VAL B 1 146 ? -0.629 10.367 5.637 1 98.81 146 VAL B C 1
ATOM 2865 O O . VAL B 1 146 ? -1.466 9.461 5.637 1 98.81 146 VAL B O 1
ATOM 2868 N N . VAL B 1 147 ? -0.174 10.938 4.602 1 98.38 147 VAL B N 1
ATOM 2869 C CA . VAL B 1 147 ? -0.472 10.445 3.26 1 98.38 147 VAL B CA 1
ATOM 2870 C C . VAL B 1 147 ? 0.828 10.109 2.531 1 98.38 147 VAL B C 1
ATOM 2872 O O . VAL B 1 147 ? 1.624 11 2.227 1 98.38 147 VAL B O 1
ATOM 2875 N N . THR B 1 148 ? 1.002 8.828 2.293 1 98.38 148 THR B N 1
ATOM 2876 C CA . THR B 1 148 ? 2.133 8.383 1.487 1 98.38 148 THR B CA 1
ATOM 2877 C C . THR B 1 148 ? 1.661 7.867 0.131 1 98.38 148 THR B C 1
ATOM 2879 O O . THR B 1 148 ? 0.506 7.461 -0.018 1 98.38 148 THR B O 1
ATOM 2882 N N . SER B 1 149 ? 2.562 7.906 -0.817 1 97.19 149 SER B N 1
ATOM 2883 C CA . SER B 1 149 ? 2.219 7.488 -2.174 1 97.19 149 SER B CA 1
ATOM 2884 C C . SER B 1 149 ? 1.799 6.023 -2.211 1 97.19 149 SER B C 1
ATOM 2886 O O . SER B 1 149 ? 0.966 5.633 -3.031 1 97.19 149 SER B O 1
ATOM 2888 N N . ASP B 1 150 ? 2.299 5.188 -1.329 1 96.12 150 ASP B N 1
ATOM 2889 C CA . ASP B 1 150 ? 1.986 3.764 -1.383 1 96.12 150 ASP B CA 1
ATOM 2890 C C . ASP B 1 150 ? 0.542 3.502 -0.962 1 96.12 150 ASP B C 1
ATOM 2892 O O . ASP B 1 150 ? -0.062 2.512 -1.381 1 96.12 150 ASP B O 1
ATOM 2896 N N . ILE B 1 151 ? -0.036 4.422 -0.157 1 96.38 151 ILE B N 1
ATOM 2897 C CA . ILE B 1 151 ? -1.385 4.09 0.29 1 96.38 151 ILE B CA 1
ATOM 2898 C C . ILE B 1 151 ? -2.41 4.812 -0.581 1 96.38 151 ILE B C 1
ATOM 2900 O O . ILE B 1 151 ? -3.553 4.367 -0.703 1 96.38 151 ILE B O 1
ATOM 2904 N N . VAL B 1 152 ? -1.988 5.918 -1.273 1 95.81 152 VAL B N 1
ATOM 2905 C CA . VAL B 1 152 ? -2.955 6.641 -2.092 1 95.81 152 VAL B CA 1
ATOM 2906 C C . VAL B 1 152 ? -2.783 6.258 -3.559 1 95.81 152 VAL B C 1
ATOM 2908 O O . VAL B 1 152 ? -3.674 6.496 -4.379 1 95.81 152 VAL B O 1
ATOM 2911 N N . GLY B 1 153 ? -1.57 5.789 -3.916 1 93.12 153 GLY B N 1
ATOM 2912 C CA . GLY B 1 153 ? -1.325 5.293 -5.262 1 93.12 153 GLY B CA 1
ATOM 2913 C C . GLY B 1 153 ? -0.68 6.324 -6.168 1 93.12 153 GLY B C 1
ATOM 2914 O O . GLY B 1 153 ? -0.167 5.984 -7.238 1 93.12 153 GLY B O 1
ATOM 2915 N N . PHE B 1 154 ? -0.639 7.586 -5.762 1 93.25 154 PHE B N 1
ATOM 2916 C CA . PHE B 1 154 ? -0.072 8.664 -6.562 1 93.25 154 PHE B CA 1
ATOM 2917 C C . PHE B 1 154 ? 1.191 9.219 -5.91 1 93.25 154 PHE B C 1
ATOM 2919 O O . PHE B 1 154 ? 1.261 9.344 -4.688 1 93.25 154 PHE B O 1
ATOM 2926 N N . CYS B 1 155 ? 2.125 9.547 -6.77 1 95.75 155 CYS B N 1
ATOM 2927 C CA . CYS B 1 155 ? 3.363 10.172 -6.309 1 95.75 155 CYS B CA 1
ATOM 2928 C C . CYS B 1 155 ? 3.359 11.672 -6.578 1 95.75 155 CYS B C 1
ATOM 2930 O O . CYS B 1 155 ? 2.865 12.117 -7.617 1 95.75 155 CYS B O 1
ATOM 2932 N N . LYS B 1 156 ? 3.918 12.414 -5.527 1 97.5 156 LYS B N 1
ATOM 2933 C CA . LYS B 1 156 ? 4.293 13.781 -5.883 1 97.5 156 LYS B CA 1
ATOM 2934 C C . LYS B 1 156 ? 5.18 13.805 -7.125 1 97.5 156 LYS B C 1
ATOM 2936 O O . LYS B 1 156 ? 6.039 12.938 -7.293 1 97.5 156 LYS B O 1
ATOM 2941 N N . PRO B 1 157 ? 4.895 14.664 -8.141 1 97.5 157 PRO B N 1
ATOM 2942 C CA . PRO B 1 157 ? 4.113 15.898 -8.008 1 97.5 157 PRO B CA 1
ATOM 2943 C C . PRO B 1 157 ? 2.684 15.75 -8.523 1 97.5 157 PRO B C 1
ATOM 2945 O O . PRO B 1 157 ? 2 16.75 -8.75 1 97.5 157 PRO B O 1
ATOM 2948 N N . HIS B 1 158 ? 2.223 14.562 -8.789 1 95.31 158 HIS B N 1
ATOM 2949 C CA . HIS B 1 158 ? 0.829 14.438 -9.203 1 95.31 158 HIS B CA 1
ATOM 2950 C C . HIS B 1 158 ? -0.103 15.117 -8.211 1 95.31 158 HIS B C 1
ATOM 2952 O O . HIS B 1 158 ? 0.011 14.914 -7 1 95.31 158 HIS B O 1
ATOM 2958 N N . THR B 1 159 ? -1.105 15.867 -8.656 1 96.5 159 THR B N 1
ATOM 2959 C CA . THR B 1 159 ? -1.891 16.75 -7.801 1 96.5 159 THR B CA 1
ATOM 2960 C C . THR B 1 159 ? -2.766 15.938 -6.848 1 96.5 159 THR B C 1
ATOM 2962 O O . THR B 1 159 ? -3.09 16.391 -5.75 1 96.5 159 THR B O 1
ATOM 2965 N N . LYS B 1 160 ? -3.035 14.758 -7.164 1 95.25 160 LYS B N 1
ATOM 2966 C CA . LYS B 1 160 ? -3.99 13.953 -6.41 1 95.25 160 LYS B CA 1
ATOM 2967 C C . LYS B 1 160 ? -3.469 13.648 -5.012 1 95.25 160 LYS B C 1
ATOM 2969 O O . LYS B 1 160 ? -4.25 13.531 -4.062 1 95.25 160 LYS B O 1
ATOM 2974 N N . ILE B 1 161 ? -2.188 13.531 -4.875 1 97.12 161 ILE B N 1
ATOM 2975 C CA . ILE B 1 161 ? -1.663 13.188 -3.561 1 97.12 161 ILE B CA 1
ATOM 2976 C C . ILE B 1 161 ? -1.817 14.375 -2.613 1 97.12 161 ILE B C 1
ATOM 2978 O O . ILE B 1 161 ? -2.117 14.195 -1.431 1 97.12 161 ILE B O 1
ATOM 2982 N N . TYR B 1 162 ? -1.711 15.594 -3.131 1 98.12 162 TYR B N 1
ATOM 2983 C CA . TYR B 1 162 ? -1.95 16.781 -2.32 1 98.12 162 TYR B CA 1
ATOM 2984 C C . TYR B 1 162 ? -3.43 16.922 -1.979 1 98.12 162 TYR B C 1
ATOM 2986 O O . TYR B 1 162 ? -3.785 17.219 -0.836 1 98.12 162 TYR B O 1
ATOM 2994 N N . GLU B 1 163 ? -4.23 16.672 -2.967 1 97.19 163 GLU B N 1
ATOM 2995 C CA . GLU B 1 163 ? -5.676 16.75 -2.799 1 97.19 163 GLU B CA 1
ATOM 2996 C C . GLU B 1 163 ? -6.156 15.75 -1.743 1 97.19 163 GLU B C 1
ATOM 2998 O O . GLU B 1 163 ? -7.023 16.062 -0.93 1 97.19 163 GLU B O 1
ATOM 3003 N N . ALA B 1 164 ? -5.605 14.594 -1.771 1 97.31 164 ALA B N 1
ATOM 3004 C CA . ALA B 1 164 ? -5.957 13.57 -0.794 1 97.31 164 ALA B CA 1
ATOM 3005 C C . ALA B 1 164 ? -5.703 14.055 0.629 1 97.31 164 ALA B C 1
ATOM 3007 O O . ALA B 1 164 ? -6.559 13.914 1.505 1 97.31 164 ALA B O 1
ATOM 3008 N N . ALA B 1 165 ? -4.527 14.609 0.837 1 98.12 165 ALA B N 1
ATOM 3009 C CA . ALA B 1 165 ? -4.176 15.094 2.168 1 98.12 165 ALA B CA 1
ATOM 3010 C C . ALA B 1 165 ? -5.109 16.219 2.602 1 98.12 165 ALA B C 1
ATOM 3012 O O . ALA B 1 165 ? -5.574 16.25 3.744 1 98.12 165 ALA B O 1
ATOM 3013 N N . MET B 1 166 ? -5.395 17.109 1.684 1 97.38 166 MET B N 1
ATOM 3014 C CA . MET B 1 166 ? -6.266 18.25 1.998 1 97.38 166 MET B CA 1
ATOM 3015 C C . MET B 1 166 ? -7.688 17.766 2.285 1 97.38 166 MET B C 1
ATOM 3017 O O . MET B 1 166 ? -8.344 18.281 3.189 1 97.38 166 MET B O 1
ATOM 3021 N N . GLN B 1 167 ? -8.148 16.812 1.565 1 95.81 167 GLN B N 1
ATOM 3022 C CA . GLN B 1 167 ? -9.477 16.25 1.793 1 95.81 167 GLN B CA 1
ATOM 3023 C C . GLN B 1 167 ? -9.57 15.594 3.168 1 95.81 167 GLN B C 1
ATOM 3025 O O . GLN B 1 167 ? -10.547 15.805 3.893 1 95.81 167 GLN B O 1
ATOM 3030 N N . LEU B 1 168 ? -8.562 14.875 3.547 1 97.5 168 LEU B N 1
ATOM 3031 C CA . LEU B 1 168 ? -8.562 14.188 4.832 1 97.5 168 LEU B CA 1
ATOM 3032 C C . LEU B 1 168 ? -8.602 15.188 5.984 1 97.5 168 LEU B C 1
ATOM 3034 O O . LEU B 1 168 ? -9.18 14.898 7.039 1 97.5 168 LEU B O 1
ATOM 3038 N N . LEU B 1 169 ? -8.023 16.344 5.727 1 97.44 169 LEU B N 1
ATOM 3039 C CA . LEU B 1 169 ? -7.945 17.359 6.781 1 97.44 169 LEU B CA 1
ATOM 3040 C C . LEU B 1 169 ? -9.047 18.391 6.613 1 97.44 169 LEU B C 1
ATOM 3042 O O . LEU B 1 169 ? -9.094 19.375 7.359 1 97.44 169 LEU B O 1
ATOM 3046 N N . ARG B 1 170 ? -9.852 18.234 5.637 1 95.19 170 ARG B N 1
ATOM 3047 C CA . ARG B 1 170 ? -10.859 19.234 5.297 1 95.19 170 ARG B CA 1
ATOM 3048 C C . ARG B 1 170 ? -10.234 20.625 5.191 1 95.19 170 ARG B C 1
ATOM 3050 O O . ARG B 1 170 ? -10.75 21.594 5.762 1 95.19 170 ARG B O 1
ATOM 3057 N N . ALA B 1 171 ? -9.18 20.672 4.441 1 95.88 171 ALA B N 1
ATOM 3058 C CA . ALA B 1 171 ? -8.367 21.875 4.336 1 95.88 171 ALA B CA 1
ATOM 3059 C C . ALA B 1 171 ? -8.891 22.797 3.236 1 95.88 171 ALA B C 1
ATOM 3061 O O . ALA B 1 171 ? -9.469 22.328 2.252 1 95.88 171 ALA B O 1
ATOM 3062 N N . ASP B 1 172 ? -8.711 24.094 3.439 1 94.19 172 ASP B N 1
ATOM 3063 C CA . ASP B 1 172 ? -8.828 25.094 2.389 1 94.19 172 ASP B CA 1
ATOM 3064 C C . ASP B 1 172 ? -7.5 25.297 1.665 1 94.19 172 ASP B C 1
ATOM 3066 O O . ASP B 1 172 ? -6.52 25.734 2.27 1 94.19 172 ASP B O 1
ATOM 3070 N N . PRO B 1 173 ? -7.508 24.984 0.378 1 96 173 PRO B N 1
ATOM 3071 C CA . PRO B 1 173 ? -6.234 25.125 -0.335 1 96 173 PRO B CA 1
ATOM 3072 C C . PRO B 1 173 ? -5.617 26.516 -0.163 1 96 173 PRO B C 1
ATOM 3074 O O . PRO B 1 173 ? -4.395 26.625 -0.026 1 96 173 PRO B O 1
ATOM 3077 N N . ALA B 1 174 ? -6.414 27.547 -0.123 1 94.75 174 ALA B N 1
ATOM 3078 C CA . ALA B 1 174 ? -5.922 28.922 0.006 1 94.75 174 ALA B CA 1
ATOM 3079 C C . ALA B 1 174 ? -5.285 29.156 1.373 1 94.75 174 ALA B C 1
ATOM 3081 O O . ALA B 1 174 ? -4.492 30.078 1.549 1 94.75 174 ALA B O 1
ATOM 3082 N N . LYS B 1 175 ? -5.598 28.328 2.369 1 96.38 175 LYS B N 1
ATOM 3083 C CA . LYS B 1 175 ? -5.059 28.422 3.723 1 96.38 175 LYS B CA 1
ATOM 3084 C C . LYS B 1 175 ? -4.156 27.234 4.039 1 96.38 175 LYS B C 1
ATOM 3086 O O . LYS B 1 175 ? -4.047 26.812 5.195 1 96.38 175 LYS B O 1
ATOM 3091 N N . THR B 1 176 ? -3.641 26.625 3.033 1 98.06 176 THR B N 1
ATOM 3092 C CA . THR B 1 176 ? -2.723 25.5 3.184 1 98.06 176 THR B CA 1
ATOM 3093 C C . THR B 1 176 ? -1.318 25.891 2.727 1 98.06 176 THR B C 1
ATOM 3095 O O . THR B 1 176 ? -1.15 26.516 1.681 1 98.06 176 THR B O 1
ATOM 3098 N N . ALA B 1 177 ? -0.357 25.625 3.557 1 98.75 177 ALA B N 1
ATOM 3099 C CA . ALA B 1 177 ? 1.051 25.734 3.182 1 98.75 177 ALA B CA 1
ATOM 3100 C C . ALA B 1 177 ? 1.678 24.344 3.018 1 98.75 177 ALA B C 1
ATOM 3102 O O . ALA B 1 177 ? 1.204 23.375 3.602 1 98.75 177 ALA B O 1
ATOM 3103 N N . PHE B 1 178 ? 2.697 24.359 2.174 1 98.88 178 PHE B N 1
ATOM 3104 C CA . PHE B 1 178 ? 3.42 23.109 1.919 1 98.88 178 PHE B CA 1
ATOM 3105 C C . PHE B 1 178 ? 4.922 23.359 1.869 1 98.88 178 PHE B C 1
ATOM 3107 O O . PHE B 1 178 ? 5.375 24.344 1.279 1 98.88 178 PHE B O 1
ATOM 3114 N N . ILE B 1 179 ? 5.691 22.438 2.553 1 98.94 179 ILE B N 1
ATOM 3115 C CA . ILE B 1 179 ? 7.145 22.516 2.535 1 98.94 179 ILE B CA 1
ATOM 3116 C C . ILE B 1 179 ? 7.73 21.219 1.98 1 98.94 179 ILE B C 1
ATOM 3118 O O . ILE B 1 179 ? 7.383 20.125 2.436 1 98.94 179 ILE B O 1
ATOM 3122 N N . ASP B 1 180 ? 8.57 21.312 1.019 1 98.88 180 ASP B N 1
ATOM 3123 C CA . ASP B 1 180 ? 9.234 20.188 0.367 1 98.88 180 ASP B CA 1
ATOM 3124 C C . ASP B 1 180 ? 10.625 20.578 -0.132 1 98.88 180 ASP B C 1
ATOM 3126 O O . ASP B 1 180 ? 10.836 21.734 -0.53 1 98.88 180 ASP B O 1
ATOM 3130 N N . ASP B 1 181 ? 11.555 19.641 -0.228 1 98.62 181 ASP B N 1
ATOM 3131 C CA . ASP B 1 181 ? 12.922 19.984 -0.611 1 98.62 181 ASP B CA 1
ATOM 3132 C C . ASP B 1 181 ? 13.164 19.688 -2.09 1 98.62 181 ASP B C 1
ATOM 3134 O O . ASP B 1 181 ? 14.289 19.828 -2.578 1 98.62 181 ASP B O 1
ATOM 3138 N N . TYR B 1 182 ? 12.156 19.203 -2.795 1 98.19 182 TYR B N 1
ATOM 3139 C CA . TYR B 1 182 ? 12.25 18.906 -4.219 1 98.19 182 TYR B CA 1
ATOM 3140 C C . TYR B 1 182 ? 11.359 19.828 -5.031 1 98.19 182 TYR B C 1
ATOM 3142 O O . TYR B 1 182 ? 10.133 19.766 -4.922 1 98.19 182 TYR B O 1
ATOM 3150 N N . GLU B 1 183 ? 11.898 20.656 -5.887 1 98.12 183 GLU B N 1
ATOM 3151 C CA . GLU B 1 183 ? 11.227 21.75 -6.566 1 98.12 183 GLU B CA 1
ATOM 3152 C C . GLU B 1 183 ? 10.023 21.25 -7.367 1 98.12 183 GLU B C 1
ATOM 3154 O O . GLU B 1 183 ? 8.953 21.859 -7.336 1 98.12 183 GLU B O 1
ATOM 3159 N N . PRO B 1 184 ? 10.18 20.172 -8.055 1 97.94 184 PRO B N 1
ATOM 3160 C CA . PRO B 1 184 ? 9 19.688 -8.781 1 97.94 184 PRO B CA 1
ATOM 3161 C C . PRO B 1 184 ? 7.816 19.391 -7.855 1 97.94 184 PRO B C 1
ATOM 3163 O O . PRO B 1 184 ? 6.664 19.578 -8.25 1 97.94 184 PRO B O 1
ATOM 3166 N N . ASN B 1 185 ? 8.086 18.953 -6.672 1 98.56 185 ASN B N 1
ATOM 3167 C CA . ASN B 1 185 ? 7.012 18.734 -5.707 1 98.56 185 ASN B CA 1
ATOM 3168 C C . ASN B 1 185 ? 6.383 20.047 -5.262 1 98.56 185 ASN B C 1
ATOM 3170 O O . ASN B 1 185 ? 5.172 20.125 -5.043 1 98.56 185 ASN B O 1
ATOM 3174 N N . VAL B 1 186 ? 7.184 21.031 -5.117 1 98.81 186 VAL B N 1
ATOM 3175 C CA . VAL B 1 186 ? 6.703 22.375 -4.758 1 98.81 186 VAL B CA 1
ATOM 3176 C C . VAL B 1 186 ? 5.797 22.906 -5.867 1 98.81 186 VAL B C 1
ATOM 3178 O O . VAL B 1 186 ? 4.711 23.422 -5.594 1 98.81 186 VAL B O 1
ATOM 3181 N N . GLU B 1 187 ? 6.223 22.703 -7.074 1 98.5 187 GLU B N 1
ATOM 3182 C CA . GLU B 1 187 ? 5.414 23.125 -8.219 1 98.5 187 GLU B CA 1
ATOM 3183 C C . GLU B 1 187 ? 4.098 22.359 -8.273 1 98.5 187 GLU B C 1
ATOM 3185 O O . GLU B 1 187 ? 3.059 22.922 -8.625 1 98.5 187 GLU B O 1
ATOM 3190 N N . GLY B 1 188 ? 4.18 21.047 -7.969 1 98.38 188 GLY B N 1
ATOM 3191 C CA . GLY B 1 188 ? 2.967 20.234 -7.906 1 98.38 188 GLY B CA 1
ATOM 3192 C C . GLY B 1 188 ? 1.967 20.75 -6.887 1 98.38 188 GLY B C 1
ATOM 3193 O O . GLY B 1 188 ? 0.76 20.75 -7.141 1 98.38 188 GLY B O 1
ATOM 3194 N N . ALA B 1 189 ? 2.484 21.188 -5.785 1 98.69 189 ALA B N 1
ATOM 3195 C CA . ALA B 1 189 ? 1.628 21.75 -4.742 1 98.69 189 ALA B CA 1
ATOM 3196 C C . ALA B 1 189 ? 0.932 23.016 -5.219 1 98.69 189 ALA B C 1
ATOM 3198 O O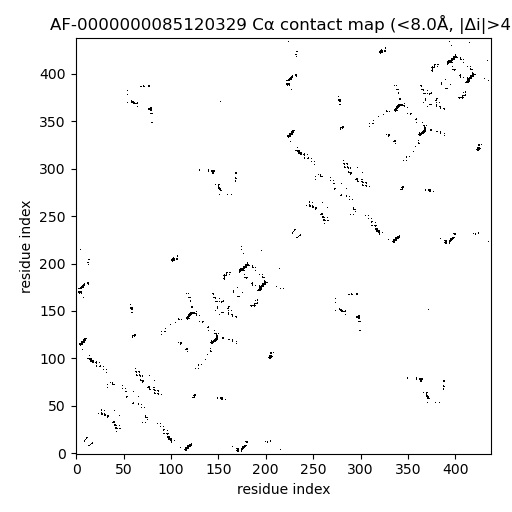 . ALA B 1 189 ? -0.255 23.219 -4.953 1 98.69 189 ALA B O 1
ATOM 3199 N N . ARG B 1 190 ? 1.637 23.828 -5.949 1 98.44 190 ARG B N 1
ATOM 3200 C CA . ARG B 1 190 ? 1.044 25.031 -6.516 1 98.44 190 ARG B CA 1
ATOM 3201 C C . ARG B 1 190 ? -0.065 24.688 -7.504 1 98.44 190 ARG B C 1
ATOM 3203 O O . ARG B 1 190 ? -1.131 25.312 -7.488 1 98.44 190 ARG B O 1
ATOM 3210 N N . ARG B 1 191 ? 0.193 23.703 -8.289 1 98.38 191 ARG B N 1
ATOM 3211 C CA . ARG B 1 191 ? -0.798 23.266 -9.266 1 98.38 191 ARG B CA 1
ATOM 3212 C C . ARG B 1 191 ? -2.033 22.688 -8.578 1 98.38 191 ARG B C 1
ATOM 3214 O O . ARG B 1 191 ? -3.135 22.734 -9.125 1 98.38 191 ARG B O 1
ATOM 3221 N N . ALA B 1 192 ? -1.843 22.203 -7.406 1 97.88 192 ALA B N 1
ATOM 3222 C CA . ALA B 1 192 ? -2.947 21.641 -6.637 1 97.88 192 ALA B CA 1
ATOM 3223 C C . ALA B 1 192 ? -3.744 22.734 -5.93 1 97.88 192 ALA B C 1
ATOM 3225 O O . ALA B 1 192 ? -4.715 22.453 -5.223 1 97.88 192 ALA B O 1
ATOM 3226 N N . GLY B 1 193 ? -3.285 24 -6.031 1 97.75 193 GLY B N 1
ATOM 3227 C CA . GLY B 1 193 ? -4.031 25.109 -5.484 1 97.75 193 GLY B CA 1
ATOM 3228 C C . GLY B 1 193 ? -3.586 25.5 -4.086 1 97.75 193 GLY B C 1
ATOM 3229 O O . GLY B 1 193 ? -4.238 26.312 -3.422 1 97.75 193 GLY B O 1
ATOM 3230 N N . ILE B 1 194 ? -2.506 25 -3.619 1 98.12 194 ILE B N 1
ATOM 3231 C CA . ILE B 1 194 ? -2.008 25.297 -2.283 1 98.12 194 ILE B CA 1
ATOM 3232 C C . ILE B 1 194 ? -1.516 26.75 -2.23 1 98.12 194 ILE B C 1
ATOM 3234 O O . ILE B 1 194 ? -0.768 27.188 -3.107 1 98.12 194 ILE B O 1
ATOM 3238 N N . GLY B 1 195 ? -1.906 27.422 -1.236 1 97.44 195 GLY B N 1
ATOM 3239 C CA . GLY B 1 195 ? -1.738 28.859 -1.149 1 97.44 195 GLY B CA 1
ATOM 3240 C C . GLY B 1 195 ? -0.291 29.281 -0.986 1 97.44 195 GLY B C 1
ATOM 3241 O O . GLY B 1 195 ? 0.105 30.359 -1.451 1 97.44 195 GLY B O 1
ATOM 3242 N N . LEU B 1 196 ? 0.494 28.469 -0.274 1 98.31 196 LEU B N 1
ATOM 3243 C CA . LEU B 1 196 ? 1.909 28.75 -0.064 1 98.31 196 LEU B CA 1
ATOM 3244 C C . LEU B 1 196 ? 2.742 27.484 -0.173 1 98.31 196 LEU B C 1
ATOM 3246 O O . LEU B 1 196 ? 2.605 26.562 0.647 1 98.31 196 LEU B O 1
ATOM 3250 N N . ALA B 1 197 ? 3.549 27.438 -1.146 1 98.69 197 ALA B N 1
ATOM 3251 C CA . ALA B 1 197 ? 4.465 26.312 -1.332 1 98.69 197 ALA B CA 1
ATOM 3252 C C . ALA B 1 197 ? 5.914 26.75 -1.174 1 98.69 197 ALA B C 1
ATOM 3254 O O . ALA B 1 197 ? 6.395 27.609 -1.917 1 98.69 197 ALA B O 1
ATOM 3255 N N . ILE B 1 198 ? 6.605 26.141 -0.247 1 98.69 198 ILE B N 1
ATOM 3256 C CA . ILE B 1 198 ? 7.953 26.562 0.127 1 98.69 198 ILE B CA 1
ATOM 3257 C C . ILE B 1 198 ? 8.961 25.484 -0.277 1 98.69 198 ILE B C 1
ATOM 3259 O O . ILE B 1 198 ? 8.781 24.312 0.048 1 98.69 198 ILE B O 1
ATOM 3263 N N . HIS B 1 199 ? 9.953 25.891 -1.004 1 98.62 199 HIS B N 1
ATOM 3264 C CA . HIS B 1 199 ? 11.094 25.016 -1.262 1 98.62 199 HIS B CA 1
ATOM 3265 C C . HIS B 1 199 ? 12.062 25 -0.084 1 98.62 199 HIS B C 1
ATOM 3267 O O . HIS B 1 199 ? 12.688 26.016 0.221 1 98.62 199 HIS B O 1
ATOM 3273 N N . HIS B 1 200 ? 12.102 23.859 0.588 1 98.06 200 HIS B N 1
ATOM 3274 C CA . HIS B 1 200 ? 12.984 23.703 1.737 1 98.06 200 HIS B CA 1
ATOM 3275 C C . HIS B 1 200 ? 14.453 23.719 1.31 1 98.06 200 HIS B C 1
ATOM 3277 O O . HIS B 1 200 ? 14.844 22.953 0.426 1 98.06 200 HIS B O 1
ATOM 3283 N N . ASP B 1 201 ? 15.266 24.5 1.983 1 96.06 201 ASP B N 1
ATOM 3284 C CA . ASP B 1 201 ? 16.625 24.734 1.521 1 96.06 201 ASP B CA 1
ATOM 3285 C C . ASP B 1 201 ? 17.641 24.141 2.496 1 96.06 201 ASP B C 1
ATOM 3287 O O . ASP B 1 201 ? 18.828 24.453 2.436 1 96.06 201 ASP B O 1
ATOM 3291 N N . GLY B 1 202 ? 17.219 23.344 3.383 1 95.75 202 GLY B N 1
ATOM 3292 C CA . GLY B 1 202 ? 18.141 22.672 4.262 1 95.75 202 GLY B CA 1
ATOM 3293 C C . GLY B 1 202 ? 18.297 23.344 5.613 1 95.75 202 GLY B C 1
ATOM 3294 O O . GLY B 1 202 ? 18.906 22.781 6.527 1 95.75 202 GLY B O 1
ATOM 3295 N N . LYS B 1 203 ? 17.719 24.562 5.871 1 96.94 203 LYS B N 1
ATOM 3296 C CA . LYS B 1 203 ? 17.734 25.219 7.176 1 96.94 203 LYS B CA 1
ATOM 3297 C C . LYS B 1 203 ? 16.844 24.469 8.172 1 96.94 203 LYS B C 1
ATOM 3299 O O . LYS B 1 203 ? 16 23.656 7.777 1 96.94 203 LYS B O 1
ATOM 3304 N N . PRO B 1 204 ? 17.188 24.766 9.453 1 98.31 204 PRO B N 1
ATOM 3305 C CA . PRO B 1 204 ? 16.25 24.188 10.414 1 98.31 204 PRO B CA 1
ATOM 3306 C C . PRO B 1 204 ? 14.789 24.562 10.133 1 98.31 204 PRO B C 1
ATOM 3308 O O . PRO B 1 204 ? 14.516 25.688 9.703 1 98.31 204 PRO B O 1
ATOM 3311 N N . LEU B 1 205 ? 13.883 23.625 10.352 1 98.44 205 LEU B N 1
ATOM 3312 C CA . LEU B 1 205 ? 12.508 23.781 9.883 1 98.44 205 LEU B CA 1
ATOM 3313 C C . LEU B 1 205 ? 11.828 24.953 10.578 1 98.44 205 LEU B C 1
ATOM 3315 O O . LEU B 1 205 ? 10.938 25.594 10 1 98.44 205 LEU B O 1
ATOM 3319 N N . ASP B 1 206 ? 12.234 25.234 11.781 1 98.31 206 ASP B N 1
ATOM 3320 C CA . ASP B 1 206 ? 11.594 26.328 12.508 1 98.31 206 ASP B CA 1
ATOM 3321 C C . ASP B 1 206 ? 11.961 27.688 11.906 1 98.31 206 ASP B C 1
ATOM 3323 O O . ASP B 1 206 ? 11.344 28.703 12.234 1 98.31 206 ASP B O 1
ATOM 3327 N N . HIS B 1 207 ? 12.922 27.688 11.016 1 98.31 207 HIS B N 1
ATOM 3328 C CA . HIS B 1 207 ? 13.273 28.906 10.273 1 98.31 207 HIS B CA 1
ATOM 3329 C C . HIS B 1 207 ? 12.086 29.438 9.484 1 98.31 207 HIS B C 1
ATOM 3331 O O . HIS B 1 207 ? 12.008 30.641 9.203 1 98.31 207 HIS B O 1
ATOM 3337 N N . TYR B 1 208 ? 11.102 28.609 9.18 1 98.5 208 TYR B N 1
ATOM 3338 C CA . TYR B 1 208 ? 10 28.984 8.297 1 98.5 208 TYR B CA 1
ATOM 3339 C C . TYR B 1 208 ? 8.82 29.531 9.102 1 98.5 208 TYR B C 1
ATOM 3341 O O . TYR B 1 208 ? 7.824 29.984 8.523 1 98.5 208 TYR B O 1
ATOM 3349 N N . ILE B 1 209 ? 8.891 29.562 10.438 1 98.56 209 ILE B N 1
ATOM 3350 C CA . ILE B 1 209 ? 7.773 29.953 11.281 1 98.56 209 ILE B CA 1
ATOM 3351 C C . ILE B 1 209 ? 7.367 31.406 10.969 1 98.56 209 ILE B C 1
ATOM 3353 O O . ILE B 1 209 ? 6.184 31.688 10.773 1 98.56 209 ILE B O 1
ATOM 3357 N N . PRO B 1 210 ? 8.344 32.375 10.773 1 98.25 210 PRO B N 1
ATOM 3358 C CA . PRO B 1 210 ? 7.922 33.75 10.484 1 98.25 210 PRO B CA 1
ATOM 3359 C C . PRO B 1 210 ? 7.152 33.875 9.172 1 98.25 210 PRO B C 1
ATOM 3361 O O . PRO B 1 210 ? 6.164 34.594 9.094 1 98.25 210 PRO B O 1
ATOM 3364 N N . VAL B 1 211 ? 7.562 33.188 8.164 1 97.94 211 VAL B N 1
ATOM 3365 C CA . VAL B 1 211 ? 6.883 33.219 6.879 1 97.94 211 VAL B CA 1
ATOM 3366 C C . VAL B 1 211 ? 5.5 32.594 7.004 1 97.94 211 VAL B C 1
ATOM 3368 O O . VAL B 1 211 ? 4.523 33.094 6.434 1 97.94 211 VAL B O 1
ATOM 3371 N N . LEU B 1 212 ? 5.375 31.516 7.73 1 98.31 212 LEU B N 1
ATOM 3372 C CA . LEU B 1 212 ? 4.098 30.844 7.949 1 98.31 212 LEU B CA 1
ATOM 3373 C C . LEU B 1 212 ? 3.154 31.719 8.766 1 98.31 212 LEU B C 1
ATOM 3375 O O . LEU B 1 212 ? 1.954 31.766 8.492 1 98.31 212 LEU B O 1
ATOM 3379 N N . GLU B 1 213 ? 3.689 32.438 9.758 1 97.31 213 GLU B N 1
ATOM 3380 C CA . GLU B 1 213 ? 2.889 33.344 10.555 1 97.31 213 GLU B CA 1
ATOM 3381 C C . GLU B 1 213 ? 2.26 34.438 9.68 1 97.31 213 GLU B C 1
ATOM 3383 O O . GLU B 1 213 ? 1.075 34.75 9.82 1 97.31 213 GLU B O 1
ATOM 3388 N N . ARG B 1 214 ? 3.053 34.969 8.812 1 97.19 214 ARG B N 1
ATOM 3389 C CA . ARG B 1 214 ? 2.547 36 7.906 1 97.19 214 ARG B CA 1
ATOM 3390 C C . ARG B 1 214 ? 1.463 35.438 6.992 1 97.19 214 ARG B C 1
ATOM 3392 O O . ARG B 1 214 ? 0.446 36.094 6.754 1 97.19 214 ARG B O 1
ATOM 3399 N N . PHE B 1 215 ? 1.677 34.25 6.535 1 97.38 215 PHE B N 1
ATOM 3400 C CA . PHE B 1 215 ? 0.744 33.594 5.629 1 97.38 215 PHE B CA 1
ATOM 3401 C C . PHE B 1 215 ? -0.6 33.344 6.309 1 97.38 215 PHE B C 1
ATOM 3403 O O . PHE B 1 215 ? -1.65 33.656 5.746 1 97.38 215 PHE B O 1
ATOM 3410 N N . TYR B 1 216 ? -0.614 32.812 7.559 1 95.25 216 TYR B N 1
ATOM 3411 C CA . TYR B 1 216 ? -1.849 32.438 8.227 1 95.25 216 TYR B CA 1
ATOM 3412 C C . TYR B 1 216 ? -2.543 33.656 8.844 1 95.25 216 TYR B C 1
ATOM 3414 O O . TYR B 1 216 ? -3.754 33.625 9.07 1 95.25 216 TYR B O 1
ATOM 3422 N N . SER B 1 217 ? -1.801 34.719 9.102 1 91.75 217 SER B N 1
ATOM 3423 C CA . SER B 1 217 ? -2.391 35.938 9.656 1 91.75 217 SER B CA 1
ATOM 3424 C C . SER B 1 217 ? -3.176 36.719 8.594 1 91.75 217 SER B C 1
ATOM 3426 O O . SER B 1 217 ? -4.125 37.438 8.914 1 91.75 217 SER B O 1
ATOM 3428 N N . SER B 1 218 ? -2.779 36.625 7.387 1 80.75 218 SER B N 1
ATOM 3429 C CA . SER B 1 218 ? -3.418 37.344 6.297 1 80.75 218 SER B CA 1
ATOM 3430 C C . SER B 1 218 ? -4.68 36.625 5.82 1 80.75 218 SER B C 1
ATOM 3432 O O . SER B 1 218 ? -5.383 37.125 4.938 1 80.75 218 SER B O 1
ATOM 3434 N N . ARG B 1 219 ? -5.039 35.688 6.453 1 69.56 219 ARG B N 1
ATOM 3435 C CA . ARG B 1 219 ? -6.145 34.844 5.973 1 69.56 219 ARG B CA 1
ATOM 3436 C C . ARG B 1 219 ? -7.055 34.438 7.121 1 69.56 219 ARG B C 1
ATOM 3438 O O . ARG B 1 219 ? -6.594 34.25 8.25 1 69.56 219 ARG B O 1
#

InterPro domains:
  IPR006439 HAD hydrolase, subfamily IA [PR00413] (111-124)
  IPR006439 HAD hydrolase, subfamily IA [PR00413] (143-159)
  IPR006439 HAD hydrolase, subfamily IA [PR00413] (161-181)
  IPR006439 HAD hydrolase, subfamily IA [TIGR01509] (139-194)
  IPR023214 HAD superfamily [G3DSA:3.40.50.1000] (6-206)
  IPR036412 HAD-like superfamily [SSF56784] (7-204)
  IPR050155 HAD-like hydrolase superfamily [PTHR43434] (6-195)

Solvent-accessible surface area (backbone atoms only — not comparable to full-atom values): 21832 Å² total; per-residue (Å²): 120,87,55,38,45,29,40,37,30,31,38,77,68,52,42,29,36,70,50,95,52,29,67,60,47,38,23,42,54,52,15,52,54,40,35,74,74,70,30,93,51,38,42,66,57,43,47,58,44,70,75,60,64,66,91,43,88,65,34,25,42,17,43,47,45,48,26,22,44,53,32,26,76,50,76,35,77,24,21,56,67,55,12,48,53,46,24,49,52,49,48,54,35,54,64,71,22,48,47,78,27,62,36,37,68,58,37,41,51,52,31,54,75,68,68,31,45,28,33,38,48,30,76,39,40,46,60,66,55,53,52,49,50,27,53,74,69,73,41,47,91,56,38,40,30,69,39,32,8,21,32,58,14,35,24,72,40,46,42,62,44,57,51,51,50,33,59,43,62,50,42,31,42,74,46,20,35,35,41,27,60,47,63,66,44,26,52,18,40,44,74,56,46,34,55,39,59,37,71,48,84,78,65,47,50,40,72,48,48,66,62,50,49,55,58,58,68,76,99,120,87,54,39,44,28,40,36,30,30,38,80,69,53,41,30,36,70,50,95,52,29,65,61,48,39,23,41,53,52,15,52,54,41,35,75,74,70,31,93,49,38,42,67,59,42,47,58,45,70,74,59,64,67,92,44,88,66,34,25,43,16,43,47,45,49,26,21,44,54,33,26,78,50,75,37,78,23,20,56,68,54,12,50,52,46,25,50,52,50,48,52,35,54,64,71,23,49,47,77,28,61,35,39,68,60,38,39,50,51,32,54,74,69,66,31,45,29,33,38,49,30,77,39,41,46,60,66,55,52,52,51,48,27,53,73,71,72,42,48,92,57,36,40,29,69,41,31,9,20,33,58,14,34,25,72,41,46,43,62,45,57,49,50,48,32,58,44,61,50,40,29,42,74,47,20,36,36,40,26,59,45,62,65,43,26,53,19,39,45,73,56,45,36,54,40,60,38,70,48,82,76,64,46,50,41,71,49,48,67,62,49,50,55,57,56,69,76,96

Radius of gyration: 22.69 Å; Cα contacts (8 Å, |Δi|>4): 908; chains: 2; bounding box: 51×69×46 Å

Sequence (438 aa):
MPRNPTLLLDLGGVIYLTNEWYEETLYETAARHLRALGADATPDSVRRVMDTWRLDVSVQQSIVYAAAVLLAEHGLTPTPSRAEALARVLQSAVLSGVYVAPGTYELLRWAKRNGILVGIVSNNWCYECVRLLLERDDLAHLVDTVVTSDIVGFCKPHTKIYEAAMQLLRADPAKTAFIDDYEPNVEGARRAGIGLAIHHDGKPLDHYIPVLERFYSSRMPRNPTLLLDLGGVIYLTNEWYEETLYETAARHLRALGADATPDSVRRVMDTWRLDVSVQQSIVYAAAVLLAEHGLTPTPSRAEALARVLQSAVLSGVYVAPGTYELLRWAKRNGILVGIVSNNWCYECVRLLLERDDLAHLVDTVVTSDIVGFCKPHTKIYEAAMQLLRADPAKTAFIDDYEPNVEGARRAGIGLAIHHDGKPLDHYIPVLERFYSSR

Organism: Pyrolobus fumarii (strain DSM 11204 / 1A) (NCBI:txid694429)

Foldseek 3Di:
DPFFQAEEEEPELTFKDFAPCLLVLLLCLLQVLLVVVPFPGDSVNLVVCVVPQDPDPFWAAALLSSLQSSQVSRPHHSDSVSSVVSSVSNLVSNLVGMDGAAQNVVVLVVCVVVRYAYEYQYAHRYPPSVCVNCVVVVNNVSHDYYQYRNVQGGDPLALVSVVVRCVVVVHDQLSYEYEDQDVSNQVSSVVNSRNYGYHDDNDGNNVCVVVNVVSNVVD/DPFFQAEEEEPELTFKYFAPCLLVLLLCLLQVLLVVVPFNGDSVNLVVCVVPQDPDPFWAAALLSSLCSSQVSRPHHSDSVSSVVSSVSNLVSNLVGMDGAAQNVVVLVVCVVVRYAYEYQYAHRYPPSVCVNCVVVVNNVSHDYYQYRNVQGGDPLALVSVVVRCVVVVHDQLSYEYEDQDVSNLVSSVVNSHNYGYHDDRDGNNVCVVVNVVSNVVD

pLDDT: mean 96.11, std 6.61, range [40.22, 98.94]